Protein AF-0000000080772005 (afdb_homodimer)

Organism: Chromobacterium violaceum (strain ATCC 12472 / DSM 30191 / JCM 1249 / CCUG 213 / NBRC 12614 / NCIMB 9131 / NCTC 9757 / MK) (NCBI:txid243365)

Nearest PDB structures (foldseek):
  3tcv-assembly1_A  TM=9.757E-01  e=9.411E-30  Brucella abortus 2308
  3pzj-assembly1_A  TM=9.065E-01  e=3.074E-22  Chromobacterium violaceum
  2fck-assembly1_A-2  TM=8.615E-01  e=3.476E-12  Vibrio cholerae O1 biovar El Tor str. N16961
  6vfn-assembly1_A  TM=7.779E-01  e=1.405E-10  Bacillus thuringiensis
  1nsl-assembly1_E  TM=7.582E-01  e=4.917E-10  Bacillus subtilis

Radius of gyration: 24.9 Å; Cα contacts (8 Å, |Δi|>4): 946; chains: 2; bounding box: 48×80×58 Å

Secondary structure (DSSP, 8-state):
-PPPEEE-TTS-EEEPB-------PPPS--EE-SS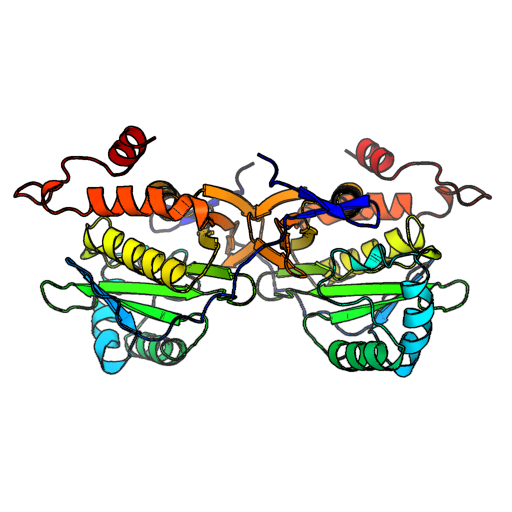EEEEE--HHHHHHHHHHHHT-SGGGGGGTTSSS---SSHHHHHHHHHHHHT-SSSEEEEEEETTT--EEEEEEEEEEETTTTEEEEEEEEE-TTTTTSHHHHHHHHHHHHHHHHTT-SEEEEEEETT-HHHHHHHHHHT-EEEEEEEEEEEETTEEEEEEEEEEETTTHHHHHHHHHHHHSGGGB-TTS-BSS-HHHHHHHH-/-PPPEEE-TTS-EEEPB-------PPPS--EE-SSEEEEE--HHHHHHHHHHHHT-SGGGGGGTTSSS---SSHHHHHHHHHHHHT-SSSEEEEEEETTT--EEEEEEEEEEETTTTEEEEEEEEE-TTTTTSHHHHHHHHHHHHHHHHTT-SEEEEEEETT-HHHHHHHHHHT-EEEEEEEEEEEETTEEEEEEEEEEETTTHHHHHHHHHHHHSGGGB-TTS-BSS-HHHHHHHH-

Foldseek 3Di:
DDADWDADPVRDTDHDDDPAPWFDQDDQDWQDDDFKIKHQQDLVLALPLQLVQLVPDPPNPLCVFPQDDDDPDSVRSSVVSVVQSPDSAFGKIFIAGPVPRHGFWIKTKHPDDRRQLEIEIDPTGGGPVLPPALSVLVHVLSVLVSSVVRRRFKYKYKGFPPPVVSVVVCVLLPWDWDDWAFQPDQGPNHGGIMTMTMDGSVRVVLSNVLSCVQSDPVQADPVRHGVDRSVRSSVVSD/DDADWDADPVRDTDHDDDPAPWFDQDDQDWQDDDFKIKHQQDLVLALPLQLVQLVPDPPNPLCVFPQDDDDPDSVRSSVVSVVQSPDSAFGKIFIAGPVPRHGFWIKTKHPDDRRQLEIEIDPTGGGPVLPPALSVLVHVLRVLVSSVVRRRFKYKYKGFPPPVVSVVVCVLLPWDWDDWAFQPDQGPNHGGIMTMTMDGSVRVVLSSVLSCVQSDPVQADPVRHGVDRSVRSSVVSD

Solvent-accessible surface area (backbone atoms only — not comparable to full-atom values): 25487 Å² total; per-residue (Å²): 127,84,74,72,62,42,65,48,98,78,65,45,52,35,41,42,74,52,97,66,97,54,25,53,77,81,71,88,54,70,44,83,57,90,56,25,32,38,30,55,32,41,49,89,82,33,35,67,49,32,51,59,36,57,66,64,43,74,94,45,58,74,25,67,88,48,88,53,65,76,59,95,44,69,66,60,42,45,52,51,40,55,69,39,37,76,35,82,70,47,29,35,25,28,32,24,36,57,87,80,64,47,34,38,30,37,34,26,43,25,77,72,33,33,80,33,12,27,34,25,50,40,77,66,38,60,9,73,83,32,52,98,32,71,44,45,55,48,51,54,48,51,52,51,51,50,45,49,72,38,41,28,43,21,41,33,40,66,44,54,59,53,39,55,70,60,55,51,49,42,48,67,71,58,34,42,83,36,33,52,41,69,51,52,31,51,50,92,57,14,39,27,36,34,31,37,28,35,39,39,52,90,51,39,64,62,45,50,52,35,52,51,54,48,68,34,70,85,28,34,49,98,86,67,48,67,73,55,54,56,70,56,48,45,58,68,72,102,128,83,76,71,61,43,64,48,98,80,66,45,51,37,41,42,76,53,96,66,95,53,26,52,78,81,72,89,54,68,44,83,57,90,56,26,32,38,30,56,32,39,51,90,83,33,35,68,50,34,52,58,37,58,64,62,44,74,94,43,58,73,26,68,88,47,88,53,65,76,61,95,44,68,68,60,42,44,51,51,39,56,68,38,37,74,36,81,70,48,29,36,26,29,33,25,37,56,87,80,65,47,34,37,29,38,33,26,43,25,75,74,34,33,80,34,12,27,34,26,49,38,77,66,38,60,9,73,84,32,52,98,32,73,43,44,56,48,52,55,47,50,54,52,51,50,46,47,74,37,41,27,43,22,42,34,40,66,43,52,59,52,39,55,71,58,56,52,48,43,48,68,70,57,35,42,81,34,34,54,40,70,51,52,30,50,49,92,55,14,39,27,38,34,33,35,29,36,40,38,50,90,51,39,64,62,44,49,52,36,51,53,54,47,66,34,69,85,29,32,50,96,86,66,47,67,73,57,54,55,70,55,48,44,59,68,73,102

Structure (mmCIF, N/CA/C/O backbone):
data_AF-0000000080772005-model_v1
#
loop_
_entity.id
_entity.type
_entity.pdbx_description
1 polymer 'Probable ribosomal-protein-serine acetyltransferase'
#
loop_
_atom_site.group_PDB
_atom_site.id
_atom_site.type_symbol
_atom_site.label_atom_id
_atom_site.label_alt_id
_atom_site.label_comp_id
_atom_site.label_asym_id
_atom_site.label_entity_id
_atom_site.label_seq_id
_atom_site.pdbx_PDB_ins_code
_atom_site.Cartn_x
_atom_site.Cartn_y
_atom_site.Cartn_z
_atom_site.occupancy
_atom_site.B_iso_or_equiv
_atom_site.auth_seq_id
_atom_site.auth_comp_id
_atom_site.auth_asym_id
_atom_site.auth_atom_id
_atom_site.pdbx_PDB_model_num
ATOM 1 N N . MET A 1 1 ? 7.781 8.57 -17.406 1 48.16 1 MET A N 1
ATOM 2 C CA . MET A 1 1 ? 8.812 7.836 -18.141 1 48.16 1 MET A CA 1
ATOM 3 C C . MET A 1 1 ? 9.188 6.551 -17.406 1 48.16 1 MET A C 1
ATOM 5 O O . MET A 1 1 ? 9.133 6.488 -16.188 1 48.16 1 MET A O 1
ATOM 9 N N . ALA A 1 2 ? 9.328 5.559 -18.203 1 61.72 2 ALA A N 1
ATOM 10 C CA . ALA A 1 2 ? 9.719 4.262 -17.656 1 61.72 2 ALA A CA 1
ATOM 11 C C . ALA A 1 2 ? 11.055 4.352 -16.922 1 61.72 2 ALA A C 1
ATOM 13 O O . ALA A 1 2 ? 11.969 5.051 -17.375 1 61.72 2 ALA A O 1
ATOM 14 N N . GLN A 1 3 ? 11.148 3.93 -15.617 1 77.06 3 GLN A N 1
ATOM 15 C CA . GLN A 1 3 ? 12.406 3.977 -14.875 1 77.06 3 GLN A CA 1
ATOM 16 C C . GLN A 1 3 ? 13.508 3.213 -15.609 1 77.06 3 GLN A C 1
ATOM 18 O O . GLN A 1 3 ? 13.234 2.209 -16.266 1 77.06 3 GLN A O 1
ATOM 23 N N . PRO A 1 4 ? 14.672 3.805 -15.57 1 91.56 4 PRO A N 1
ATOM 24 C CA . PRO A 1 4 ? 15.797 3.1 -16.188 1 91.56 4 PRO A CA 1
ATOM 25 C C . PRO A 1 4 ? 15.914 1.652 -15.727 1 91.56 4 PRO A C 1
ATOM 27 O O . PRO A 1 4 ? 15.656 1.354 -14.555 1 91.56 4 PRO A O 1
ATOM 30 N N . ALA A 1 5 ? 16.141 0.763 -16.594 1 96.81 5 ALA A N 1
ATOM 31 C CA . ALA A 1 5 ? 16.266 -0.667 -16.328 1 96.81 5 ALA A CA 1
ATOM 32 C C . ALA A 1 5 ? 17.375 -1.279 -17.188 1 96.81 5 ALA A C 1
ATOM 34 O O . ALA A 1 5 ? 17.922 -0.624 -18.078 1 96.81 5 ALA A O 1
ATOM 35 N N . GLU A 1 6 ? 17.828 -2.424 -16.781 1 97.69 6 GLU A N 1
ATOM 36 C CA . GLU A 1 6 ? 18.844 -3.172 -17.516 1 97.69 6 GLU A CA 1
ATOM 37 C C . GLU A 1 6 ? 18.531 -4.668 -17.516 1 97.69 6 GLU A C 1
ATOM 39 O O . GLU A 1 6 ? 17.703 -5.133 -16.719 1 97.69 6 GLU A O 1
ATOM 44 N N . ALA A 1 7 ? 19.156 -5.383 -18.406 1 97.81 7 ALA A N 1
ATOM 45 C CA . ALA A 1 7 ? 18.969 -6.832 -18.469 1 97.81 7 ALA A CA 1
ATOM 46 C C . ALA A 1 7 ? 19.922 -7.539 -17.5 1 97.81 7 ALA A C 1
ATOM 48 O O . ALA A 1 7 ? 21.094 -7.172 -17.391 1 97.81 7 ALA A O 1
ATOM 49 N N . ASN A 1 8 ? 19.406 -8.484 -16.781 1 96.94 8 ASN A N 1
ATOM 50 C CA . ASN A 1 8 ? 20.297 -9.312 -15.977 1 96.94 8 ASN A CA 1
ATOM 51 C C . ASN A 1 8 ? 20.891 -10.469 -16.781 1 96.94 8 ASN A C 1
ATOM 53 O O . ASN A 1 8 ? 20.75 -10.508 -18 1 96.94 8 ASN A O 1
ATOM 57 N N . ALA A 1 9 ? 21.562 -11.367 -16.141 1 96.06 9 ALA A N 1
ATOM 58 C CA . ALA A 1 9 ? 22.266 -12.477 -16.797 1 96.06 9 ALA A CA 1
ATOM 59 C C . ALA A 1 9 ? 21.281 -13.398 -17.5 1 96.06 9 ALA A C 1
ATOM 61 O O . ALA A 1 9 ? 21.641 -14.07 -18.469 1 96.06 9 ALA A O 1
ATOM 62 N N . ASN A 1 10 ? 19.969 -13.398 -17.062 1 96.44 10 ASN A N 1
ATOM 63 C CA . ASN A 1 10 ? 18.938 -14.242 -17.641 1 96.44 10 ASN A CA 1
ATOM 64 C C . ASN A 1 10 ? 18.203 -13.516 -18.766 1 96.44 10 ASN A C 1
ATOM 66 O O . ASN A 1 10 ? 17.234 -14.039 -19.328 1 96.44 10 ASN A O 1
ATOM 70 N N . GLY A 1 11 ? 18.625 -12.305 -19.031 1 96.88 11 GLY A N 1
ATOM 71 C CA . GLY A 1 11 ? 17.953 -11.508 -20.047 1 96.88 11 GLY A CA 1
ATOM 72 C C . GLY A 1 11 ? 16.688 -10.844 -19.547 1 96.88 11 GLY A C 1
ATOM 73 O O . GLY A 1 11 ? 15.922 -10.289 -20.344 1 96.88 11 GLY A O 1
ATOM 74 N N . GLN A 1 12 ? 16.422 -10.914 -18.297 1 97.44 12 GLN A N 1
ATOM 75 C CA . GLN A 1 12 ? 15.258 -10.289 -17.703 1 97.44 12 GLN A CA 1
ATOM 76 C C . GLN A 1 12 ? 15.539 -8.836 -17.328 1 97.44 12 GLN A C 1
ATOM 78 O O . GLN A 1 12 ? 16.625 -8.508 -16.844 1 97.44 12 GLN A O 1
ATOM 83 N N . MET A 1 13 ? 14.57 -7.969 -17.609 1 98.06 13 MET A N 1
ATOM 84 C CA . MET A 1 13 ? 14.727 -6.566 -17.25 1 98.06 13 MET A CA 1
ATOM 85 C C . MET A 1 13 ? 14.586 -6.379 -15.742 1 98.06 13 MET A C 1
ATOM 87 O O . MET A 1 13 ? 13.68 -6.93 -15.125 1 98.06 13 MET A O 1
ATOM 91 N N . VAL A 1 14 ? 15.547 -5.707 -15.102 1 97.75 14 VAL A N 1
ATOM 92 C CA . VAL A 1 14 ? 15.555 -5.398 -13.672 1 97.75 14 VAL A CA 1
ATOM 93 C C . VAL A 1 14 ? 15.883 -3.924 -13.461 1 97.75 14 VAL A C 1
ATOM 95 O O . VAL A 1 14 ? 16.5 -3.289 -14.328 1 97.75 14 VAL A O 1
ATOM 98 N N . GLY A 1 15 ? 15.391 -3.316 -12.375 1 97.44 15 GLY A N 1
ATOM 99 C CA . GLY A 1 15 ? 15.75 -1.942 -12.062 1 97.44 15 GLY A CA 1
ATOM 100 C C . GLY A 1 15 ? 17.25 -1.732 -11.938 1 97.44 15 GLY A C 1
ATOM 101 O O . GLY A 1 15 ? 18.016 -2.695 -11.82 1 97.44 15 GLY A O 1
ATOM 102 N N . MET A 1 16 ? 17.656 -0.488 -11.969 1 97.12 16 MET A N 1
ATOM 103 C CA . MET A 1 16 ? 19.078 -0.157 -11.836 1 97.12 16 MET A CA 1
ATOM 104 C C . MET A 1 16 ? 19.578 -0.449 -10.43 1 97.12 16 MET A C 1
ATOM 106 O O . MET A 1 16 ? 18.812 -0.391 -9.469 1 97.12 16 MET A O 1
ATOM 110 N N . ARG A 1 17 ? 20.797 -0.843 -10.281 1 96.62 17 ARG A N 1
ATOM 111 C CA . ARG A 1 17 ? 21.438 -1 -8.977 1 96.62 17 ARG A CA 1
ATOM 112 C C . ARG A 1 17 ? 21.375 0.301 -8.18 1 96.62 17 ARG A C 1
ATOM 114 O O . ARG A 1 17 ? 21.516 1.388 -8.75 1 96.62 17 ARG A O 1
ATOM 121 N N . VAL A 1 18 ? 21.125 0.161 -6.977 1 95.44 18 VAL A N 1
ATOM 122 C CA . VAL A 1 18 ? 21.016 1.319 -6.094 1 95.44 18 VAL A CA 1
ATOM 123 C C . VAL A 1 18 ? 22.188 1.329 -5.117 1 95.44 18 VAL A C 1
ATOM 125 O O . VAL A 1 18 ? 22.422 0.35 -4.402 1 95.44 18 VAL A O 1
ATOM 128 N N . ALA A 1 19 ? 23.062 2.336 -5.117 1 92.62 19 ALA A N 1
ATOM 129 C CA . ALA A 1 19 ? 24.062 2.568 -4.074 1 92.62 19 ALA A CA 1
ATOM 130 C C . ALA A 1 19 ? 23.469 3.355 -2.91 1 92.62 19 ALA A C 1
ATOM 132 O O . ALA A 1 19 ? 23.484 4.59 -2.906 1 92.62 19 ALA A O 1
ATOM 133 N N . TRP A 1 20 ? 22.844 2.789 -2.111 1 91.88 20 TRP A N 1
ATOM 134 C CA . TRP A 1 20 ? 22.016 3.35 -1.043 1 91.88 20 TRP A CA 1
ATOM 135 C C . TRP A 1 20 ? 22.25 2.604 0.267 1 91.88 20 TRP A C 1
ATOM 137 O O . TRP A 1 20 ? 22.078 1.384 0.332 1 91.88 20 TRP A O 1
ATOM 147 N N . PRO A 1 21 ? 22.781 3.199 1.239 1 90.94 21 PRO A N 1
ATOM 148 C CA . PRO A 1 21 ? 23.156 2.527 2.486 1 90.94 21 PRO A CA 1
ATOM 149 C C . PRO A 1 21 ? 21.953 2.172 3.352 1 90.94 21 PRO A C 1
ATOM 151 O O . PRO A 1 21 ? 22.109 1.553 4.406 1 90.94 21 PRO A O 1
ATOM 154 N N . GLY A 1 22 ? 20.734 2.486 2.969 1 95.38 22 GLY A N 1
ATOM 155 C CA . GLY A 1 22 ? 19.562 2.287 3.805 1 95.38 22 GLY A CA 1
ATOM 156 C C . GLY A 1 22 ? 19.094 3.557 4.492 1 95.38 22 GLY A C 1
ATOM 157 O O . GLY A 1 22 ? 19.812 4.562 4.5 1 95.38 22 GLY A O 1
ATOM 158 N N . ALA A 1 23 ? 17.875 3.621 4.93 1 98.38 23 ALA A N 1
ATOM 159 C CA . ALA A 1 23 ? 17.344 4.719 5.723 1 98.38 23 ALA A CA 1
ATOM 160 C C . ALA A 1 23 ? 17.281 4.355 7.203 1 98.38 23 ALA A C 1
ATOM 162 O O . ALA A 1 23 ? 17.531 3.203 7.574 1 98.38 23 ALA A O 1
ATOM 163 N N . ARG A 1 24 ? 17.125 5.297 8.016 1 98.31 24 ARG A N 1
ATOM 164 C CA . ARG A 1 24 ? 17.031 5.09 9.453 1 98.31 24 ARG A CA 1
ATOM 165 C C . ARG A 1 24 ? 15.617 5.383 9.961 1 98.31 24 ARG A C 1
ATOM 167 O O . ARG A 1 24 ? 14.961 6.305 9.469 1 98.31 24 ARG A O 1
ATOM 174 N N . HIS A 1 25 ? 15.148 4.504 10.883 1 98.69 25 HIS A N 1
ATOM 175 C CA . HIS A 1 25 ? 13.883 4.82 11.531 1 98.69 25 HIS A CA 1
ATOM 176 C C . HIS A 1 25 ? 13.93 6.211 12.164 1 98.69 25 HIS A C 1
ATOM 178 O O . HIS A 1 25 ? 14.922 6.582 12.789 1 98.69 25 HIS A O 1
ATOM 184 N N . PRO A 1 26 ? 12.891 6.992 12.023 1 98.62 26 PRO A N 1
ATOM 185 C CA . PRO A 1 26 ? 12.93 8.344 12.594 1 98.62 26 PRO A CA 1
ATOM 186 C C . PRO A 1 26 ? 13.055 8.336 14.117 1 98.62 26 PRO A C 1
ATOM 188 O O . PRO A 1 26 ? 12.227 7.734 14.805 1 98.62 26 PRO A O 1
ATOM 191 N N . PRO A 1 27 ? 14.055 8.977 14.625 1 98.06 27 PRO A N 1
ATOM 192 C CA . PRO A 1 27 ? 14.094 9.117 16.078 1 98.06 27 PRO A CA 1
ATOM 193 C C . PRO A 1 27 ? 12.984 10.023 16.625 1 98.06 27 PRO A C 1
ATOM 195 O O . PRO A 1 27 ? 12.516 10.914 15.914 1 98.06 27 PRO A O 1
ATOM 198 N N . ARG A 1 28 ? 12.578 9.734 17.844 1 97.25 28 ARG A N 1
ATOM 199 C CA . ARG A 1 28 ? 11.594 10.594 18.484 1 97.25 28 ARG A CA 1
ATOM 200 C C . ARG A 1 28 ? 12.227 11.898 18.953 1 97.25 28 ARG A C 1
ATOM 202 O O . ARG A 1 28 ? 12.547 12.047 20.141 1 97.25 28 ARG A O 1
ATOM 209 N N . GLN A 1 29 ? 12.344 12.773 18.078 1 97.75 29 GLN A N 1
ATOM 210 C CA . GLN A 1 29 ? 12.977 14.062 18.359 1 97.75 29 GLN A CA 1
ATOM 211 C C . GLN A 1 29 ? 12.141 15.219 17.812 1 97.75 29 GLN A C 1
ATOM 213 O O . GLN A 1 29 ? 11.383 15.047 16.844 1 97.75 29 GLN A O 1
ATOM 218 N N . THR A 1 30 ? 12.281 16.281 18.484 1 98.75 30 THR A N 1
ATOM 219 C CA . THR A 1 30 ? 11.594 17.5 18.047 1 98.75 30 THR A CA 1
ATOM 220 C C . THR A 1 30 ? 12.219 18.031 16.75 1 98.75 30 THR A C 1
ATOM 222 O O . THR A 1 30 ? 13.445 18.062 16.625 1 98.75 30 THR A O 1
ATOM 225 N N . LEU A 1 31 ? 11.414 18.391 15.805 1 98.81 31 LEU A N 1
ATOM 226 C CA . LEU A 1 31 ? 11.82 19.109 14.609 1 98.81 31 LEU A CA 1
ATOM 227 C C . LEU A 1 31 ? 11.531 20.609 14.758 1 98.81 31 LEU A C 1
ATOM 229 O O . LEU A 1 31 ? 10.375 21.016 14.789 1 98.81 31 LEU A O 1
ATOM 233 N N . GLU A 1 32 ? 12.547 21.375 14.781 1 98.56 32 GLU A N 1
ATOM 234 C CA . GLU A 1 32 ? 12.43 22.812 15.062 1 98.56 32 GLU A CA 1
ATOM 235 C C . GLU A 1 32 ? 12.258 23.609 13.773 1 98.56 32 GLU A C 1
ATOM 237 O O . GLU A 1 32 ? 13.023 23.438 12.82 1 98.56 32 GLU A O 1
ATOM 242 N N . GLY A 1 33 ? 11.234 24.406 13.742 1 98.44 33 GLY A N 1
ATOM 243 C CA . GLY A 1 33 ? 11.062 25.375 12.672 1 98.44 33 GLY A CA 1
ATOM 244 C C . GLY A 1 33 ? 11.039 26.812 13.156 1 98.44 33 GLY A C 1
ATOM 245 O O . GLY A 1 33 ? 11.406 27.094 14.297 1 98.44 33 GLY A O 1
ATOM 246 N N . ARG A 1 34 ? 10.773 27.766 12.266 1 97.75 34 ARG A N 1
ATOM 247 C CA . ARG A 1 34 ? 10.695 29.188 12.594 1 97.75 34 ARG A CA 1
ATOM 248 C C . ARG A 1 34 ? 9.328 29.547 13.164 1 97.75 34 ARG A C 1
ATOM 250 O O . ARG A 1 34 ? 9.234 30.312 14.117 1 97.75 34 ARG A O 1
ATOM 257 N N . TYR A 1 35 ? 8.305 28.953 12.625 1 98.19 35 TYR A N 1
ATOM 258 C CA . TYR A 1 35 ? 6.938 29.344 12.953 1 98.19 35 TYR A CA 1
ATOM 259 C C . TYR A 1 35 ? 6.266 28.297 13.828 1 98.19 35 TYR A C 1
ATOM 261 O O . TYR A 1 35 ? 5.348 28.609 14.586 1 98.19 35 TYR A O 1
ATOM 269 N N . CYS A 1 36 ? 6.711 27.047 13.68 1 98.75 36 CYS A N 1
ATOM 270 C CA . CYS A 1 36 ? 6.223 25.969 14.531 1 98.75 36 CYS A CA 1
ATOM 271 C C . CYS A 1 36 ? 7.324 24.953 14.805 1 98.75 36 CYS A C 1
ATOM 273 O O . CYS A 1 36 ? 8.43 25.062 14.281 1 98.75 36 CYS A O 1
ATOM 275 N N . ARG A 1 37 ? 7.07 24.047 15.672 1 98.75 37 ARG A N 1
ATOM 276 C CA . ARG A 1 37 ? 7.875 22.844 15.859 1 98.75 37 ARG A CA 1
ATOM 277 C C . ARG A 1 37 ? 6.996 21.594 15.898 1 98.75 37 ARG A C 1
ATOM 279 O O . ARG A 1 37 ? 5.805 21.672 16.203 1 98.75 37 ARG A O 1
ATOM 286 N N . VAL A 1 38 ? 7.543 20.516 15.492 1 98.94 38 VAL A N 1
ATOM 287 C CA . VAL A 1 38 ? 6.895 19.219 15.492 1 98.94 38 VAL A CA 1
ATOM 288 C C . VAL A 1 38 ? 7.516 18.328 16.562 1 98.94 38 VAL A C 1
ATOM 290 O O . VAL A 1 38 ? 8.688 17.938 16.469 1 98.94 38 VAL A O 1
ATOM 293 N N . GLU A 1 39 ? 6.664 17.984 17.578 1 98.75 39 GLU A N 1
ATOM 294 C CA . GLU A 1 39 ? 7.156 17.266 18.75 1 98.75 39 GLU A CA 1
ATOM 295 C C . GLU A 1 39 ? 6.559 15.859 18.828 1 98.75 39 GLU A C 1
ATOM 297 O O . GLU A 1 39 ? 5.379 15.672 18.531 1 98.75 39 GLU A O 1
ATOM 302 N N . PRO A 1 40 ? 7.469 14.93 19.312 1 98.69 40 PRO A N 1
ATOM 303 C CA . PRO A 1 40 ? 6.82 13.648 19.594 1 98.69 40 PRO A CA 1
ATOM 304 C C . PRO A 1 40 ? 5.594 13.789 20.484 1 98.69 40 PRO A C 1
ATOM 306 O O . PRO A 1 40 ? 5.629 14.523 21.484 1 98.69 40 PRO A O 1
ATOM 309 N N . LEU A 1 41 ? 4.555 13.164 20.125 1 98.81 41 LEU A N 1
ATOM 310 C CA . LEU A 1 41 ? 3.301 13.281 20.859 1 98.81 41 LEU A CA 1
ATOM 311 C C . LEU A 1 41 ? 3.471 12.82 22.312 1 98.81 41 LEU A C 1
ATOM 313 O O . LEU A 1 41 ? 4.078 11.781 22.562 1 98.81 41 LEU A O 1
ATOM 317 N N . ASP A 1 42 ? 3.033 13.578 23.188 1 98.25 42 ASP A N 1
ATOM 318 C CA . ASP A 1 42 ? 3.094 13.289 24.609 1 98.25 42 ASP A CA 1
ATOM 319 C C . ASP A 1 42 ? 1.768 13.617 25.297 1 98.25 42 ASP A C 1
ATOM 321 O O . ASP A 1 42 ? 1.265 14.734 25.188 1 98.25 42 ASP A O 1
ATOM 325 N N . ARG A 1 43 ? 1.244 12.688 26.016 1 98 43 ARG A N 1
ATOM 326 C CA . ARG A 1 43 ? -0.063 12.836 26.641 1 98 43 ARG A CA 1
ATOM 327 C C . ARG A 1 43 ? -0.07 14.016 27.609 1 98 43 ARG A C 1
ATOM 329 O O . ARG A 1 43 ? -0.969 14.859 27.562 1 98 43 ARG A O 1
ATOM 336 N N . ALA A 1 44 ? 0.884 14.109 28.5 1 97.81 44 ALA A N 1
ATOM 337 C CA . ALA A 1 44 ? 0.928 15.125 29.531 1 97.81 44 ALA A CA 1
ATOM 338 C C . ALA A 1 44 ? 1.146 16.516 28.938 1 97.81 44 ALA A C 1
ATOM 340 O O . ALA A 1 44 ? 0.541 17.484 29.391 1 97.81 44 ALA A O 1
ATOM 341 N N . ARG A 1 45 ? 1.942 16.609 27.906 1 97.81 45 ARG A N 1
ATOM 342 C CA . ARG A 1 45 ? 2.332 17.906 27.359 1 97.81 45 ARG A CA 1
ATOM 343 C C . ARG A 1 45 ? 1.295 18.406 26.359 1 97.81 45 ARG A C 1
ATOM 345 O O . ARG A 1 45 ? 1.045 19.609 26.266 1 97.81 45 ARG A O 1
ATOM 352 N N . HIS A 1 46 ? 0.711 17.453 25.609 1 98.62 46 HIS A N 1
ATOM 353 C CA . HIS A 1 46 ? -0.051 17.891 24.453 1 98.62 46 HIS A CA 1
ATOM 354 C C . HIS A 1 46 ? -1.525 17.531 24.594 1 98.62 46 HIS A C 1
ATOM 356 O O . HIS A 1 46 ? -2.381 18.109 23.922 1 98.62 46 HIS A O 1
ATOM 362 N N . GLY A 1 47 ? -1.851 16.531 25.422 1 98.38 47 GLY A N 1
ATOM 363 C CA . GLY A 1 47 ? -3.139 15.859 25.406 1 98.38 47 GLY A CA 1
ATOM 364 C C . GLY A 1 47 ? -4.312 16.812 25.516 1 98.38 47 GLY A C 1
ATOM 365 O O . GLY A 1 47 ? -5.145 16.891 24.594 1 98.38 47 GLY A O 1
ATOM 366 N N . GLU A 1 48 ? -4.395 17.562 26.562 1 98.31 48 GLU A N 1
ATOM 367 C CA . GLU A 1 48 ? -5.535 18.438 26.828 1 98.31 48 GLU A CA 1
ATOM 368 C C . GLU A 1 48 ? -5.621 19.562 25.812 1 98.31 48 GLU A C 1
ATOM 370 O O . GLU A 1 48 ? -6.707 19.891 25.328 1 98.31 48 GLU A O 1
ATOM 375 N N . GLN A 1 49 ? -4.535 20.188 25.453 1 98.25 49 GLN A N 1
ATOM 376 C CA . GLN A 1 49 ? -4.516 21.297 24.5 1 98.25 49 GLN A CA 1
ATOM 377 C C . GLN A 1 49 ? -4.996 20.828 23.125 1 98.25 49 GLN A C 1
ATOM 379 O O . GLN A 1 49 ? -5.789 21.516 22.484 1 98.25 49 GLN A O 1
ATOM 384 N N . LEU A 1 50 ? -4.527 19.703 22.734 1 98.69 50 LEU A N 1
ATOM 385 C CA . LEU A 1 50 ? -4.938 19.172 21.438 1 98.69 50 LEU A CA 1
ATOM 386 C C . LEU A 1 50 ? -6.426 18.859 21.438 1 98.69 50 LEU A C 1
ATOM 388 O O . LEU A 1 50 ? -7.109 19.062 20.422 1 98.69 50 LEU A O 1
ATOM 392 N N . PHE A 1 51 ? -6.875 18.281 22.562 1 98.62 51 PHE A N 1
ATOM 393 C CA . PHE A 1 51 ? -8.305 18.031 22.641 1 98.62 51 PHE A CA 1
ATOM 394 C C . PHE A 1 51 ? -9.102 19.297 22.391 1 98.62 51 PHE A C 1
ATOM 396 O O . PHE A 1 51 ? -10 19.328 21.547 1 98.62 51 PHE A O 1
ATOM 403 N N . ASP A 1 52 ? -8.781 20.359 23.094 1 98.12 52 ASP A N 1
ATOM 404 C CA . ASP A 1 52 ? -9.477 21.641 23 1 98.12 52 ASP A CA 1
ATOM 405 C C . ASP A 1 52 ? -9.391 22.203 21.594 1 98.12 52 ASP A C 1
ATOM 407 O O . ASP A 1 52 ? -10.406 22.609 21.016 1 98.12 52 ASP A O 1
ATOM 411 N N . GLU A 1 53 ? -8.227 22.188 21 1 98.44 53 GLU A N 1
ATOM 412 C CA . GLU A 1 53 ? -7.984 22.828 19.719 1 98.44 53 GLU A CA 1
ATOM 413 C C . GLU A 1 53 ? -8.656 22.047 18.578 1 98.44 53 GLU A C 1
ATOM 415 O O . GLU A 1 53 ? -9.258 22.641 17.688 1 98.44 53 GLU A O 1
ATOM 420 N N . LEU A 1 54 ? -8.578 20.703 18.578 1 98.38 54 LEU A N 1
ATOM 421 C CA . LEU A 1 54 ? -9.039 19.875 17.469 1 98.38 54 LEU A CA 1
ATOM 422 C C . LEU A 1 54 ? -10.555 19.703 17.516 1 98.38 54 LEU A C 1
ATOM 424 O O . LEU A 1 54 ? -11.172 19.312 16.531 1 98.38 54 LEU A O 1
ATOM 428 N N . HIS A 1 55 ? -11.164 19.938 18.641 1 97.94 55 HIS A N 1
ATOM 429 C CA . HIS A 1 55 ? -12.609 19.766 18.75 1 97.94 55 HIS A CA 1
ATOM 430 C C . HIS A 1 55 ? -13.336 21.094 18.625 1 97.94 55 HIS A C 1
ATOM 432 O O . HIS A 1 55 ? -14.539 21.188 18.891 1 97.94 55 HIS A O 1
ATOM 438 N N . LYS A 1 56 ? -12.617 22.156 18.141 1 96.44 56 LYS A N 1
ATOM 439 C CA . LYS A 1 56 ? -13.211 23.469 17.938 1 96.44 56 LYS A CA 1
ATOM 440 C C . LYS A 1 56 ? -13.969 23.547 16.625 1 96.44 56 LYS A C 1
ATOM 442 O O . LYS A 1 56 ? -14.766 24.453 16.406 1 96.44 56 LYS A O 1
ATOM 447 N N . ILE A 1 57 ? -13.68 22.688 15.742 1 93.62 57 ILE A N 1
ATOM 448 C CA . ILE A 1 57 ? -14.289 22.75 14.422 1 93.62 57 ILE A CA 1
ATOM 449 C C . ILE A 1 57 ? -15.727 22.234 14.492 1 93.62 57 ILE A C 1
ATOM 451 O O . ILE A 1 57 ? -15.961 21.094 14.906 1 93.62 57 ILE A O 1
ATOM 455 N N . PRO A 1 58 ? -16.625 23.016 14.125 1 90.31 58 PRO A N 1
ATOM 456 C CA . PRO A 1 58 ? -18.031 22.625 14.195 1 90.31 58 PRO A CA 1
ATOM 457 C C . PRO A 1 58 ? -18.328 21.328 13.43 1 90.31 58 PRO A C 1
ATOM 459 O O . PRO A 1 58 ? -17.766 21.125 12.352 1 90.31 58 PRO A O 1
ATOM 462 N N . GLY A 1 59 ? -19.141 20.453 14.078 1 93.56 59 GLY A N 1
ATOM 463 C CA . GLY A 1 59 ? -19.594 19.234 13.414 1 93.56 59 GLY A CA 1
ATOM 464 C C . GLY A 1 59 ? -18.5 18.203 13.297 1 93.56 59 GLY A C 1
ATOM 465 O O . GLY A 1 59 ? -18.719 17.109 12.766 1 93.56 59 GLY A O 1
ATOM 466 N N . GLY A 1 60 ? -17.312 18.578 13.727 1 96.38 60 GLY A N 1
ATOM 467 C CA . GLY A 1 60 ? -16.219 17.625 13.664 1 96.38 60 GLY A CA 1
ATOM 468 C C . GLY A 1 60 ? -15.734 17.344 12.25 1 96.38 60 GLY A C 1
ATOM 469 O O . GLY A 1 60 ? -15.414 16.203 11.906 1 96.38 60 GLY A O 1
ATOM 470 N N . ALA A 1 61 ? -15.719 18.344 11.398 1 97.06 61 ALA A N 1
ATOM 471 C CA . ALA A 1 61 ? -15.383 18.188 9.984 1 97.06 61 ALA A CA 1
ATOM 472 C C . ALA A 1 61 ? -13.953 17.688 9.812 1 97.06 61 ALA A C 1
ATOM 474 O O . ALA A 1 61 ? -13.641 16.969 8.859 1 97.06 61 ALA A O 1
ATOM 475 N N . ASN A 1 62 ? -13.086 18.062 10.75 1 97.75 62 ASN A N 1
ATOM 476 C CA . ASN A 1 62 ? -11.688 17.656 10.68 1 97.75 62 ASN A CA 1
ATOM 477 C C . ASN A 1 62 ? -11.508 16.172 10.977 1 97.75 62 ASN A C 1
ATOM 479 O O . ASN A 1 62 ? -10.43 15.617 10.758 1 97.75 62 ASN A O 1
ATOM 483 N N . TRP A 1 63 ? -12.539 15.5 11.391 1 98.12 63 TRP A N 1
ATOM 484 C CA . TRP A 1 63 ? -12.453 14.094 11.758 1 98.12 63 TRP A CA 1
ATOM 485 C C . TRP A 1 63 ? -13.047 13.211 10.672 1 98.12 63 TRP A C 1
ATOM 487 O O . TRP A 1 63 ? -12.922 11.984 10.719 1 98.12 63 TRP A O 1
ATOM 497 N N . THR A 1 64 ? -13.633 13.781 9.641 1 97.94 64 THR A N 1
ATOM 498 C CA . THR A 1 64 ? -14.445 13.078 8.656 1 97.94 64 THR A CA 1
ATOM 499 C C . THR A 1 64 ? -13.656 11.938 8.023 1 97.94 64 THR A C 1
ATOM 501 O O . THR A 1 64 ? -14.156 10.812 7.938 1 97.94 64 THR A O 1
ATOM 504 N N . TYR A 1 65 ? -12.461 12.148 7.66 1 98.12 65 TYR A N 1
ATOM 505 C CA . TYR A 1 65 ? -11.727 11.188 6.84 1 98.12 65 TYR A CA 1
ATOM 506 C C . TYR A 1 65 ? -10.742 10.391 7.684 1 98.12 65 TYR A C 1
ATOM 508 O O . TYR A 1 65 ? -9.977 9.578 7.16 1 98.12 65 TYR A O 1
ATOM 516 N N . LEU A 1 66 ? -10.703 10.688 8.961 1 98.06 66 LEU A N 1
ATOM 517 C CA . LEU A 1 66 ? -9.852 9.93 9.875 1 98.06 66 LEU A CA 1
ATOM 518 C C . LEU A 1 66 ? -10.555 8.672 10.359 1 98.06 66 LEU A C 1
ATOM 520 O O . LEU A 1 66 ? -11.789 8.625 10.406 1 98.06 66 LEU A O 1
ATOM 524 N N . SER A 1 67 ? -9.805 7.641 10.758 1 96.44 67 SER A N 1
ATOM 525 C CA . SER A 1 67 ? -10.367 6.367 11.195 1 96.44 67 SER A CA 1
ATOM 526 C C . SER A 1 67 ? -10.766 6.422 12.672 1 96.44 67 SER A C 1
ATOM 528 O O . SER A 1 67 ? -11.352 5.469 13.195 1 96.44 67 SER A O 1
ATOM 530 N N . HIS A 1 68 ? -10.383 7.48 13.352 1 96.75 68 HIS A N 1
ATOM 531 C CA . HIS A 1 68 ? -10.703 7.691 14.758 1 96.75 68 HIS A CA 1
ATOM 532 C C . HIS A 1 68 ? -11.375 9.047 14.969 1 96.75 68 HIS A C 1
ATOM 534 O O . HIS A 1 68 ? -11.398 9.883 14.062 1 96.75 68 HIS A O 1
ATOM 540 N N . GLY A 1 69 ? -11.883 9.141 16.078 1 95.56 69 GLY A N 1
ATOM 541 C CA . GLY A 1 69 ? -12.5 10.414 16.438 1 95.56 69 GLY A CA 1
ATOM 542 C C . GLY A 1 69 ? -13.797 10.68 15.688 1 95.56 69 GLY A C 1
ATOM 543 O O . GLY A 1 69 ? -14.211 9.883 14.852 1 95.56 69 GLY A O 1
ATOM 544 N N . PRO A 1 70 ? -14.406 11.828 15.93 1 97.31 70 PRO A N 1
ATOM 545 C CA . PRO A 1 70 ? -14.148 12.688 17.078 1 97.31 70 PRO A CA 1
ATOM 546 C C . PRO A 1 70 ? -14.367 11.977 18.406 1 97.31 70 PRO A C 1
ATOM 548 O O . PRO A 1 70 ? -14.945 10.883 18.438 1 97.31 70 PRO A O 1
ATOM 551 N N . PHE A 1 71 ? -13.781 12.469 19.406 1 98.06 71 PHE A N 1
ATOM 552 C CA . PHE A 1 71 ? -13.883 11.875 20.734 1 98.06 71 PHE A CA 1
ATOM 553 C C . PHE A 1 71 ? -14.938 12.594 21.562 1 98.06 71 PHE A C 1
ATOM 555 O O . PHE A 1 71 ? -14.945 13.828 21.641 1 98.06 71 PHE A O 1
ATOM 562 N N . PRO A 1 72 ? -15.828 11.867 22.203 1 95.62 72 PRO A N 1
ATOM 563 C CA . PRO A 1 72 ? -16.938 12.484 22.922 1 95.62 72 PRO A CA 1
ATOM 564 C C . PRO A 1 72 ? -16.5 13.227 24.188 1 95.62 72 PRO A C 1
ATOM 566 O O . PRO A 1 72 ? -17.188 14.133 24.656 1 95.62 72 PRO A O 1
ATOM 569 N N . CYS A 1 73 ? -15.391 12.797 24.781 1 97.5 73 CYS A N 1
ATOM 570 C CA . CYS A 1 73 ? -14.898 13.461 25.984 1 97.5 73 CYS A CA 1
ATOM 571 C C . CYS A 1 73 ? -13.383 13.398 26.062 1 97.5 73 CYS A C 1
ATOM 573 O O . CYS A 1 73 ? -12.75 12.641 25.328 1 97.5 73 CYS A O 1
ATOM 575 N N . LEU A 1 74 ? -12.867 14.188 26.938 1 98.19 74 LEU A N 1
ATOM 576 C CA . LEU A 1 74 ? -11.43 14.312 27.125 1 98.19 74 LEU A CA 1
ATOM 577 C C . LEU A 1 74 ? -10.812 12.969 27.516 1 98.19 74 LEU A C 1
ATOM 579 O O . LEU A 1 74 ? -9.727 12.617 27.047 1 98.19 74 LEU A O 1
ATOM 583 N N . GLU A 1 75 ? -11.438 12.203 28.312 1 98.31 75 GLU A N 1
ATOM 584 C CA . GLU A 1 75 ? -10.906 10.93 28.797 1 98.31 75 GLU A CA 1
ATOM 585 C C . GLU A 1 75 ? -10.688 9.953 27.641 1 98.31 75 GLU A C 1
ATOM 587 O O . GLU A 1 75 ? -9.656 9.281 27.578 1 98.31 75 GLU A O 1
ATOM 592 N N . ASP A 1 76 ? -11.664 9.875 26.734 1 98.31 76 ASP A N 1
ATOM 593 C CA . ASP A 1 76 ? -11.539 9.016 25.562 1 98.31 76 ASP A CA 1
ATOM 594 C C . ASP A 1 76 ? -10.367 9.453 24.688 1 98.31 76 ASP A C 1
ATOM 596 O O . ASP A 1 76 ? -9.609 8.617 24.188 1 98.31 76 ASP A O 1
ATOM 600 N N . TRP A 1 77 ? -10.281 10.75 24.547 1 98.44 77 TRP A N 1
ATOM 601 C CA . TRP A 1 77 ? -9.172 11.32 23.781 1 98.44 77 TRP A CA 1
ATOM 602 C C . TRP A 1 77 ? -7.836 10.992 24.438 1 98.44 77 TRP A C 1
ATOM 604 O O . TRP A 1 77 ? -6.914 10.516 23.766 1 98.44 77 TRP A O 1
ATOM 614 N N . LEU A 1 78 ? -7.73 11.188 25.656 1 98.62 78 LEU A N 1
ATOM 615 C CA . LEU A 1 78 ? -6.473 10.961 26.359 1 98.62 78 LEU A CA 1
ATOM 616 C C . LEU A 1 78 ? -6.094 9.484 26.328 1 98.62 78 LEU A C 1
ATOM 618 O O . LEU A 1 78 ? -4.91 9.141 26.281 1 98.62 78 LEU A O 1
ATOM 622 N N . GLN A 1 79 ? -7.031 8.586 26.375 1 98.12 79 GLN A N 1
ATOM 623 C CA . GLN A 1 79 ? -6.766 7.16 26.203 1 98.12 79 GLN A CA 1
ATOM 624 C C . GLN A 1 79 ? -6.176 6.871 24.828 1 98.12 79 GLN A C 1
ATOM 626 O O . GLN A 1 79 ? -5.223 6.094 24.719 1 98.12 79 GLN A O 1
ATOM 631 N N . TRP A 1 80 ? -6.812 7.496 23.859 1 98.38 80 TRP A N 1
ATOM 632 C CA . TRP A 1 80 ? -6.293 7.332 22.5 1 98.38 80 TRP A CA 1
ATOM 633 C C . TRP A 1 80 ? -4.863 7.855 22.406 1 98.38 80 TRP A C 1
ATOM 635 O O . TRP A 1 80 ? -3.992 7.199 21.828 1 98.38 80 TRP A O 1
ATOM 645 N N . VAL A 1 81 ? -4.621 9.062 22.969 1 98.62 81 VAL A N 1
ATOM 646 C CA . VAL A 1 81 ? -3.291 9.664 22.938 1 98.62 81 VAL A CA 1
ATOM 647 C C . VAL A 1 81 ? -2.293 8.727 23.625 1 98.62 81 VAL A C 1
ATOM 649 O O . VAL A 1 81 ? -1.202 8.484 23.094 1 98.62 81 VAL A O 1
ATOM 652 N N . SER A 1 82 ? -2.652 8.219 24.719 1 97.81 82 SER A N 1
ATOM 653 C CA . SER A 1 82 ? -1.782 7.312 25.453 1 97.81 82 SER A CA 1
ATOM 654 C C . SER A 1 82 ? -1.449 6.07 24.641 1 97.81 82 SER A C 1
ATOM 656 O O . SER A 1 82 ? -0.301 5.621 24.625 1 97.81 82 SER A O 1
ATOM 658 N N . ALA A 1 83 ? -2.438 5.543 24 1 96.94 83 ALA A N 1
ATOM 659 C CA . ALA A 1 83 ? -2.277 4.316 23.219 1 96.94 83 ALA A CA 1
ATOM 660 C C . ALA A 1 83 ? -1.401 4.551 22 1 96.94 83 ALA A C 1
ATOM 662 O O . ALA A 1 83 ? -0.732 3.633 21.516 1 96.94 83 ALA A O 1
ATOM 663 N N . ASN A 1 84 ? -1.377 5.812 21.516 1 97.75 84 ASN A N 1
ATOM 664 C CA . ASN A 1 84 ? -0.75 6.055 20.219 1 97.75 84 ASN A CA 1
ATOM 665 C C . ASN A 1 84 ? 0.562 6.82 20.359 1 97.75 84 ASN A C 1
ATOM 667 O O . ASN A 1 84 ? 1.4 6.801 19.453 1 97.75 84 ASN A O 1
ATOM 671 N N . SER A 1 85 ? 0.813 7.477 21.5 1 97.12 85 SER A N 1
ATOM 672 C CA . SER A 1 85 ? 1.987 8.328 21.688 1 97.12 85 SER A CA 1
ATOM 673 C C . SER A 1 85 ? 3.268 7.496 21.719 1 97.12 85 SER A C 1
ATOM 675 O O . SER A 1 85 ? 4.348 8 21.406 1 97.12 85 SER A O 1
ATOM 677 N N . LEU A 1 86 ? 3.184 6.223 21.984 1 94.31 86 LEU A N 1
ATOM 678 C CA . LEU A 1 86 ? 4.387 5.418 22.141 1 94.31 86 LEU A CA 1
ATOM 679 C C . LEU A 1 86 ? 4.57 4.469 20.969 1 94.31 86 LEU A C 1
ATOM 681 O O . LEU A 1 86 ? 5.547 3.717 20.906 1 94.31 86 LEU A O 1
ATOM 685 N N . ARG A 1 87 ? 3.676 4.543 20.031 1 96.62 87 ARG A N 1
ATOM 686 C CA . ARG A 1 87 ? 3.795 3.678 18.859 1 96.62 87 ARG A CA 1
ATOM 687 C C . ARG A 1 87 ? 4.961 4.105 17.969 1 96.62 87 ARG A C 1
ATOM 689 O O . ARG A 1 87 ? 5.211 5.301 17.797 1 96.62 87 ARG A O 1
ATOM 696 N N . ASP A 1 88 ? 5.641 3.096 17.438 1 97.56 88 ASP A N 1
ATOM 697 C CA . ASP A 1 88 ? 6.738 3.365 16.516 1 97.56 88 ASP A CA 1
ATOM 698 C C . ASP A 1 88 ? 6.23 3.527 15.086 1 97.56 88 ASP A C 1
ATOM 700 O O . ASP A 1 88 ? 6.895 4.137 14.25 1 97.56 88 ASP A O 1
ATOM 704 N N . ASP A 1 89 ? 5.105 2.932 14.867 1 98.31 89 ASP A N 1
ATOM 705 C CA . ASP A 1 89 ? 4.461 2.984 13.562 1 98.31 89 ASP A CA 1
ATOM 706 C C . ASP A 1 89 ? 2.963 2.715 13.672 1 98.31 89 ASP A C 1
ATOM 708 O O . ASP A 1 89 ? 2.543 1.569 13.852 1 98.31 89 ASP A O 1
ATOM 712 N N . PRO A 1 90 ? 2.24 3.719 13.531 1 98.38 90 PRO A N 1
ATOM 713 C CA . PRO A 1 90 ? 2.596 5.105 13.234 1 98.38 90 PRO A CA 1
ATOM 714 C C . PRO A 1 90 ? 3.309 5.797 14.398 1 98.38 90 PRO A C 1
ATOM 716 O O . PRO A 1 90 ? 3.074 5.457 15.555 1 98.38 90 PRO A O 1
ATOM 719 N N . GLN A 1 91 ? 4.148 6.691 14.07 1 98.81 91 GLN A N 1
ATOM 720 C CA . GLN A 1 91 ? 4.82 7.562 15.031 1 98.81 91 GLN A CA 1
ATOM 721 C C . GLN A 1 91 ? 4.219 8.961 15.023 1 98.81 91 GLN A C 1
ATOM 723 O O . GLN A 1 91 ? 4.461 9.742 14.094 1 98.81 91 GLN A O 1
ATOM 728 N N . PHE A 1 92 ? 3.539 9.336 16.109 1 98.88 92 PHE A N 1
ATOM 729 C CA . PHE A 1 92 ? 2.713 10.539 16.141 1 98.88 92 PHE A CA 1
ATOM 730 C C . PHE A 1 92 ? 3.498 11.727 16.688 1 98.88 92 PHE A C 1
ATOM 732 O O . PHE A 1 92 ? 4.355 11.555 17.562 1 98.88 92 PHE A O 1
ATOM 739 N N . TYR A 1 93 ? 3.115 12.898 16.203 1 98.88 93 TYR A N 1
ATOM 740 C CA . TYR A 1 93 ? 3.697 14.172 16.609 1 98.88 93 TYR A CA 1
ATOM 741 C C . TYR A 1 93 ? 2.613 15.219 16.844 1 98.88 93 TYR A C 1
ATOM 743 O O . TYR A 1 93 ? 1.538 15.148 16.25 1 98.88 93 TYR A O 1
ATOM 751 N N . ALA A 1 94 ? 2.926 16.109 17.719 1 98.94 94 ALA A N 1
ATOM 752 C CA . ALA A 1 94 ? 2.135 17.328 17.875 1 98.94 94 ALA A CA 1
ATOM 753 C C . ALA A 1 94 ? 2.781 18.5 17.125 1 98.94 94 ALA A C 1
ATOM 755 O O . ALA A 1 94 ? 4.004 18.656 17.156 1 98.94 94 ALA A O 1
ATOM 756 N N . ILE A 1 95 ? 2.006 19.234 16.453 1 98.94 95 ILE A N 1
ATOM 757 C CA . ILE A 1 95 ? 2.451 20.484 15.867 1 98.94 95 ILE A CA 1
ATOM 758 C C . ILE A 1 95 ? 2.225 21.625 16.859 1 98.94 95 ILE A C 1
ATOM 760 O O . ILE A 1 95 ? 1.092 21.875 17.281 1 98.94 95 ILE A O 1
ATOM 764 N N . VAL A 1 96 ? 3.24 22.297 17.219 1 98.94 96 VAL A N 1
ATOM 765 C CA . VAL A 1 96 ? 3.193 23.297 18.281 1 98.94 96 VAL A CA 1
ATOM 766 C C . VAL A 1 96 ? 3.482 24.672 17.719 1 98.94 96 VAL A C 1
ATOM 768 O O . VAL A 1 96 ? 4.469 24.875 17.016 1 98.94 96 VAL A O 1
ATOM 771 N N . ASP A 1 97 ? 2.619 25.609 18.047 1 98.62 97 ASP A N 1
ATOM 772 C CA . ASP A 1 97 ? 2.791 27.016 17.656 1 98.62 97 ASP A CA 1
ATOM 773 C C . ASP A 1 97 ? 3.955 27.656 18.406 1 98.62 97 ASP A C 1
ATOM 775 O O . ASP A 1 97 ? 3.953 27.719 19.641 1 98.62 97 ASP A O 1
ATOM 779 N N . GLN A 1 98 ? 4.891 28.156 17.672 1 97.25 98 GLN A N 1
ATOM 780 C CA . GLN A 1 98 ? 6.059 28.766 18.312 1 97.25 98 GLN A CA 1
ATOM 781 C C . GLN A 1 98 ? 5.691 30.031 19.047 1 97.25 98 GLN A C 1
ATOM 783 O O . GLN A 1 98 ? 6.344 30.406 20.031 1 97.25 98 GLN A O 1
ATOM 788 N N . ALA A 1 99 ? 4.707 30.703 18.625 1 96.19 99 ALA A N 1
ATOM 789 C CA . ALA A 1 99 ? 4.332 32 19.172 1 96.19 99 ALA A CA 1
ATOM 790 C C . ALA A 1 99 ? 3.842 31.859 20.609 1 96.19 99 ALA A C 1
ATOM 792 O O . ALA A 1 99 ? 4.164 32.688 21.469 1 96.19 99 ALA A O 1
ATOM 793 N N . ASP A 1 100 ? 3.082 30.812 20.969 1 97.44 100 ASP A N 1
ATOM 794 C CA . ASP A 1 100 ? 2.51 30.734 22.312 1 97.44 100 ASP A CA 1
ATOM 795 C C . ASP A 1 100 ? 2.744 29.359 22.922 1 97.44 100 ASP A C 1
ATOM 797 O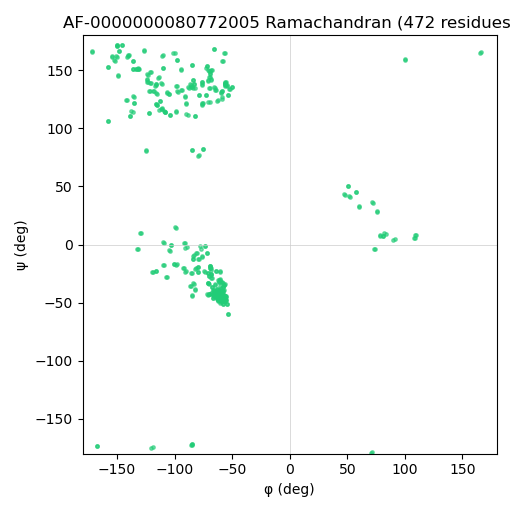 O . ASP A 1 100 ? 2.355 29.109 24.062 1 97.44 100 ASP A O 1
ATOM 801 N N . GLY A 1 101 ? 3.34 28.422 22.156 1 98 101 GLY A N 1
ATOM 802 C CA . GLY A 1 101 ? 3.705 27.109 22.688 1 98 101 GLY A CA 1
ATOM 803 C C . GLY A 1 101 ? 2.545 26.141 22.719 1 98 101 GLY A C 1
ATOM 804 O O . GLY A 1 101 ? 2.682 25.016 23.219 1 98 101 GLY A O 1
ATOM 805 N N . ALA A 1 102 ? 1.453 26.469 22.125 1 98.12 102 ALA A N 1
ATOM 806 C CA . ALA A 1 102 ? 0.273 25.609 22.156 1 98.12 102 ALA A CA 1
ATOM 807 C C . ALA A 1 102 ? 0.362 24.516 21.094 1 98.12 102 ALA A C 1
ATOM 809 O O . ALA A 1 102 ? 0.799 24.766 19.969 1 98.12 102 ALA A O 1
ATOM 810 N N . ALA A 1 103 ? -0.041 23.297 21.484 1 98.88 103 ALA A N 1
ATOM 811 C CA . ALA A 1 103 ? -0.219 22.219 20.516 1 98.88 103 ALA A CA 1
ATOM 812 C C . ALA A 1 103 ? -1.506 22.406 19.719 1 98.88 103 ALA A C 1
ATOM 814 O O . ALA A 1 103 ? -2.602 22.422 20.281 1 98.88 103 ALA A O 1
ATOM 815 N N . ILE A 1 104 ? -1.386 22.531 18.391 1 98.75 104 ILE A N 1
ATOM 816 C CA . ILE A 1 104 ? -2.541 22.984 17.609 1 98.75 104 ILE A CA 1
ATOM 817 C C . ILE A 1 104 ? -2.787 22.031 16.438 1 98.75 104 ILE A C 1
ATOM 819 O O . ILE A 1 104 ? -3.594 22.328 15.562 1 98.75 104 ILE A O 1
ATOM 823 N N . GLY A 1 105 ? -2.131 20.891 16.375 1 98.81 105 GLY A N 1
ATOM 824 C CA . GLY A 1 105 ? -2.355 19.891 15.336 1 98.81 105 GLY A CA 1
ATOM 825 C C . GLY A 1 105 ? -1.623 18.594 15.586 1 98.81 105 GLY A C 1
ATOM 826 O O . GLY A 1 105 ? -0.782 18.5 16.484 1 98.81 105 GLY A O 1
ATOM 827 N N . LEU A 1 106 ? -2.008 17.625 14.859 1 98.75 106 LEU A N 1
ATOM 828 C CA . LEU A 1 106 ? -1.456 16.266 14.922 1 98.75 106 LEU A CA 1
ATOM 829 C C . LEU A 1 106 ? -0.945 15.836 13.547 1 98.75 106 LEU A C 1
ATOM 831 O O . LEU A 1 106 ? -1.54 16.172 12.523 1 98.75 106 LEU A O 1
ATOM 835 N N . CYS A 1 107 ? 0.132 15.133 13.492 1 98.75 107 CYS A N 1
ATOM 836 C CA . CYS A 1 107 ? 0.653 14.461 12.305 1 98.75 107 CYS A CA 1
ATOM 837 C C . CYS A 1 107 ? 1.439 13.211 12.688 1 98.75 107 CYS A C 1
ATOM 839 O O . CYS A 1 107 ? 1.649 12.945 13.875 1 98.75 107 CYS A O 1
ATOM 841 N N . SER A 1 108 ? 1.812 12.43 11.711 1 98.88 108 SER A N 1
ATOM 842 C CA . SER A 1 108 ? 2.58 11.227 12.016 1 98.88 108 SER A CA 1
ATOM 843 C C . SER A 1 108 ? 3.369 10.75 10.805 1 98.88 108 SER A C 1
ATOM 845 O O . SER A 1 108 ? 3.066 11.133 9.672 1 98.88 108 SER A O 1
ATOM 847 N N . TYR A 1 109 ? 4.449 10.086 11.062 1 98.88 109 TYR A N 1
ATOM 848 C CA . TYR A 1 109 ? 4.996 9.141 10.102 1 98.88 109 TYR A CA 1
ATOM 849 C C . TYR A 1 109 ? 4.316 7.781 10.227 1 98.88 109 TYR A C 1
ATOM 851 O O . TYR A 1 109 ? 4.004 7.336 11.328 1 98.88 109 TYR A O 1
ATOM 859 N N . LEU A 1 110 ? 4.082 7.137 9.18 1 98.69 110 LEU A N 1
ATOM 860 C CA . LEU A 1 110 ? 3.576 5.77 9.188 1 98.69 110 LEU A CA 1
ATOM 861 C C . LEU A 1 110 ? 4.059 5 7.961 1 98.69 110 LEU A C 1
ATOM 863 O O . LEU A 1 110 ? 4.699 5.57 7.078 1 98.69 110 LEU A O 1
ATOM 867 N N . ARG A 1 111 ? 3.799 3.662 7.996 1 98.19 111 ARG A N 1
ATOM 868 C CA . ARG A 1 111 ? 4.332 2.805 6.945 1 98.19 111 ARG A CA 1
ATOM 869 C C . ARG A 1 111 ? 5.828 3.039 6.754 1 98.19 111 ARG A C 1
ATOM 871 O O . ARG A 1 111 ? 6.281 3.307 5.637 1 98.19 111 ARG A O 1
ATOM 878 N N . ILE A 1 112 ? 6.539 3.004 7.844 1 98.75 112 ILE A N 1
ATOM 879 C CA . ILE A 1 112 ? 7.969 3.297 7.883 1 98.75 112 ILE A CA 1
ATOM 880 C C . ILE A 1 112 ? 8.758 2.061 7.465 1 98.75 112 ILE A C 1
ATOM 882 O O . ILE A 1 112 ? 8.781 1.059 8.18 1 98.75 112 ILE A O 1
ATOM 886 N N . ALA A 1 113 ? 9.383 2.07 6.328 1 98.12 113 ALA A N 1
ATOM 887 C CA . ALA A 1 113 ? 10.148 0.948 5.793 1 98.12 113 ALA A CA 1
ATOM 888 C C . ALA A 1 113 ? 11.578 1.368 5.457 1 98.12 113 ALA A C 1
ATOM 890 O O . ALA A 1 113 ? 11.906 1.597 4.293 1 98.12 113 ALA A O 1
ATOM 891 N N . PRO A 1 114 ? 12.414 1.418 6.48 1 98.12 114 PRO A N 1
ATOM 892 C CA . PRO A 1 114 ? 13.789 1.883 6.258 1 98.12 114 PRO A CA 1
ATOM 893 C C . PRO A 1 114 ? 14.539 1.031 5.238 1 98.12 114 PRO A C 1
ATOM 895 O O . PRO A 1 114 ? 15.375 1.55 4.492 1 98.12 114 PRO A O 1
ATOM 898 N N . GLU A 1 115 ? 14.25 -0.283 5.156 1 95.69 115 GLU A N 1
ATOM 899 C CA . GLU A 1 115 ? 14.953 -1.191 4.254 1 95.69 115 GLU A CA 1
ATOM 900 C C . GLU A 1 115 ? 14.578 -0.923 2.801 1 95.69 115 GLU A C 1
ATOM 902 O O . GLU A 1 115 ? 15.367 -1.186 1.891 1 95.69 115 GLU A O 1
ATOM 907 N N . ASP A 1 116 ? 13.438 -0.365 2.619 1 96.81 116 ASP A N 1
ATOM 908 C CA . ASP A 1 116 ? 12.945 -0.062 1.276 1 96.81 116 ASP A CA 1
ATOM 909 C C . ASP A 1 116 ? 13.148 1.413 0.938 1 96.81 116 ASP A C 1
ATOM 911 O O . ASP A 1 116 ? 13.055 1.809 -0.225 1 96.81 116 ASP A O 1
ATOM 915 N N . GLY A 1 117 ? 13.391 2.209 2.004 1 98.19 117 GLY A N 1
ATOM 916 C CA . GLY A 1 117 ? 13.547 3.643 1.812 1 98.19 117 GLY A CA 1
ATOM 917 C C . GLY A 1 117 ? 12.234 4.363 1.58 1 98.19 117 GLY A C 1
ATOM 918 O O . GLY A 1 117 ? 12.18 5.336 0.823 1 98.19 117 GLY A O 1
ATOM 919 N N . SER A 1 118 ? 11.172 3.863 2.086 1 98.75 118 SER A N 1
ATOM 920 C CA . SER A 1 118 ? 9.859 4.477 1.904 1 98.75 118 SER A CA 1
ATOM 921 C C . SER A 1 118 ? 9.234 4.84 3.244 1 98.75 118 SER A C 1
ATOM 923 O O . SER A 1 118 ? 9.344 4.09 4.215 1 98.75 118 SER A O 1
ATOM 925 N N . ILE A 1 119 ? 8.602 5.984 3.346 1 98.88 119 ILE A N 1
ATOM 926 C CA . ILE A 1 119 ? 7.938 6.473 4.551 1 98.88 119 ILE A CA 1
ATOM 927 C C . ILE A 1 119 ? 6.738 7.34 4.168 1 98.88 119 ILE A C 1
ATOM 929 O O . ILE A 1 119 ? 6.758 8.008 3.129 1 98.88 119 ILE A O 1
ATOM 933 N N . GLU A 1 120 ? 5.691 7.281 4.961 1 98.94 120 GLU A N 1
ATOM 934 C CA . GLU A 1 120 ? 4.461 8.023 4.691 1 98.94 120 GLU A CA 1
ATOM 935 C C . GLU A 1 120 ? 4.195 9.062 5.773 1 98.94 120 GLU A C 1
ATOM 937 O O . GLU A 1 120 ? 4.453 8.82 6.953 1 98.94 120 GLU A O 1
ATOM 942 N N . VAL A 1 121 ? 3.785 10.195 5.371 1 98.94 121 VAL A N 1
ATOM 943 C CA . VAL A 1 121 ? 3.189 11.148 6.301 1 98.94 121 VAL A CA 1
ATOM 944 C C . VAL A 1 121 ? 1.671 10.992 6.301 1 98.94 121 VAL A C 1
ATOM 946 O O . VAL A 1 121 ? 1.062 10.805 5.242 1 98.94 121 VAL A O 1
ATOM 949 N N . GLY A 1 122 ? 1.107 10.938 7.504 1 98.62 122 GLY A N 1
ATOM 950 C CA . GLY A 1 122 ? -0.337 10.781 7.562 1 98.62 122 GLY A CA 1
ATOM 951 C C . GLY A 1 122 ? -0.91 11.039 8.945 1 98.62 122 GLY A C 1
ATOM 952 O O . GLY A 1 122 ? -0.273 11.695 9.773 1 98.62 122 GLY A O 1
ATOM 953 N N . PHE A 1 123 ? -2.211 10.766 9.039 1 98.38 123 PHE A N 1
ATOM 954 C CA . PHE A 1 123 ? -2.986 11.023 10.25 1 98.38 123 PHE A CA 1
ATOM 955 C C . PHE A 1 123 ? -2.908 12.5 10.633 1 98.38 123 PHE A C 1
ATOM 957 O O . PHE A 1 123 ? -2.631 12.828 11.789 1 98.38 123 PHE A O 1
ATOM 964 N N . LEU A 1 124 ? -3.057 13.281 9.68 1 98.69 124 LEU A N 1
ATOM 965 C CA . LEU A 1 124 ? -3.023 14.727 9.875 1 98.69 124 LEU A CA 1
ATOM 966 C C . LEU A 1 124 ? -4.348 15.227 10.438 1 98.69 124 LEU A C 1
ATOM 968 O O . LEU A 1 124 ? -5.414 14.883 9.922 1 98.69 124 LEU A O 1
ATOM 972 N N . ASN A 1 125 ? -4.316 15.93 11.43 1 98.75 125 ASN A N 1
ATOM 973 C CA . ASN A 1 125 ? -5.465 16.641 11.984 1 98.75 125 ASN A CA 1
ATOM 974 C C . ASN A 1 125 ? -5.094 18.047 12.445 1 98.75 125 ASN A C 1
ATOM 976 O O . ASN A 1 125 ? -4.355 18.219 13.414 1 98.75 125 ASN A O 1
ATOM 980 N N . PHE A 1 126 ? -5.574 19 11.742 1 98.62 126 PHE A N 1
ATOM 981 C CA . PHE A 1 126 ? -5.211 20.406 11.969 1 98.62 126 PHE A CA 1
ATOM 982 C C . PHE A 1 126 ? -6.355 21.156 12.625 1 98.62 126 PHE A C 1
ATOM 984 O O . PHE A 1 126 ? -7.5 21.094 12.164 1 98.62 126 PHE A O 1
ATOM 991 N N . SER A 1 127 ? -6.078 21.875 13.672 1 98.31 127 SER A N 1
ATOM 992 C CA . SER A 1 127 ? -7.047 22.781 14.281 1 98.31 127 SER A CA 1
ATOM 993 C C . SER A 1 127 ? -7.395 23.938 13.344 1 98.31 127 SER A C 1
ATOM 995 O O . SER A 1 127 ? -6.723 24.141 12.328 1 98.31 127 SER A O 1
ATOM 997 N N . PRO A 1 128 ? -8.43 24.688 13.68 1 96.88 128 PRO A N 1
ATOM 998 C CA . PRO A 1 128 ? -8.789 25.844 12.844 1 96.88 128 PRO A CA 1
ATOM 999 C C . PRO A 1 128 ? -7.645 26.844 12.688 1 96.88 128 PRO A C 1
ATOM 1001 O O . PRO A 1 128 ? -7.453 27.391 11.609 1 96.88 128 PRO A O 1
ATOM 1004 N N . ARG A 1 129 ? -6.926 27.078 13.695 1 95.69 129 ARG A N 1
ATOM 1005 C CA . ARG A 1 129 ? -5.875 28.094 13.609 1 95.69 129 ARG A CA 1
ATOM 1006 C C . ARG A 1 129 ? -4.688 27.578 12.805 1 95.69 129 ARG A C 1
ATOM 1008 O O . ARG A 1 129 ? -3.877 28.375 12.312 1 95.69 129 ARG A O 1
ATOM 1015 N N . LEU A 1 130 ? -4.543 26.25 12.711 1 97.88 130 LEU A N 1
ATOM 1016 C CA . LEU A 1 130 ? -3.447 25.672 11.938 1 97.88 130 LEU A CA 1
ATOM 1017 C C . LEU A 1 130 ? -3.812 25.578 10.461 1 97.88 130 LEU A C 1
ATOM 1019 O O . LEU A 1 130 ? -2.941 25.688 9.594 1 97.88 130 LEU A O 1
ATOM 1023 N N . GLN A 1 131 ? -5.035 25.359 10.102 1 96.44 131 GLN A N 1
ATOM 1024 C CA . GLN A 1 131 ? -5.484 25.203 8.719 1 96.44 131 GLN A CA 1
ATOM 1025 C C . GLN A 1 131 ? -5.164 26.438 7.895 1 96.44 131 GLN A C 1
ATOM 1027 O O . GLN A 1 131 ? -5.375 27.562 8.344 1 96.44 131 GLN A O 1
ATOM 1032 N N . ARG A 1 132 ? -4.594 26.203 6.742 1 94.38 132 ARG A N 1
ATOM 1033 C CA . ARG A 1 132 ? -4.289 27.266 5.781 1 94.38 132 ARG A CA 1
ATOM 1034 C C . ARG A 1 132 ? -3.33 28.297 6.379 1 94.38 132 ARG A C 1
ATOM 1036 O O . ARG A 1 132 ? -3.479 29.5 6.152 1 94.38 132 ARG A O 1
ATOM 1043 N N . SER A 1 133 ? -2.461 27.828 7.223 1 96 133 SER A N 1
ATOM 1044 C CA . SER A 1 133 ? -1.492 28.703 7.867 1 96 133 SER A CA 1
ATOM 1045 C C . SER A 1 133 ? -0.078 28.422 7.371 1 96 133 SER A C 1
ATOM 1047 O O . SER A 1 133 ? 0.183 27.375 6.77 1 96 133 SER A O 1
ATOM 1049 N N . ARG A 1 134 ? 0.805 29.391 7.613 1 96.69 134 ARG A N 1
ATOM 1050 C CA . ARG A 1 134 ? 2.236 29.219 7.383 1 96.69 134 ARG A CA 1
ATOM 1051 C C . ARG A 1 134 ? 2.793 28.062 8.219 1 96.69 134 ARG A C 1
ATOM 1053 O O . ARG A 1 134 ? 3.648 27.312 7.75 1 96.69 134 ARG A O 1
ATOM 1060 N N . GLN A 1 135 ? 2.312 27.891 9.438 1 98.06 135 GLN A N 1
ATOM 1061 C CA . GLN A 1 135 ? 2.734 26.844 10.344 1 98.06 135 GLN A CA 1
ATOM 1062 C C . GLN A 1 135 ? 2.443 25.453 9.758 1 98.06 135 GLN A C 1
ATOM 1064 O O . GLN A 1 135 ? 3.256 24.547 9.891 1 98.06 135 GLN A O 1
ATOM 1069 N N . ALA A 1 136 ? 1.312 25.328 9.109 1 98.44 136 ALA A N 1
ATOM 1070 C CA . ALA A 1 136 ? 0.939 24.031 8.523 1 98.44 136 ALA A CA 1
ATOM 1071 C C . ALA A 1 136 ? 1.935 23.625 7.441 1 98.44 136 ALA A C 1
ATOM 1073 O O . ALA A 1 136 ? 2.393 22.469 7.426 1 98.44 136 ALA A O 1
ATOM 1074 N N . THR A 1 137 ? 2.248 24.547 6.562 1 98.56 137 THR A N 1
ATOM 1075 C CA . THR A 1 137 ? 3.207 24.25 5.504 1 98.56 137 THR A CA 1
ATOM 1076 C C . THR A 1 137 ? 4.582 23.953 6.09 1 98.56 137 THR A C 1
ATOM 1078 O O . THR A 1 137 ? 5.266 23.031 5.637 1 98.56 137 THR A O 1
ATOM 1081 N N . GLU A 1 138 ? 5 24.75 7.09 1 98.88 138 GLU A N 1
ATOM 1082 C CA . GLU A 1 138 ? 6.301 24.5 7.707 1 98.88 138 GLU A CA 1
ATOM 1083 C C . GLU A 1 138 ? 6.352 23.125 8.359 1 98.88 138 GLU A C 1
ATOM 1085 O O . GLU A 1 138 ? 7.363 22.438 8.273 1 98.88 138 GLU A O 1
ATOM 1090 N N . ALA A 1 139 ? 5.285 22.703 9.062 1 98.94 139 ALA A N 1
ATOM 1091 C CA . ALA A 1 139 ? 5.25 21.375 9.68 1 98.94 139 ALA A CA 1
ATOM 1092 C C . ALA A 1 139 ? 5.484 20.281 8.648 1 98.94 139 ALA A C 1
ATOM 1094 O O . ALA A 1 139 ? 6.277 19.359 8.875 1 98.94 139 ALA A O 1
ATOM 1095 N N . MET A 1 140 ? 4.781 20.359 7.492 1 98.88 140 MET A N 1
ATOM 1096 C CA . MET A 1 140 ? 4.949 19.375 6.426 1 98.88 140 MET A CA 1
ATOM 1097 C C . MET A 1 140 ? 6.367 19.406 5.871 1 98.88 140 MET A C 1
ATOM 1099 O O . MET A 1 140 ? 6.965 18.375 5.609 1 98.88 140 MET A O 1
ATOM 1103 N N . TYR A 1 141 ? 6.879 20.641 5.719 1 98.94 141 TYR A N 1
ATOM 1104 C CA . TYR A 1 141 ? 8.258 20.812 5.262 1 98.94 141 TYR A CA 1
ATOM 1105 C C . TYR A 1 141 ? 9.234 20.141 6.219 1 98.94 141 TYR A C 1
ATOM 1107 O O . TYR A 1 141 ? 10.133 19.406 5.789 1 98.94 141 TYR A O 1
ATOM 1115 N N . LEU A 1 142 ? 9.086 20.375 7.5 1 98.94 142 LEU A N 1
ATOM 1116 C CA . LEU A 1 142 ? 9.977 19.812 8.508 1 98.94 142 LEU A CA 1
ATOM 1117 C C . LEU A 1 142 ? 9.961 18.281 8.461 1 98.94 142 LEU A C 1
ATOM 1119 O O . LEU A 1 142 ? 11.016 17.641 8.547 1 98.94 142 LEU A O 1
ATOM 1123 N N . MET A 1 143 ? 8.812 17.75 8.328 1 98.94 143 MET A N 1
ATOM 1124 C CA . MET A 1 143 ? 8.68 16.297 8.281 1 98.94 143 MET A CA 1
ATOM 1125 C C . MET A 1 143 ? 9.328 15.727 7.023 1 98.94 143 MET A C 1
ATOM 1127 O O . MET A 1 143 ? 10.055 14.734 7.086 1 98.94 143 MET A O 1
ATOM 1131 N N . MET A 1 144 ? 9.047 16.344 5.918 1 98.81 144 MET A N 1
ATOM 1132 C CA . MET A 1 144 ? 9.664 15.93 4.66 1 98.81 144 MET A CA 1
ATOM 1133 C C . MET A 1 144 ? 11.18 15.992 4.75 1 98.81 144 MET A C 1
ATOM 1135 O O . MET A 1 144 ? 11.867 15.039 4.371 1 98.81 144 MET A O 1
ATOM 1139 N N . ARG A 1 145 ? 11.648 17.125 5.195 1 98.88 145 ARG A N 1
ATOM 1140 C CA . ARG A 1 145 ? 13.086 17.344 5.309 1 98.88 145 ARG A CA 1
ATOM 1141 C C . ARG A 1 145 ? 13.734 16.266 6.164 1 98.88 145 ARG A C 1
ATOM 1143 O O . ARG A 1 145 ? 14.75 15.688 5.773 1 98.88 145 ARG A O 1
ATOM 1150 N N . ARG A 1 146 ? 13.172 16 7.285 1 98.88 146 ARG A N 1
ATOM 1151 C CA . ARG A 1 146 ? 13.734 15.008 8.195 1 98.88 146 ARG A CA 1
ATOM 1152 C C . ARG A 1 146 ? 13.766 13.633 7.535 1 98.88 146 ARG A C 1
ATOM 1154 O O . ARG A 1 146 ? 14.766 12.914 7.633 1 98.88 146 ARG A O 1
ATOM 1161 N N . ALA A 1 147 ? 12.672 13.242 6.871 1 98.88 147 ALA A N 1
ATOM 1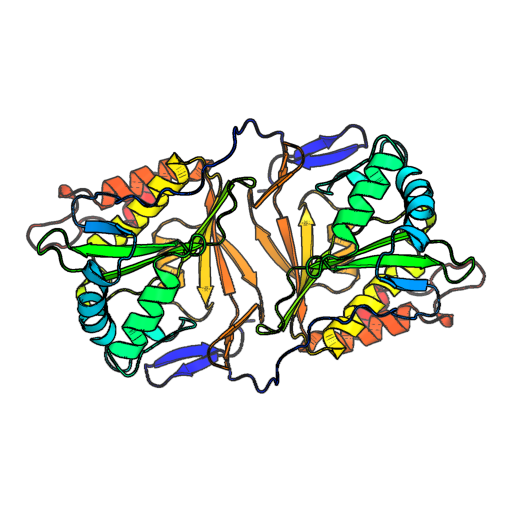162 C CA . ALA A 1 147 ? 12.602 11.938 6.215 1 98.88 147 ALA A CA 1
ATOM 1163 C C . ALA A 1 147 ? 13.734 11.773 5.199 1 98.88 147 ALA A C 1
ATOM 1165 O O . ALA A 1 147 ? 14.422 10.75 5.184 1 98.88 147 ALA A O 1
ATOM 1166 N N . PHE A 1 148 ? 13.914 12.766 4.355 1 98.81 148 PHE A N 1
ATOM 1167 C CA . PHE A 1 148 ? 14.938 12.672 3.324 1 98.81 148 PHE A CA 1
ATOM 1168 C C . PHE A 1 148 ? 16.328 12.742 3.938 1 98.81 148 PHE A C 1
ATOM 1170 O O . PHE A 1 148 ? 17.266 12.094 3.453 1 98.81 148 PHE A O 1
ATOM 1177 N N . GLU A 1 149 ? 16.516 13.508 5.027 1 98.62 149 GLU A N 1
ATOM 1178 C CA . GLU A 1 149 ? 17.781 13.539 5.754 1 98.62 149 GLU A CA 1
ATOM 1179 C C . GLU A 1 149 ? 18.125 12.164 6.312 1 98.62 149 GLU A C 1
ATOM 1181 O O . GLU A 1 149 ? 19.297 11.812 6.434 1 98.62 149 GLU A O 1
ATOM 1186 N N . LEU A 1 150 ? 17.141 11.414 6.656 1 98.81 150 LEU A N 1
ATOM 1187 C CA . LEU A 1 150 ? 17.328 10.102 7.262 1 98.81 150 LEU A CA 1
ATOM 1188 C C . LEU A 1 150 ? 17.609 9.047 6.199 1 98.81 150 LEU A C 1
ATOM 1190 O O . LEU A 1 150 ? 17.828 7.875 6.52 1 98.81 150 LEU A O 1
ATOM 1194 N N . GLY A 1 151 ? 17.5 9.406 4.961 1 98.56 151 GLY A N 1
ATOM 1195 C CA . GLY A 1 151 ? 17.938 8.523 3.895 1 98.56 151 GLY A CA 1
ATOM 1196 C C . GLY A 1 151 ? 16.781 7.926 3.111 1 98.56 151 GLY A C 1
ATOM 1197 O O . GLY A 1 151 ? 16.984 7.07 2.246 1 98.56 151 GLY A O 1
ATOM 1198 N N . TYR A 1 152 ? 15.625 8.312 3.371 1 98.81 152 TYR A N 1
ATOM 1199 C CA . TYR A 1 152 ? 14.492 7.758 2.633 1 98.81 152 TYR A CA 1
ATOM 1200 C C . TYR A 1 152 ? 14.516 8.211 1.179 1 98.81 152 TYR A C 1
ATOM 1202 O O . TYR A 1 152 ? 14.859 9.359 0.885 1 98.81 152 TYR A O 1
ATOM 1210 N N . ARG A 1 153 ? 14.141 7.324 0.28 1 98.56 153 ARG A N 1
ATOM 1211 C CA . ARG A 1 153 ? 14.156 7.574 -1.157 1 98.56 153 ARG A CA 1
ATOM 1212 C C . ARG A 1 153 ? 12.773 7.949 -1.669 1 98.56 153 ARG A C 1
ATOM 1214 O O . ARG A 1 153 ? 12.633 8.453 -2.787 1 98.56 153 ARG A O 1
ATOM 1221 N N . ARG A 1 154 ? 11.812 7.648 -0.884 1 98.81 154 ARG A N 1
ATOM 1222 C CA . ARG A 1 154 ? 10.406 7.82 -1.238 1 98.81 154 ARG A CA 1
ATOM 1223 C C . ARG A 1 154 ? 9.594 8.305 -0.042 1 98.81 154 ARG A C 1
ATOM 1225 O O . ARG A 1 154 ? 9.672 7.727 1.043 1 98.81 154 ARG A O 1
ATOM 1232 N N . TYR A 1 155 ? 8.891 9.422 -0.182 1 98.94 155 TYR A N 1
ATOM 12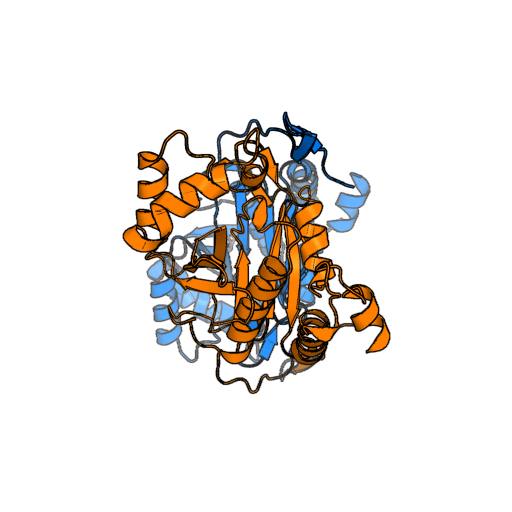33 C CA . TYR A 1 155 ? 8 10.023 0.803 1 98.94 155 TYR A CA 1
ATOM 1234 C C . TYR A 1 155 ? 6.562 10.039 0.303 1 98.94 155 TYR A C 1
ATOM 1236 O O . TYR A 1 155 ? 6.273 10.609 -0.75 1 98.94 155 TYR A O 1
ATOM 1244 N N . GLU A 1 156 ? 5.668 9.383 1.078 1 98.94 156 GLU A N 1
ATOM 1245 C CA . GLU A 1 156 ? 4.332 9.102 0.561 1 98.94 156 GLU A CA 1
ATOM 1246 C C . GLU A 1 156 ? 3.275 9.938 1.276 1 98.94 156 GLU A C 1
ATOM 1248 O O . GLU A 1 156 ? 3.486 10.375 2.408 1 98.94 156 GLU A O 1
ATOM 1253 N N . TRP A 1 157 ? 2.248 10.18 0.573 1 98.88 157 TRP A N 1
ATOM 1254 C CA . TRP A 1 157 ? 0.999 10.797 1.007 1 98.88 157 TRP A CA 1
ATOM 1255 C C . TRP A 1 157 ? -0.202 10.039 0.451 1 98.88 157 TRP A C 1
ATOM 1257 O O . TRP A 1 157 ? -0.277 9.773 -0.751 1 98.88 157 TRP A O 1
ATOM 1267 N N . LYS A 1 158 ? -1.053 9.555 1.37 1 98.62 158 LYS A N 1
ATOM 1268 C CA . LYS A 1 158 ? -2.303 8.914 0.969 1 98.62 158 LYS A CA 1
ATOM 1269 C C . LYS A 1 158 ? -3.504 9.602 1.607 1 98.62 158 LYS A C 1
ATOM 1271 O O . LYS A 1 158 ? -3.445 10.016 2.768 1 98.62 158 LYS A O 1
ATOM 1276 N N . CYS A 1 159 ? -4.598 9.625 0.849 1 98.5 159 CYS A N 1
ATOM 1277 C CA . CYS A 1 159 ? -5.812 10.188 1.427 1 98.5 159 CYS A CA 1
ATOM 1278 C C . CYS A 1 159 ? -7.055 9.602 0.767 1 98.5 159 CYS A C 1
ATOM 1280 O O . CYS A 1 159 ? -6.957 8.922 -0.258 1 98.5 159 CYS A O 1
ATOM 1282 N N . ASP A 1 160 ? -8.18 9.758 1.477 1 98.31 160 ASP A N 1
ATOM 1283 C CA . ASP A 1 160 ? -9.469 9.477 0.846 1 98.31 160 ASP A CA 1
ATOM 1284 C C . ASP A 1 160 ? -9.617 10.258 -0.458 1 98.31 160 ASP A C 1
ATOM 1286 O O . ASP A 1 160 ? -9.398 11.469 -0.491 1 98.31 160 ASP A O 1
ATOM 1290 N N . ALA A 1 161 ? -9.969 9.508 -1.472 1 98.06 161 ALA A N 1
ATOM 1291 C CA . ALA A 1 161 ? -10.078 10.148 -2.783 1 98.06 161 ALA A CA 1
ATOM 1292 C C . ALA A 1 161 ? -11.125 11.25 -2.773 1 98.06 161 ALA A C 1
ATOM 1294 O O . ALA A 1 161 ? -11.086 12.164 -3.6 1 98.06 161 ALA A O 1
ATOM 1295 N N . GLN A 1 162 ? -12.078 11.195 -1.847 1 97.81 162 GLN A N 1
ATOM 1296 C CA . GLN A 1 162 ? -13.133 12.195 -1.731 1 97.81 162 GLN A CA 1
ATOM 1297 C C . GLN A 1 162 ? -12.664 13.398 -0.918 1 97.81 162 GLN A C 1
ATOM 1299 O O . GLN A 1 162 ? -13.367 14.414 -0.835 1 97.81 162 GLN A O 1
ATOM 1304 N N . ASN A 1 163 ? -11.539 13.273 -0.241 1 98 163 ASN A N 1
ATOM 1305 C CA . ASN A 1 163 ? -10.992 14.359 0.561 1 98 163 ASN A CA 1
ATOM 1306 C C . ASN A 1 163 ? -10.266 15.391 -0.307 1 98 163 ASN A C 1
ATOM 1308 O O . ASN A 1 163 ? -9.039 15.469 -0.294 1 98 163 ASN A O 1
ATOM 1312 N N . ALA A 1 164 ? -10.992 16.219 -0.989 1 97.31 164 ALA A N 1
ATOM 1313 C CA . ALA A 1 164 ? -10.469 17.172 -1.968 1 97.31 164 ALA A CA 1
ATOM 1314 C C . ALA A 1 164 ? -9.414 18.078 -1.344 1 97.31 164 ALA A C 1
ATOM 1316 O O . ALA A 1 164 ? -8.359 18.312 -1.938 1 97.31 164 ALA A O 1
ATOM 1317 N N . PRO A 1 165 ? -9.664 18.609 -0.114 1 97.38 165 PRO A N 1
ATOM 1318 C CA . PRO A 1 165 ? -8.625 19.438 0.489 1 97.38 165 PRO A CA 1
ATOM 1319 C C . PRO A 1 165 ? -7.297 18.703 0.665 1 97.38 165 PRO A C 1
ATOM 1321 O O . PRO A 1 165 ? -6.23 19.281 0.45 1 97.38 165 PRO A O 1
ATOM 1324 N N . SER A 1 166 ? -7.355 17.469 1.05 1 98.31 166 SER A N 1
ATOM 1325 C CA . SER A 1 166 ? -6.137 16.688 1.228 1 98.31 166 SER A CA 1
ATOM 1326 C C . SER A 1 166 ? -5.43 16.453 -0.104 1 98.31 166 SER A C 1
ATOM 1328 O O . SER A 1 166 ? -4.203 16.562 -0.189 1 98.31 166 SER A O 1
ATOM 1330 N N . VAL A 1 167 ? -6.16 16.125 -1.136 1 98.44 167 VAL A N 1
ATOM 1331 C CA . VAL A 1 167 ? -5.605 15.961 -2.475 1 98.44 167 VAL A CA 1
ATOM 1332 C C . VAL A 1 167 ? -4.906 17.25 -2.91 1 98.44 167 VAL A C 1
ATOM 1334 O O . VAL A 1 167 ? -3.766 17.219 -3.373 1 98.44 167 VAL A O 1
ATOM 1337 N N . LYS A 1 168 ? -5.551 18.328 -2.727 1 98.12 168 LYS A N 1
ATOM 1338 C CA . LYS A 1 168 ? -5 19.625 -3.107 1 98.12 168 LYS A CA 1
ATOM 1339 C C . LYS A 1 168 ? -3.723 19.938 -2.328 1 98.12 168 LYS A C 1
ATOM 1341 O O . LYS A 1 168 ? -2.764 20.484 -2.883 1 98.12 168 LYS A O 1
ATOM 1346 N N . ALA A 1 169 ? -3.742 19.609 -1.044 1 98.31 169 ALA A N 1
ATOM 1347 C CA . ALA A 1 169 ? -2.566 19.844 -0.209 1 98.31 169 ALA A CA 1
ATOM 1348 C C . ALA A 1 169 ? -1.371 19.047 -0.715 1 98.31 169 ALA A C 1
ATOM 1350 O O . ALA A 1 169 ? -0.261 19.562 -0.819 1 98.31 169 ALA A O 1
ATOM 1351 N N . ALA A 1 170 ? -1.586 17.766 -1.019 1 98.62 170 ALA A N 1
ATOM 1352 C CA . ALA A 1 170 ? -0.514 16.922 -1.537 1 98.62 170 ALA A CA 1
ATOM 1353 C C . ALA A 1 170 ? 0.096 17.516 -2.801 1 98.62 170 ALA A C 1
ATOM 1355 O O . ALA A 1 170 ? 1.318 17.656 -2.902 1 98.62 170 ALA A O 1
ATOM 1356 N N . LEU A 1 171 ? -0.742 17.906 -3.68 1 98.38 171 LEU A N 1
ATOM 1357 C CA . LEU A 1 171 ? -0.281 18.469 -4.945 1 98.38 171 LEU A CA 1
ATOM 1358 C C . LEU A 1 171 ? 0.443 19.781 -4.723 1 98.38 171 LEU A C 1
ATOM 1360 O O . LEU A 1 171 ? 1.506 20.031 -5.305 1 98.38 171 LEU A O 1
ATOM 1364 N N . ARG A 1 172 ? -0.126 20.609 -3.898 1 98.12 172 ARG A N 1
ATOM 1365 C CA . ARG A 1 172 ? 0.489 21.906 -3.588 1 98.12 172 ARG A CA 1
ATOM 1366 C C . ARG A 1 172 ? 1.888 21.719 -3.01 1 98.12 172 ARG A C 1
ATOM 1368 O O . ARG A 1 172 ? 2.799 22.484 -3.314 1 98.12 172 ARG A O 1
ATOM 1375 N N . LEU A 1 173 ? 2.033 20.719 -2.164 1 98.44 173 LEU A N 1
ATOM 1376 C CA . LEU A 1 173 ? 3.287 20.469 -1.463 1 98.44 173 LEU A CA 1
ATOM 1377 C C . LEU A 1 173 ? 4.309 19.828 -2.389 1 98.44 173 LEU A C 1
ATOM 1379 O O . LEU A 1 173 ? 5.473 19.656 -2.014 1 98.44 173 LEU A O 1
ATOM 1383 N N . GLY A 1 174 ? 3.893 19.406 -3.58 1 98.06 174 GLY A N 1
ATOM 1384 C CA . GLY A 1 174 ? 4.844 18.938 -4.574 1 98.06 174 GLY A CA 1
ATOM 1385 C C . GLY A 1 174 ? 4.793 17.438 -4.797 1 98.06 174 GLY A C 1
ATOM 1386 O O . GLY A 1 174 ? 5.637 16.875 -5.496 1 98.06 174 GLY A O 1
ATOM 1387 N N . PHE A 1 175 ? 3.855 16.812 -4.23 1 98.75 175 PHE A N 1
ATOM 1388 C CA . PHE A 1 175 ? 3.717 15.367 -4.449 1 98.75 175 PHE A CA 1
ATOM 1389 C C . PHE A 1 175 ? 3.227 15.086 -5.863 1 98.75 175 PHE A C 1
ATOM 1391 O O . PHE A 1 175 ? 2.512 15.898 -6.457 1 98.75 175 PHE A O 1
ATOM 1398 N N . THR A 1 176 ? 3.572 13.914 -6.359 1 98.44 176 THR A N 1
ATOM 1399 C CA . THR A 1 176 ? 3.1 13.414 -7.645 1 98.44 176 THR A CA 1
ATOM 1400 C C . THR A 1 176 ? 2.041 12.336 -7.449 1 98.44 176 THR A C 1
ATOM 1402 O O . THR A 1 176 ? 2.229 11.414 -6.648 1 98.44 176 THR A O 1
ATOM 1405 N N . PHE A 1 177 ? 0.942 12.477 -8.117 1 98.69 177 PHE A N 1
ATOM 1406 C CA . PHE A 1 177 ? -0.092 11.445 -8.094 1 98.69 177 PHE A CA 1
ATOM 1407 C C . PHE A 1 177 ? 0.417 10.156 -8.727 1 98.69 177 PHE A C 1
ATOM 1409 O O . PHE A 1 177 ? 1.018 10.18 -9.797 1 98.69 177 PHE A O 1
ATOM 1416 N N . GLU A 1 178 ? 0.161 9.023 -8.023 1 98.5 178 GLU A N 1
ATOM 1417 C CA . GLU A 1 178 ? 0.711 7.773 -8.547 1 98.5 178 GLU A CA 1
ATOM 1418 C C . GLU A 1 178 ? -0.396 6.777 -8.883 1 98.5 178 GLU A C 1
ATOM 1420 O O . GLU A 1 178 ? -0.172 5.816 -9.617 1 98.5 178 GLU A O 1
ATOM 1425 N N . GLY A 1 179 ? -1.57 6.949 -8.219 1 98 179 GLY A N 1
ATOM 1426 C CA . GLY A 1 179 ? -2.65 6.035 -8.555 1 98 179 GLY A CA 1
ATOM 1427 C C . GLY A 1 179 ? -3.795 6.066 -7.562 1 98 179 GLY A C 1
ATOM 1428 O O . GLY A 1 179 ? -3.678 6.668 -6.492 1 98 179 GLY A O 1
ATOM 1429 N N . LEU A 1 180 ? -4.895 5.496 -7.965 1 98.25 180 LEU A N 1
ATOM 1430 C CA . LEU A 1 180 ? -6.117 5.367 -7.176 1 98.25 180 LEU A CA 1
ATOM 1431 C C . LEU A 1 180 ? -6.398 3.904 -6.844 1 98.25 180 LEU A C 1
ATOM 1433 O O . LEU A 1 180 ? -6.602 3.088 -7.746 1 98.25 180 LEU A O 1
ATOM 1437 N N . PHE A 1 181 ? -6.371 3.539 -5.57 1 98.19 181 PHE A N 1
ATOM 1438 C CA . PHE A 1 181 ? -6.762 2.209 -5.121 1 98.19 181 PHE A CA 1
ATOM 1439 C C . PHE A 1 181 ? -8.258 2.148 -4.84 1 98.19 181 PHE A C 1
ATOM 1441 O O . PHE A 1 181 ? -8.742 2.756 -3.883 1 98.19 181 PHE A O 1
ATOM 1448 N N . ARG A 1 182 ? -8.922 1.438 -5.629 1 98.06 182 ARG A N 1
ATOM 1449 C CA . ARG A 1 182 ? -10.375 1.318 -5.512 1 98.06 182 ARG A CA 1
ATOM 1450 C C . ARG A 1 182 ? -10.75 0.392 -4.359 1 98.06 182 ARG A C 1
ATOM 1452 O O . ARG A 1 182 ? -10.109 -0.638 -4.148 1 98.06 182 ARG A O 1
ATOM 1459 N N . GLN A 1 183 ? -11.852 0.834 -3.602 1 98.06 183 GLN A N 1
ATOM 1460 C CA . GLN A 1 183 ? -12.344 0.049 -2.475 1 98.06 183 GLN A CA 1
ATOM 1461 C C . GLN A 1 183 ? -11.195 -0.382 -1.563 1 98.06 183 GLN A C 1
ATOM 1463 O O . GLN A 1 183 ? -11.141 -1.535 -1.133 1 98.06 183 GLN A O 1
ATOM 1468 N N . ALA A 1 184 ? -10.273 0.542 -1.296 1 97.75 184 ALA A N 1
ATOM 1469 C CA . ALA A 1 184 ? -9.055 0.221 -0.562 1 97.75 184 ALA A CA 1
ATOM 1470 C C . ALA A 1 184 ? -9.352 -0.059 0.907 1 97.75 184 ALA A C 1
ATOM 1472 O O . ALA A 1 184 ? -8.695 -0.888 1.536 1 97.75 184 ALA A O 1
ATOM 1473 N N . ARG A 1 185 ? -10.336 0.617 1.427 1 96.5 185 ARG A N 1
ATOM 1474 C CA . ARG A 1 185 ? -10.664 0.511 2.844 1 96.5 185 ARG A CA 1
ATOM 1475 C C . ARG A 1 185 ? -12.148 0.745 3.078 1 96.5 185 ARG A C 1
ATOM 1477 O O . ARG A 1 185 ? -12.859 1.222 2.189 1 96.5 185 ARG A O 1
ATOM 1484 N N . VAL A 1 186 ? -12.578 0.304 4.234 1 96.81 186 VAL A N 1
ATOM 1485 C CA . VAL A 1 186 ? -13.836 0.761 4.82 1 96.81 186 VAL A CA 1
ATOM 1486 C C . VAL A 1 186 ? -13.547 1.656 6.023 1 96.81 186 VAL A C 1
ATOM 1488 O O . VAL A 1 186 ? -12.891 1.232 6.977 1 96.81 186 VAL A O 1
ATOM 1491 N N . ASN A 1 187 ? -13.891 2.889 5.879 1 96.19 187 ASN A N 1
ATOM 1492 C CA . ASN A 1 187 ? -13.68 3.859 6.949 1 96.19 187 ASN A CA 1
ATOM 1493 C C . ASN A 1 187 ? -15.008 4.395 7.488 1 96.19 187 ASN A C 1
ATOM 1495 O O . ASN A 1 187 ? -15.789 4.988 6.746 1 96.19 187 ASN A O 1
ATOM 1499 N N . LYS A 1 188 ? -15.258 4.188 8.82 1 95.56 188 LYS A N 1
ATOM 1500 C CA . LYS A 1 188 ? -16.5 4.625 9.461 1 95.56 188 LYS A CA 1
ATOM 1501 C C . LYS A 1 188 ? -17.719 4.141 8.688 1 95.56 188 LYS A C 1
ATOM 1503 O O . LYS A 1 188 ? -18.656 4.91 8.445 1 95.56 188 LYS A O 1
ATOM 1508 N N . GLY A 1 189 ? -17.625 2.875 8.242 1 95.88 189 GLY A N 1
ATOM 1509 C CA . GLY A 1 189 ? -18.734 2.189 7.59 1 95.88 189 GLY A CA 1
ATOM 1510 C C . GLY A 1 189 ? -18.922 2.594 6.141 1 95.88 189 GLY A C 1
ATOM 1511 O O . GLY A 1 189 ? -19.906 2.225 5.504 1 95.88 189 GLY A O 1
ATOM 1512 N N . ARG A 1 190 ? -17.953 3.398 5.613 1 97.25 190 ARG A N 1
ATOM 1513 C CA . ARG A 1 190 ? -18.094 3.906 4.25 1 97.25 190 ARG A CA 1
ATOM 1514 C C . ARG A 1 190 ? -16.922 3.455 3.379 1 97.25 190 ARG A C 1
ATOM 1516 O O . ARG A 1 190 ? -15.797 3.312 3.861 1 97.25 190 ARG A O 1
ATOM 1523 N N . ASN A 1 191 ? -17.234 3.27 2.074 1 97.44 191 ASN A N 1
ATOM 1524 C CA . ASN A 1 191 ? -16.188 2.895 1.124 1 97.44 191 ASN A CA 1
ATOM 1525 C C . ASN A 1 191 ? -15.156 4.004 0.961 1 97.44 191 ASN A C 1
ATOM 1527 O O . ASN A 1 191 ? -15.516 5.18 0.865 1 97.44 191 ASN A O 1
ATOM 1531 N N . ARG A 1 192 ? -13.969 3.643 0.969 1 97.56 192 ARG A N 1
ATOM 1532 C CA . ARG A 1 192 ? -12.898 4.602 0.698 1 97.56 192 ARG A CA 1
ATOM 1533 C C . ARG A 1 192 ? -12.047 4.148 -0.482 1 97.56 192 ARG A C 1
ATOM 1535 O O . ARG A 1 192 ? -11.383 3.111 -0.415 1 97.56 192 ARG A O 1
ATOM 1542 N N . ASP A 1 193 ? -12.086 4.852 -1.55 1 98.31 193 ASP A N 1
ATOM 1543 C CA . ASP A 1 193 ? -10.992 4.848 -2.514 1 98.31 193 ASP A CA 1
ATOM 1544 C C . ASP A 1 193 ? -9.82 5.684 -2.012 1 98.31 193 ASP A C 1
ATOM 1546 O O . ASP A 1 193 ? -10.016 6.754 -1.429 1 98.31 193 ASP A O 1
ATOM 1550 N N . THR A 1 194 ? -8.656 5.199 -2.18 1 98.38 194 THR A N 1
ATOM 1551 C CA . THR A 1 194 ? -7.484 5.891 -1.643 1 98.38 194 THR A CA 1
ATOM 1552 C C . THR A 1 194 ? -6.609 6.43 -2.77 1 98.38 194 THR A C 1
ATOM 1554 O O . THR A 1 194 ? -6.219 5.688 -3.672 1 98.38 194 THR A O 1
ATOM 1557 N N . ALA A 1 195 ? -6.336 7.68 -2.791 1 98.56 195 ALA A N 1
ATOM 1558 C CA . ALA A 1 195 ? -5.395 8.312 -3.705 1 98.56 195 ALA A CA 1
ATOM 1559 C C . ALA A 1 195 ? -3.979 8.297 -3.133 1 98.56 195 ALA A C 1
ATOM 1561 O O . ALA A 1 195 ? -3.779 8.578 -1.948 1 98.56 195 ALA A O 1
ATOM 1562 N N . TRP A 1 196 ? -3.035 7.953 -3.965 1 98.62 196 TRP A N 1
ATOM 1563 C CA . TRP A 1 196 ? -1.648 7.812 -3.537 1 98.62 196 TRP A CA 1
ATOM 1564 C C . TRP A 1 196 ? -0.752 8.82 -4.242 1 98.62 196 TRP A C 1
ATOM 1566 O O . TRP A 1 196 ? -0.88 9.039 -5.449 1 98.62 196 TRP A O 1
ATOM 1576 N N . PHE A 1 197 ? 0.149 9.445 -3.486 1 98.88 197 PHE A N 1
ATOM 1577 C CA . PHE A 1 197 ? 1.114 10.43 -3.965 1 98.88 197 PHE A CA 1
ATOM 1578 C C . PHE A 1 197 ? 2.492 10.172 -3.373 1 98.88 197 PHE A C 1
ATOM 1580 O O . PHE A 1 197 ? 2.611 9.547 -2.314 1 98.88 197 PHE A O 1
ATOM 1587 N N . SER A 1 198 ? 3.508 10.703 -4.09 1 98.88 198 SER A N 1
ATOM 1588 C CA . SER A 1 198 ? 4.84 10.555 -3.514 1 98.88 198 SER A CA 1
ATOM 1589 C C . SER A 1 198 ? 5.762 11.688 -3.953 1 98.88 198 SER A C 1
ATOM 1591 O O . SER A 1 198 ? 5.453 12.414 -4.902 1 98.88 198 SER A O 1
ATOM 1593 N N . ILE A 1 199 ? 6.77 11.93 -3.23 1 98.81 199 ILE A N 1
ATOM 1594 C CA . ILE A 1 199 ? 7.977 12.664 -3.588 1 98.81 199 ILE A CA 1
ATOM 1595 C C . ILE A 1 199 ? 9.188 11.742 -3.494 1 98.81 199 ILE A C 1
ATOM 1597 O O . ILE A 1 199 ? 9.352 11.023 -2.51 1 98.81 199 ILE A O 1
ATOM 1601 N N . LEU A 1 200 ? 10.016 11.742 -4.504 1 98.5 200 LEU A N 1
ATOM 1602 C CA . LEU A 1 200 ? 11.227 10.93 -4.508 1 98.5 200 LEU A CA 1
ATOM 1603 C C . LEU A 1 200 ? 12.438 11.75 -4.094 1 98.5 200 LEU A C 1
ATOM 1605 O O . LEU A 1 200 ? 12.43 12.977 -4.195 1 98.5 200 LEU A O 1
ATOM 1609 N N . ASP A 1 201 ? 13.445 11.023 -3.662 1 98 201 ASP A N 1
ATOM 1610 C CA . ASP A 1 201 ? 14.664 11.68 -3.203 1 98 201 ASP A CA 1
ATOM 1611 C C . ASP A 1 201 ? 15.266 12.555 -4.305 1 98 201 ASP A C 1
ATOM 1613 O O . ASP A 1 201 ? 15.773 13.641 -4.035 1 98 201 ASP A O 1
ATOM 1617 N N . GLY A 1 202 ? 15.188 12.125 -5.562 1 97.06 202 GLY A N 1
ATOM 1618 C CA . GLY A 1 202 ? 15.703 12.914 -6.672 1 97.06 202 GLY A CA 1
ATOM 1619 C C . GLY A 1 202 ? 14.891 14.164 -6.945 1 97.06 202 GLY A C 1
ATOM 1620 O O . GLY A 1 202 ? 15.375 15.102 -7.574 1 97.06 202 GLY A O 1
ATOM 1621 N N . GLU A 1 203 ? 13.695 14.195 -6.488 1 98 203 GLU A N 1
ATOM 1622 C CA . GLU A 1 203 ? 12.789 15.32 -6.684 1 98 203 GLU A CA 1
ATOM 1623 C C . GLU A 1 203 ? 12.867 16.297 -5.523 1 98 203 GLU A C 1
ATOM 1625 O O . GLU A 1 203 ? 12.492 17.469 -5.664 1 98 203 GLU A O 1
ATOM 1630 N N . TRP A 1 204 ? 13.359 15.883 -4.383 1 98.31 204 TRP A N 1
ATOM 1631 C CA . TRP A 1 204 ? 13.281 16.594 -3.109 1 98.31 204 TRP A CA 1
ATOM 1632 C C . TRP A 1 204 ? 14.07 17.891 -3.164 1 98.31 204 TRP A C 1
ATOM 1634 O O . TRP A 1 204 ? 13.594 18.938 -2.697 1 98.31 204 TRP A O 1
ATOM 1644 N N . PRO A 1 205 ? 15.234 17.953 -3.797 1 98.25 205 PRO A N 1
ATOM 1645 C CA . PRO A 1 205 ? 15.984 19.203 -3.768 1 98.25 205 PRO A CA 1
ATOM 1646 C C . PRO A 1 205 ? 15.195 20.375 -4.355 1 98.25 205 PRO A C 1
ATOM 1648 O O . PRO A 1 205 ? 15.164 21.453 -3.77 1 98.25 205 PRO A O 1
ATOM 1651 N N . ALA A 1 206 ? 14.516 20.172 -5.426 1 98.06 206 ALA A N 1
ATOM 1652 C CA . ALA A 1 206 ? 13.719 21.234 -6.027 1 98.06 206 ALA A CA 1
ATOM 1653 C C . ALA A 1 206 ? 12.516 21.578 -5.148 1 98.06 206 ALA A C 1
ATOM 1655 O O . ALA A 1 206 ? 12.164 22.75 -5.004 1 98.06 206 ALA A O 1
ATOM 1656 N N . ARG A 1 207 ? 11.859 20.578 -4.621 1 98.38 207 ARG A N 1
ATOM 1657 C CA . ARG A 1 207 ? 10.734 20.812 -3.719 1 98.38 207 ARG A CA 1
ATOM 1658 C C . ARG A 1 207 ? 11.188 21.562 -2.475 1 98.38 207 ARG A C 1
ATOM 1660 O O . ARG A 1 207 ? 10.508 22.5 -2.031 1 98.38 207 ARG A O 1
ATOM 1667 N N . ARG A 1 208 ? 12.305 21.109 -1.938 1 98.5 208 ARG A N 1
ATOM 1668 C CA . ARG A 1 208 ? 12.859 21.766 -0.76 1 98.5 208 ARG A CA 1
ATOM 1669 C C . ARG A 1 208 ? 13.109 23.25 -1.024 1 98.5 208 ARG A C 1
ATOM 1671 O O . ARG A 1 208 ? 12.711 24.094 -0.228 1 98.5 208 ARG A O 1
ATOM 1678 N N . ALA A 1 209 ? 13.734 23.531 -2.105 1 98.38 209 ALA A N 1
ATOM 1679 C CA . ALA A 1 209 ? 14.047 24.906 -2.453 1 98.38 209 ALA A CA 1
ATOM 1680 C C . ALA A 1 209 ? 12.781 25.75 -2.561 1 98.38 209 ALA A C 1
ATOM 1682 O O . ALA A 1 209 ? 12.734 26.891 -2.068 1 98.38 209 ALA A O 1
ATOM 1683 N N . ALA A 1 210 ? 11.789 25.219 -3.205 1 98.38 210 ALA A N 1
ATOM 1684 C CA . ALA A 1 210 ? 10.531 25.922 -3.383 1 98.38 210 ALA A CA 1
ATOM 1685 C C . ALA A 1 210 ? 9.852 26.188 -2.041 1 98.38 210 ALA A C 1
ATOM 1687 O O . ALA A 1 210 ? 9.359 27.281 -1.789 1 98.38 210 ALA A O 1
ATOM 1688 N N . LEU A 1 211 ? 9.812 25.188 -1.221 1 98.56 211 LEU A N 1
ATOM 1689 C CA . LEU A 1 211 ? 9.172 25.328 0.084 1 98.56 211 LEU A CA 1
ATOM 1690 C C . LEU A 1 211 ? 9.922 26.328 0.96 1 98.56 211 LEU A C 1
ATOM 1692 O O . LEU A 1 211 ? 9.297 27.125 1.653 1 98.56 211 LEU A O 1
ATOM 1696 N N . GLU A 1 212 ? 11.234 26.25 0.938 1 98.44 212 GLU A N 1
ATOM 1697 C CA . GLU A 1 212 ? 12.039 27.203 1.706 1 98.44 212 GLU A CA 1
ATOM 1698 C C . GLU A 1 212 ? 11.82 28.625 1.218 1 98.44 212 GLU A C 1
ATOM 1700 O O . GLU A 1 212 ? 11.703 29.562 2.023 1 98.44 212 GLU A O 1
ATOM 1705 N N . ALA A 1 213 ? 11.758 28.781 -0.088 1 98 213 ALA A N 1
ATOM 1706 C CA . ALA A 1 213 ? 11.484 30.109 -0.643 1 98 213 ALA A CA 1
ATOM 1707 C C . ALA A 1 213 ? 10.109 30.609 -0.212 1 98 213 ALA A C 1
ATOM 1709 O O . ALA A 1 213 ? 9.945 31.781 0.141 1 98 213 ALA A O 1
ATOM 1710 N N . TRP A 1 214 ? 9.164 29.75 -0.291 1 98.19 214 TRP A N 1
ATOM 1711 C CA . TRP A 1 214 ? 7.812 30.125 0.099 1 98.19 214 TRP A CA 1
ATOM 1712 C C . TRP A 1 214 ? 7.75 30.484 1.581 1 98.19 214 TRP A C 1
ATOM 1714 O O . TRP A 1 214 ? 7.055 31.422 1.973 1 98.19 214 TRP A O 1
ATOM 1724 N N . LEU A 1 215 ? 8.469 29.781 2.416 1 98.12 215 LEU A N 1
ATOM 1725 C CA . LEU A 1 215 ? 8.414 29.938 3.867 1 98.12 215 LEU A CA 1
ATOM 1726 C C . LEU A 1 215 ? 9.242 31.141 4.32 1 98.12 215 LEU A C 1
ATOM 1728 O O . LEU A 1 215 ? 9.164 31.547 5.48 1 98.12 215 LEU A O 1
ATOM 1732 N N . ASP A 1 216 ? 10.008 31.641 3.441 1 97.5 216 ASP A N 1
ATOM 1733 C CA . ASP A 1 216 ? 10.836 32.812 3.771 1 97.5 216 ASP A CA 1
ATOM 1734 C C . ASP A 1 216 ? 9.984 33.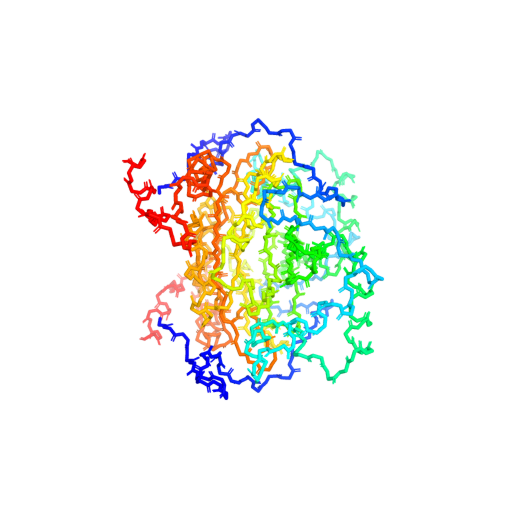969 4.273 1 97.5 216 ASP A C 1
ATOM 1736 O O . ASP A 1 216 ? 8.906 34.219 3.729 1 97.5 216 ASP A O 1
ATOM 1740 N N . GLU A 1 217 ? 10.414 34.656 5.285 1 95.38 217 GLU A N 1
ATOM 1741 C CA . GLU A 1 217 ? 9.672 35.781 5.879 1 95.38 217 GLU A CA 1
ATOM 1742 C C . GLU A 1 217 ? 9.367 36.844 4.844 1 95.38 217 GLU A C 1
ATOM 1744 O O . GLU A 1 217 ? 8.328 37.531 4.91 1 95.38 217 GLU A O 1
ATOM 1749 N N . ASP A 1 218 ? 10.25 37.031 3.912 1 95.62 218 ASP A N 1
ATOM 1750 C CA . ASP A 1 218 ? 10.109 38.094 2.9 1 95.62 218 ASP A CA 1
ATOM 1751 C C . ASP A 1 218 ? 8.961 37.781 1.944 1 95.62 218 ASP A C 1
ATOM 1753 O O . ASP A 1 218 ? 8.523 38.656 1.187 1 95.62 218 ASP A O 1
ATOM 1757 N N . ASN A 1 219 ? 8.57 36.562 1.923 1 97.12 219 ASN A N 1
ATOM 1758 C CA . ASN A 1 219 ? 7.453 36.188 1.06 1 97.12 219 ASN A CA 1
ATOM 1759 C C . ASN A 1 219 ? 6.117 36.625 1.673 1 97.12 219 ASN A C 1
ATOM 1761 O O . ASN A 1 219 ? 5.059 36.344 1.111 1 97.12 219 ASN A O 1
ATOM 1765 N N . PHE A 1 220 ? 6.148 37.156 2.83 1 95.69 220 PHE A N 1
ATOM 1766 C CA . PHE A 1 220 ? 4.918 37.562 3.504 1 95.69 220 PHE A CA 1
ATOM 1767 C C . PHE A 1 220 ? 4.965 39.031 3.854 1 95.69 220 PHE A C 1
ATOM 1769 O O . PHE A 1 220 ? 6.004 39.562 4.266 1 95.69 220 PHE A O 1
ATOM 1776 N N . ASP A 1 221 ? 3.906 39.719 3.705 1 94.75 221 ASP A N 1
ATOM 1777 C CA . ASP A 1 221 ? 3.846 41.125 4.039 1 94.75 221 ASP A CA 1
ATOM 1778 C C . ASP A 1 221 ? 3.537 41.344 5.523 1 94.75 221 ASP A C 1
ATOM 1780 O O . ASP A 1 221 ? 3.498 40.375 6.289 1 94.75 221 ASP A O 1
ATOM 1784 N N . ALA A 1 222 ? 3.316 42.531 5.863 1 91.62 222 ALA A N 1
ATOM 1785 C CA . ALA A 1 222 ? 3.141 42.906 7.27 1 91.62 222 ALA A CA 1
ATOM 1786 C C . ALA A 1 222 ? 1.835 42.312 7.816 1 91.62 222 ALA A C 1
ATOM 1788 O O . ALA A 1 222 ? 1.718 42.062 9.016 1 91.62 222 ALA A O 1
ATOM 1789 N N . GLY A 1 223 ? 0.899 42.062 6.922 1 90 223 GLY A N 1
ATOM 1790 C CA . GLY A 1 223 ? -0.383 41.5 7.316 1 90 223 GLY A CA 1
ATOM 1791 C C . GLY A 1 223 ? -0.394 39.969 7.32 1 90 223 GLY A C 1
ATOM 1792 O O . GLY A 1 223 ? -1.412 39.375 7.641 1 90 223 GLY A O 1
ATOM 1793 N N . GLY A 1 224 ? 0.728 39.344 6.938 1 89.25 224 GLY A N 1
ATOM 1794 C CA . GLY A 1 224 ? 0.83 37.906 6.953 1 89.25 224 GLY A CA 1
ATOM 1795 C C . GLY A 1 224 ? 0.399 37.25 5.648 1 89.25 224 GLY A C 1
ATOM 1796 O O . GLY A 1 224 ? 0.343 36.031 5.547 1 89.25 224 GLY A O 1
ATOM 1797 N N . ARG A 1 225 ? 0.09 38.125 4.723 1 92.5 225 ARG A N 1
ATOM 1798 C CA . ARG A 1 225 ? -0.312 37.625 3.418 1 92.5 225 ARG A CA 1
ATOM 1799 C C . ARG A 1 225 ? 0.905 37.281 2.559 1 92.5 225 ARG A C 1
ATOM 1801 O O . ARG A 1 225 ? 1.854 38.094 2.496 1 92.5 225 ARG A O 1
ATOM 1808 N N . GLN A 1 226 ? 0.826 36.156 1.944 1 94.06 226 GLN A N 1
ATOM 1809 C CA . GLN A 1 226 ? 1.933 35.719 1.091 1 94.06 226 GLN A CA 1
ATOM 1810 C C . GLN A 1 226 ? 2.021 36.594 -0.161 1 94.06 226 GLN A C 1
ATOM 1812 O O . GLN A 1 226 ? 0.997 37 -0.73 1 94.06 226 GLN A O 1
ATOM 1817 N N . ARG A 1 227 ? 3.227 36.844 -0.592 1 95 227 ARG A N 1
ATOM 1818 C CA . ARG A 1 227 ? 3.473 37.594 -1.816 1 95 227 ARG A CA 1
ATOM 1819 C C . ARG A 1 227 ? 3.43 36.688 -3.039 1 95 227 ARG A C 1
ATOM 1821 O O . ARG A 1 227 ? 2.863 37.062 -4.07 1 95 227 ARG A O 1
ATOM 1828 N N . SER A 1 228 ? 4.051 35.531 -2.926 1 94.81 228 SER A N 1
ATOM 1829 C CA . SER A 1 228 ? 4.047 34.531 -3.982 1 94.81 228 SER A CA 1
ATOM 1830 C C . SER A 1 228 ? 3.473 33.188 -3.484 1 94.81 228 SER A C 1
ATOM 1832 O O . SER A 1 228 ? 3.832 32.719 -2.402 1 94.81 228 SER A O 1
ATOM 1834 N N . ARG A 1 229 ? 2.619 32.812 -4.348 1 94.69 229 ARG A N 1
ATOM 1835 C CA . ARG A 1 229 ? 2.104 31.469 -4.074 1 94.69 229 ARG A CA 1
ATOM 1836 C C . ARG A 1 229 ? 3.164 30.406 -4.348 1 94.69 229 ARG A C 1
ATOM 1838 O O . ARG A 1 229 ? 4.039 30.609 -5.195 1 94.69 229 ARG A O 1
ATOM 1845 N N . LEU A 1 230 ? 3.066 29.266 -3.57 1 95.44 230 LEU A N 1
ATOM 1846 C CA . LEU A 1 230 ? 4.023 28.172 -3.756 1 95.44 230 LEU A CA 1
ATOM 1847 C C . LEU A 1 230 ? 4.035 27.703 -5.207 1 95.44 230 LEU A C 1
ATOM 1849 O O . LEU A 1 230 ? 5.105 27.469 -5.777 1 95.44 230 LEU A O 1
ATOM 1853 N N . SER A 1 231 ? 2.824 27.531 -5.82 1 93.19 231 SER A N 1
ATOM 1854 C CA . SER A 1 231 ? 2.725 27.094 -7.211 1 93.19 231 SER A CA 1
ATOM 1855 C C . SER A 1 231 ? 3.473 28.047 -8.141 1 93.19 231 SER A C 1
ATOM 1857 O O . SER A 1 231 ? 4.059 27.609 -9.141 1 93.19 231 SER A O 1
ATOM 1859 N N . GLN A 1 232 ? 3.449 29.266 -7.824 1 93.38 232 GLN A N 1
ATOM 1860 C CA . GLN A 1 232 ? 4.148 30.266 -8.625 1 93.38 232 GLN A CA 1
ATOM 1861 C C . GLN A 1 232 ? 5.664 30.125 -8.477 1 93.38 232 GLN A C 1
ATOM 1863 O O . GLN A 1 232 ? 6.402 30.266 -9.453 1 93.38 232 GLN A O 1
ATOM 1868 N N . ILE A 1 233 ? 6.035 29.922 -7.293 1 95.12 233 ILE A N 1
ATOM 1869 C CA . ILE A 1 233 ? 7.461 29.766 -7.031 1 95.12 233 ILE A CA 1
ATOM 1870 C C . ILE A 1 233 ? 7.984 28.531 -7.77 1 95.12 233 ILE A C 1
ATOM 1872 O O . ILE A 1 233 ? 9.047 28.578 -8.391 1 95.12 233 ILE A O 1
ATOM 1876 N N . VAL A 1 234 ? 7.258 27.469 -7.715 1 90.25 234 VAL A N 1
ATOM 1877 C CA . VAL A 1 234 ? 7.629 26.219 -8.383 1 90.25 234 VAL A CA 1
ATOM 1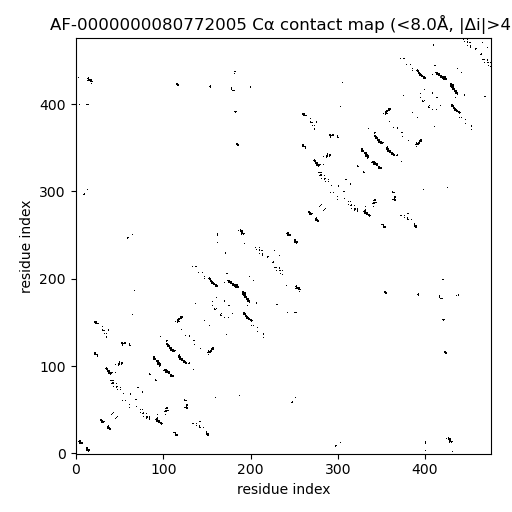878 C C . VAL A 1 234 ? 7.723 26.453 -9.891 1 90.25 234 VAL A C 1
ATOM 1880 O O . VAL A 1 234 ? 8.664 25.984 -10.539 1 90.25 234 VAL A O 1
ATOM 1883 N N . ALA A 1 235 ? 6.762 27.125 -10.461 1 87.44 235 ALA A N 1
ATOM 1884 C CA . ALA A 1 235 ? 6.734 27.422 -11.891 1 87.44 235 ALA A CA 1
ATOM 1885 C C . ALA A 1 235 ? 7.949 28.25 -12.297 1 87.44 235 ALA A C 1
ATOM 1887 O O . ALA A 1 235 ? 8.477 28.094 -13.398 1 87.44 235 ALA A O 1
ATOM 1888 N N . ALA A 1 236 ? 8.414 29.031 -11.414 1 88.94 236 ALA A N 1
ATOM 1889 C CA . ALA A 1 236 ? 9.531 29.922 -11.703 1 88.94 236 ALA A CA 1
ATOM 1890 C C . ALA A 1 236 ? 10.859 29.188 -11.641 1 88.94 236 ALA A C 1
ATOM 1892 O O . ALA A 1 236 ? 11.852 29.641 -12.227 1 88.94 236 ALA A O 1
ATOM 1893 N N . GLN A 1 237 ? 10.852 28.156 -10.938 1 86.06 237 GLN A N 1
ATOM 1894 C CA . GLN A 1 237 ? 12.078 27.375 -10.773 1 86.06 237 GLN A CA 1
ATOM 1895 C C . GLN A 1 237 ? 12.203 26.297 -11.844 1 86.06 237 GLN A C 1
ATOM 1897 O O . GLN A 1 237 ? 13.25 25.672 -11.992 1 86.06 237 GLN A O 1
ATOM 1902 N N . SER A 1 238 ? 11.109 25.859 -12.477 1 72.12 238 SER A N 1
ATOM 1903 C CA . SER A 1 238 ? 11.117 24.844 -13.523 1 72.12 238 SER A CA 1
ATOM 1904 C C . SER A 1 238 ? 11.602 25.422 -14.852 1 72.12 238 SER A C 1
ATOM 1906 O O . SER A 1 238 ? 11.352 26.594 -15.156 1 72.12 238 SER A O 1
ATOM 1908 N N . MET B 1 1 ? -14.164 5.738 -13.703 1 48.88 1 MET B N 1
ATOM 1909 C CA . MET B 1 1 ? -15.242 6.586 -13.203 1 48.88 1 MET B CA 1
ATOM 1910 C C . MET B 1 1 ? -15.102 6.812 -11.703 1 48.88 1 MET B C 1
ATOM 1912 O O . MET B 1 1 ? -14.617 5.941 -10.984 1 48.88 1 MET B O 1
ATOM 1916 N N . ALA B 1 2 ? -15.328 8.016 -11.359 1 61.88 2 ALA B N 1
ATOM 1917 C CA . ALA B 1 2 ? -15.258 8.383 -9.945 1 61.88 2 ALA B CA 1
ATOM 1918 C C . ALA B 1 2 ? -16.25 7.562 -9.117 1 61.88 2 ALA B C 1
ATOM 1920 O O . ALA B 1 2 ? -17.359 7.289 -9.57 1 61.88 2 ALA B O 1
ATOM 1921 N N . GLN B 1 3 ? -15.805 6.863 -8.008 1 77 3 GLN B N 1
ATOM 1922 C CA . GLN B 1 3 ? -16.703 6.086 -7.172 1 77 3 GLN B CA 1
ATOM 1923 C C . GLN B 1 3 ? -17.844 6.949 -6.645 1 77 3 GLN B C 1
ATOM 1925 O O . GLN B 1 3 ? -17.656 8.133 -6.371 1 77 3 GLN B O 1
ATOM 1930 N N . PRO B 1 4 ? -19.016 6.363 -6.652 1 91.5 4 PRO B N 1
ATOM 1931 C CA . PRO B 1 4 ? -20.156 7.098 -6.094 1 91.5 4 PRO B CA 1
ATOM 1932 C C . PRO B 1 4 ? -19.859 7.672 -4.707 1 91.5 4 PRO B C 1
ATOM 1934 O O . PRO B 1 4 ? -19.156 7.039 -3.91 1 91.5 4 PRO B O 1
ATOM 1937 N N . ALA B 1 5 ? -20.219 8.852 -4.469 1 96.81 5 ALA B N 1
ATOM 1938 C CA . ALA B 1 5 ? -20.016 9.562 -3.213 1 96.81 5 ALA B CA 1
ATOM 1939 C C . ALA B 1 5 ? -21.234 10.406 -2.852 1 96.81 5 ALA B C 1
ATOM 1941 O O . ALA B 1 5 ? -22.156 10.539 -3.656 1 96.81 5 ALA B O 1
ATOM 1942 N N . GLU B 1 6 ? -21.312 10.781 -1.618 1 97.69 6 GLU B N 1
ATOM 1943 C CA . GLU B 1 6 ? -22.391 11.648 -1.128 1 97.69 6 GLU B CA 1
ATOM 1944 C C . GLU B 1 6 ? -21.859 12.664 -0.12 1 97.69 6 GLU B C 1
ATOM 1946 O O . GLU B 1 6 ? -20.734 12.516 0.385 1 97.69 6 GLU B O 1
ATOM 1951 N N . ALA B 1 7 ? -22.625 13.688 0.12 1 97.81 7 ALA B N 1
ATOM 1952 C CA . ALA B 1 7 ? -22.234 14.695 1.1 1 97.81 7 ALA B CA 1
ATOM 1953 C C . ALA B 1 7 ? -22.641 14.281 2.51 1 97.81 7 ALA B C 1
ATOM 1955 O O . ALA B 1 7 ? -23.75 13.766 2.715 1 97.81 7 ALA B O 1
ATOM 1956 N N . ASN B 1 8 ? -21.766 14.453 3.441 1 97 8 ASN B N 1
ATOM 1957 C CA . ASN B 1 8 ? -22.156 14.242 4.832 1 97 8 ASN B CA 1
ATOM 1958 C C . ASN B 1 8 ? -22.797 15.492 5.434 1 97 8 ASN B C 1
ATOM 1960 O O . ASN B 1 8 ? -23.094 16.453 4.719 1 97 8 ASN B O 1
ATOM 1964 N N . ALA B 1 9 ? -23.031 15.492 6.715 1 96.12 9 ALA B N 1
ATOM 1965 C CA . ALA B 1 9 ? -23.719 16.578 7.406 1 96.12 9 ALA B CA 1
ATOM 1966 C C . ALA B 1 9 ? -22.906 17.875 7.34 1 96.12 9 ALA B C 1
ATOM 1968 O O . ALA B 1 9 ? -23.453 18.969 7.41 1 96.12 9 ALA B O 1
ATOM 1969 N N . ASN B 1 10 ? -21.547 17.75 7.129 1 96.5 10 ASN B N 1
ATOM 1970 C CA . ASN B 1 10 ? -20.656 18.906 7.043 1 96.5 10 ASN B CA 1
ATOM 1971 C C . ASN B 1 10 ? -20.5 19.391 5.605 1 96.5 10 ASN B C 1
ATOM 1973 O O . ASN B 1 10 ? -19.719 20.312 5.332 1 96.5 10 ASN B O 1
ATOM 1977 N N . GLY B 1 11 ? -21.188 18.734 4.707 1 96.88 11 GLY B N 1
ATOM 1978 C CA . GLY B 1 11 ? -21.078 19.078 3.301 1 96.88 11 GLY B CA 1
ATOM 1979 C C . GLY B 1 11 ? -19.844 18.484 2.641 1 96.88 11 GLY B C 1
ATOM 1980 O O . GLY B 1 11 ? -19.5 18.844 1.511 1 96.88 11 GLY B O 1
ATOM 1981 N N . GLN B 1 12 ? -19.141 17.656 3.314 1 97.44 12 GLN B N 1
ATOM 1982 C CA . GLN B 1 12 ? -17.953 17 2.777 1 97.44 12 GLN B CA 1
ATOM 1983 C C . GLN B 1 12 ? -18.328 15.734 2.006 1 97.44 12 GLN B C 1
ATOM 1985 O O . GLN B 1 12 ? -19.219 14.984 2.43 1 97.44 12 GLN B O 1
ATOM 1990 N N . MET B 1 13 ? -17.688 15.547 0.86 1 98.06 13 MET B N 1
ATOM 1991 C CA . MET B 1 13 ? -17.938 14.336 0.083 1 98.06 13 MET B CA 1
ATOM 1992 C C . MET B 1 13 ? -17.312 13.117 0.749 1 98.06 13 MET B C 1
ATOM 1994 O O . MET B 1 13 ? -16.156 13.172 1.175 1 98.06 13 MET B O 1
ATOM 1998 N N . VAL B 1 14 ? -18.078 12.047 0.961 1 97.75 14 VAL B N 1
ATOM 1999 C CA . VAL B 1 14 ? -17.625 10.789 1.546 1 97.75 14 VAL B CA 1
ATOM 2000 C C . VAL B 1 14 ? -18.109 9.625 0.689 1 97.75 14 VAL B C 1
ATOM 2002 O O . VAL B 1 14 ? -19.094 9.75 -0.048 1 97.75 14 VAL B O 1
ATOM 2005 N N . GLY B 1 15 ? -17.375 8.5 0.686 1 97.44 15 GLY B N 1
ATOM 2006 C CA . GLY B 1 15 ? -17.828 7.316 -0.028 1 97.44 15 GLY B CA 1
ATOM 2007 C C . GLY B 1 15 ? -19.188 6.836 0.42 1 97.44 15 GLY B C 1
ATOM 2008 O O . GLY B 1 15 ? -19.688 7.242 1.473 1 97.44 15 GLY B O 1
ATOM 2009 N N . MET B 1 16 ? -19.797 5.98 -0.379 1 97.19 16 MET B N 1
ATOM 2010 C CA . MET B 1 16 ? -21.094 5.43 -0.046 1 97.19 16 MET B CA 1
ATOM 2011 C C . MET B 1 16 ? -21 4.484 1.146 1 97.19 16 MET B C 1
ATOM 2013 O O . MET B 1 16 ? -19.969 3.865 1.373 1 97.19 16 MET B O 1
ATOM 2017 N N . ARG B 1 17 ? -22.016 4.418 1.955 1 96.62 17 ARG B N 1
ATOM 2018 C CA . ARG B 1 17 ? -22.109 3.445 3.039 1 96.62 17 ARG B CA 1
ATOM 2019 C C . ARG B 1 17 ? -21.969 2.021 2.508 1 96.62 17 ARG B C 1
ATOM 2021 O O . ARG B 1 17 ? -22.484 1.708 1.432 1 96.62 17 ARG B O 1
ATOM 2028 N N . VAL B 1 18 ? -21.297 1.265 3.203 1 95.5 18 VAL B N 1
ATOM 2029 C CA . VAL B 1 18 ? -21.062 -0.125 2.816 1 95.5 18 VAL B CA 1
ATOM 2030 C C . VAL B 1 18 ? -21.812 -1.054 3.777 1 95.5 18 VAL B C 1
ATOM 2032 O O . VAL B 1 18 ? -21.609 -0.994 4.992 1 95.5 18 VAL B O 1
ATOM 2035 N N . ALA B 1 19 ? -22.781 -1.843 3.344 1 92.75 19 ALA B N 1
ATOM 2036 C CA . ALA B 1 19 ? -23.375 -2.934 4.113 1 92.75 19 ALA B CA 1
ATOM 2037 C C . ALA B 1 19 ? -22.562 -4.215 3.971 1 92.75 19 ALA B C 1
ATOM 2039 O O . ALA B 1 19 ? -22.812 -5.023 3.074 1 92.75 19 ALA B O 1
ATOM 2040 N N . TRP B 1 20 ? -21.609 -4.359 4.629 1 92 20 TRP B N 1
ATOM 2041 C CA . TRP B 1 20 ? -20.578 -5.387 4.523 1 92 20 TRP B CA 1
ATOM 2042 C C . TRP B 1 20 ? -20.188 -5.91 5.898 1 92 20 TRP B C 1
ATOM 2044 O O . TRP B 1 20 ? -19.797 -5.137 6.777 1 92 20 TRP B O 1
ATOM 2054 N N . PRO B 1 21 ? -20.422 -7.102 6.211 1 90.94 21 PRO B N 1
ATOM 2055 C CA . PRO B 1 21 ? -20.203 -7.652 7.551 1 90.94 21 PRO B CA 1
ATOM 2056 C C . PRO B 1 21 ? -18.734 -7.852 7.871 1 90.94 21 PRO B C 1
ATOM 2058 O O . PRO B 1 21 ? -18.375 -8.25 8.984 1 90.94 21 PRO B O 1
ATOM 2061 N N . GLY B 1 22 ? -17.812 -7.566 6.992 1 95.44 22 GLY B N 1
ATOM 2062 C CA . GLY B 1 22 ? -16.406 -7.852 7.188 1 95.44 22 GLY B CA 1
ATOM 2063 C C . GLY B 1 22 ? -15.938 -9.109 6.473 1 95.44 22 GLY B C 1
ATOM 2064 O O . GLY B 1 22 ? -16.766 -9.898 5.996 1 95.44 22 GLY B O 1
ATOM 2065 N N . ALA B 1 23 ? -14.68 -9.258 6.223 1 98.38 23 ALA B N 1
ATOM 2066 C CA . ALA B 1 23 ? -14.078 -10.461 5.66 1 98.38 23 ALA B CA 1
ATOM 2067 C C . ALA B 1 23 ? -13.445 -11.32 6.75 1 98.38 23 ALA B C 1
ATOM 2069 O O . ALA B 1 23 ? -13.344 -10.891 7.902 1 98.38 23 ALA B O 1
ATOM 2070 N N . ARG B 1 24 ? -13.164 -12.492 6.449 1 98.38 24 ARG B N 1
ATOM 2071 C CA . ARG B 1 24 ? -12.531 -13.414 7.383 1 98.38 24 ARG B CA 1
ATOM 2072 C C . ARG B 1 24 ? -11.102 -13.742 6.953 1 98.38 24 ARG B C 1
ATOM 2074 O O . ARG B 1 24 ? -10.82 -13.859 5.758 1 98.38 24 ARG B O 1
ATOM 2081 N N . HIS B 1 25 ? -10.195 -13.789 7.965 1 98.69 25 HIS B N 1
ATOM 2082 C CA . HIS B 1 25 ? -8.852 -14.266 7.648 1 98.69 25 HIS B CA 1
ATOM 2083 C C . HIS B 1 25 ? -8.898 -15.641 6.988 1 98.69 25 HIS B C 1
ATOM 2085 O O . HIS B 1 25 ? -9.656 -16.516 7.422 1 98.69 25 HIS B O 1
ATOM 2091 N N . PRO B 1 26 ? -8.133 -15.867 5.957 1 98.62 26 PRO B N 1
ATOM 2092 C CA . PRO B 1 26 ? -8.188 -17.172 5.289 1 98.62 26 PRO B CA 1
ATOM 2093 C C . PRO B 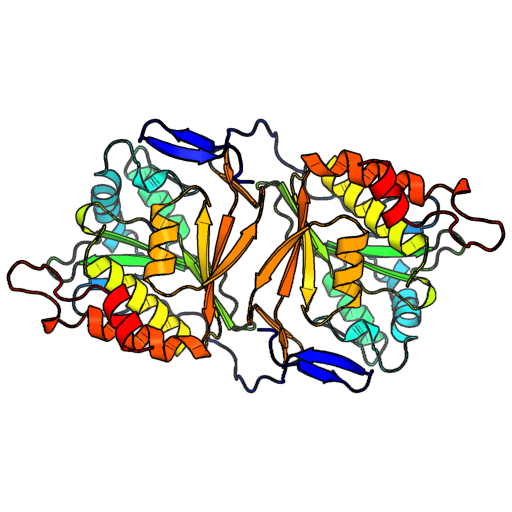1 26 ? -7.766 -18.312 6.203 1 98.62 26 PRO B C 1
ATOM 2095 O O . PRO B 1 26 ? -6.66 -18.297 6.754 1 98.62 26 PRO B O 1
ATOM 2098 N N . PRO B 1 27 ? -8.594 -19.281 6.371 1 98.06 27 PRO B N 1
ATOM 2099 C CA . PRO B 1 27 ? -8.141 -20.469 7.109 1 98.06 27 PRO B CA 1
ATOM 2100 C C . PRO B 1 27 ? -7.082 -21.266 6.352 1 98.06 27 PRO B C 1
ATOM 2102 O O . PRO B 1 27 ? -7.051 -21.234 5.117 1 98.06 27 PRO B O 1
ATOM 2105 N N . ARG B 1 28 ? -6.23 -21.906 7.102 1 97.12 28 ARG B N 1
ATOM 2106 C CA . ARG B 1 28 ? -5.238 -22.781 6.48 1 97.12 28 ARG B CA 1
ATOM 2107 C C . ARG B 1 28 ? -5.871 -24.094 6.008 1 97.12 28 ARG B C 1
ATOM 2109 O O . ARG B 1 28 ? -5.766 -25.109 6.68 1 97.12 28 ARG B O 1
ATOM 2116 N N . GLN B 1 29 ? -6.441 -24.016 4.891 1 97.75 29 GLN B N 1
ATOM 2117 C CA . GLN B 1 29 ? -7.141 -25.172 4.324 1 97.75 29 GLN B CA 1
ATOM 2118 C C . GLN B 1 29 ? -6.766 -25.375 2.857 1 97.75 29 GLN B C 1
ATOM 2120 O O . GLN B 1 29 ? -6.395 -24.422 2.17 1 97.75 29 GLN B O 1
ATOM 2125 N N . THR B 1 30 ? -6.836 -26.594 2.498 1 98.75 30 THR B N 1
ATOM 2126 C CA . THR B 1 30 ? -6.566 -26.922 1.104 1 98.75 30 THR B CA 1
ATOM 2127 C C . THR B 1 30 ? -7.691 -26.422 0.201 1 98.75 30 THR B C 1
ATOM 2129 O O . THR B 1 30 ? -8.867 -26.547 0.54 1 98.75 30 THR B O 1
ATOM 2132 N N . LEU B 1 31 ? -7.348 -25.812 -0.895 1 98.81 31 LEU B N 1
ATOM 2133 C CA . LEU B 1 31 ? -8.273 -25.453 -1.968 1 98.81 31 LEU B CA 1
ATOM 2134 C C . LEU B 1 31 ? -8.211 -26.484 -3.094 1 98.81 31 LEU B C 1
ATOM 2136 O O . LEU B 1 31 ? -7.207 -26.578 -3.801 1 98.81 31 LEU B O 1
ATOM 2140 N N . GLU B 1 32 ? -9.258 -27.172 -3.291 1 98.56 32 GLU B N 1
ATOM 2141 C CA . GLU B 1 32 ? -9.289 -28.281 -4.238 1 98.56 32 GLU B CA 1
ATOM 2142 C C . GLU B 1 32 ? -9.727 -27.812 -5.625 1 98.56 32 GLU B C 1
ATOM 2144 O O . GLU B 1 32 ? -10.742 -27.125 -5.766 1 98.56 32 GLU B O 1
ATOM 2149 N N . GLY B 1 33 ? -8.93 -28.156 -6.598 1 98.44 33 GLY B N 1
ATOM 2150 C CA . GLY B 1 33 ? -9.312 -27.953 -7.984 1 98.44 33 GLY B CA 1
ATOM 2151 C C . GLY B 1 33 ? -9.352 -29.234 -8.789 1 98.44 33 GLY B C 1
ATOM 2152 O O . GLY B 1 33 ? -9.32 -30.328 -8.219 1 98.44 33 GLY B O 1
ATOM 2153 N N . ARG B 1 34 ? -9.586 -29.141 -10.094 1 97.75 34 ARG B N 1
ATOM 2154 C CA . ARG B 1 34 ? -9.641 -30.281 -10.992 1 97.75 34 ARG B CA 1
ATOM 2155 C C . ARG B 1 34 ? -8.242 -30.719 -11.422 1 97.75 34 ARG B C 1
ATOM 2157 O O . ARG B 1 34 ? -7.941 -31.906 -11.484 1 97.75 34 ARG B O 1
ATOM 2164 N N . TYR B 1 35 ? -7.395 -29.766 -11.656 1 98.12 35 TYR B N 1
ATOM 2165 C CA . TYR B 1 35 ? -6.086 -30.031 -12.242 1 98.12 35 TYR B CA 1
ATOM 2166 C C . TYR B 1 35 ? -4.98 -29.891 -11.203 1 98.12 35 TYR B C 1
ATOM 2168 O O . TYR B 1 35 ? -3.916 -30.5 -11.336 1 98.12 35 TYR B O 1
ATOM 2176 N N . CYS B 1 36 ? -5.23 -29.047 -10.211 1 98.75 36 CYS B N 1
ATOM 2177 C CA . CYS B 1 36 ? -4.301 -28.891 -9.094 1 98.75 36 CYS B CA 1
ATOM 2178 C C . CYS B 1 36 ? -5.047 -28.625 -7.797 1 98.75 36 CYS B C 1
ATOM 2180 O O . CYS B 1 36 ? -6.273 -28.5 -7.797 1 98.75 36 CYS B O 1
ATOM 2182 N N . ARG B 1 37 ? -4.359 -28.625 -6.715 1 98.75 37 ARG B N 1
ATOM 2183 C CA . ARG B 1 37 ? -4.828 -28.125 -5.43 1 98.75 37 ARG B CA 1
ATOM 2184 C C . ARG B 1 37 ? -3.797 -27.203 -4.793 1 98.75 37 ARG B C 1
ATOM 2186 O O . ARG B 1 37 ? -2.607 -27.281 -5.102 1 98.75 37 ARG B O 1
ATOM 2193 N N . VAL B 1 38 ? -4.258 -26.297 -4.035 1 98.94 38 VAL B N 1
ATOM 2194 C CA . VAL B 1 38 ? -3.438 -25.344 -3.297 1 98.94 38 VAL B CA 1
ATOM 2195 C C . VAL B 1 38 ? -3.477 -25.672 -1.806 1 98.94 38 VAL B C 1
ATOM 2197 O O . VAL B 1 38 ? -4.52 -25.547 -1.163 1 98.94 38 VAL B O 1
ATOM 2200 N N . GLU B 1 39 ? -2.277 -26.078 -1.279 1 98.75 39 GLU B N 1
ATOM 2201 C CA . GLU B 1 39 ? -2.191 -26.562 0.094 1 98.75 39 GLU B CA 1
ATOM 2202 C C . GLU B 1 39 ? -1.378 -25.609 0.967 1 98.75 39 GLU B C 1
ATOM 2204 O O . GLU B 1 39 ? -0.367 -25.062 0.522 1 98.75 39 GLU B O 1
ATOM 2209 N N . PRO B 1 40 ? -1.886 -25.531 2.258 1 98.69 40 PRO B N 1
ATOM 2210 C CA . PRO B 1 40 ? -0.979 -24.781 3.141 1 98.69 40 PRO B CA 1
ATOM 2211 C C . PRO B 1 40 ? 0.447 -25.328 3.111 1 98.69 40 PRO B C 1
ATOM 2213 O O . PRO B 1 40 ? 0.645 -26.547 3.137 1 98.69 40 PRO B O 1
ATOM 2216 N N . LEU B 1 41 ? 1.379 -24.484 3.002 1 98.81 41 LEU B N 1
ATOM 2217 C CA . LEU B 1 41 ? 2.773 -24.891 2.885 1 98.81 41 LEU B CA 1
ATOM 2218 C C . LEU B 1 41 ? 3.209 -25.688 4.105 1 98.81 41 LEU B C 1
ATOM 2220 O O . LEU B 1 41 ? 2.924 -25.312 5.242 1 98.81 41 LEU B O 1
ATOM 2224 N N . ASP B 1 42 ? 3.791 -26.766 3.891 1 98.25 42 ASP B N 1
ATOM 2225 C CA . ASP B 1 42 ? 4.289 -27.656 4.938 1 98.25 42 ASP B CA 1
ATOM 2226 C C . ASP B 1 42 ? 5.699 -28.141 4.609 1 98.25 42 ASP B C 1
ATOM 2228 O O . ASP B 1 42 ? 5.934 -28.703 3.535 1 98.25 42 ASP B O 1
ATOM 2232 N N . ARG B 1 43 ? 6.586 -27.969 5.52 1 98 43 ARG B N 1
ATOM 2233 C CA . ARG B 1 43 ? 7.988 -28.312 5.301 1 98 43 ARG B CA 1
ATOM 2234 C C . ARG B 1 43 ? 8.148 -29.797 4.973 1 98 43 ARG B C 1
ATOM 2236 O O . ARG B 1 43 ? 8.812 -30.156 4.004 1 98 43 ARG B O 1
ATOM 2243 N N . ALA B 1 44 ? 7.574 -30.672 5.746 1 97.81 44 ALA B N 1
ATOM 2244 C CA . ALA B 1 44 ? 7.734 -32.125 5.598 1 97.81 44 ALA B CA 1
ATOM 2245 C C . ALA B 1 44 ? 7.09 -32.625 4.309 1 97.81 44 ALA B C 1
ATOM 2247 O O . ALA B 1 44 ? 7.645 -33.469 3.623 1 97.81 44 ALA B O 1
ATOM 2248 N N . ARG B 1 45 ? 5.98 -32.062 3.93 1 97.81 45 ARG B N 1
ATOM 2249 C CA . ARG B 1 45 ? 5.207 -32.562 2.793 1 97.81 45 ARG B CA 1
ATOM 2250 C C . ARG B 1 45 ? 5.723 -31.953 1.485 1 97.81 45 ARG B C 1
ATOM 2252 O O . ARG B 1 45 ? 5.723 -32.625 0.452 1 97.81 45 ARG B O 1
ATOM 2259 N N . HIS B 1 46 ? 6.141 -30.688 1.564 1 98.62 46 HIS B N 1
ATOM 2260 C CA . HIS B 1 46 ? 6.355 -29.984 0.31 1 98.62 46 HIS B CA 1
ATOM 2261 C C . HIS B 1 46 ? 7.82 -29.594 0.137 1 98.62 46 HIS B C 1
ATOM 2263 O O . HIS B 1 46 ? 8.266 -29.328 -0.981 1 98.62 46 HIS B O 1
ATOM 2269 N N . GLY B 1 47 ? 8.578 -29.5 1.219 1 98.38 47 GLY B N 1
ATOM 2270 C CA . GLY B 1 47 ? 9.875 -28.828 1.252 1 98.38 47 GLY B CA 1
ATOM 2271 C C . GLY B 1 47 ? 10.828 -29.328 0.186 1 98.38 47 GLY B C 1
ATOM 2272 O O . GLY B 1 47 ? 11.258 -28.562 -0.678 1 98.38 47 GLY B O 1
ATOM 2273 N N . GLU B 1 48 ? 11.156 -30.594 0.199 1 98.31 48 GLU B N 1
ATOM 2274 C CA . GLU B 1 48 ? 12.148 -31.172 -0.699 1 98.31 48 GLU B CA 1
ATOM 2275 C C . GLU B 1 48 ? 11.68 -31.125 -2.148 1 98.31 48 GLU B C 1
ATOM 2277 O O . GLU B 1 48 ? 12.445 -30.781 -3.051 1 98.31 48 GLU B O 1
ATOM 2282 N N . GLN B 1 49 ? 10.461 -31.453 -2.424 1 98.25 49 GLN B N 1
ATOM 2283 C CA . GLN B 1 49 ? 9.914 -31.453 -3.777 1 98.25 49 GLN B CA 1
ATOM 2284 C C . GLN B 1 49 ? 9.938 -30.062 -4.387 1 98.25 49 GLN B C 1
ATOM 2286 O O . GLN B 1 49 ? 10.32 -29.891 -5.547 1 98.25 49 GLN B O 1
ATOM 2291 N N . LEU B 1 50 ? 9.547 -29.125 -3.619 1 98.69 50 LEU B N 1
ATOM 2292 C CA . LEU B 1 50 ? 9.547 -27.75 -4.102 1 98.69 50 LEU B CA 1
ATOM 2293 C C . LEU B 1 50 ? 10.969 -27.281 -4.398 1 98.69 50 LEU B C 1
ATOM 2295 O O . LEU B 1 50 ? 11.203 -26.562 -5.371 1 98.69 50 LEU B O 1
ATOM 2299 N N . PHE B 1 51 ? 11.883 -27.672 -3.486 1 98.62 51 PHE B N 1
ATOM 2300 C CA . PHE B 1 51 ? 13.273 -27.312 -3.76 1 98.62 51 PHE B CA 1
ATOM 2301 C C . PHE B 1 51 ? 13.703 -27.812 -5.129 1 98.62 51 PHE B C 1
ATOM 2303 O O . PHE B 1 51 ? 14.227 -27.062 -5.945 1 98.62 51 PHE B O 1
ATOM 2310 N N . ASP B 1 52 ? 13.469 -29.078 -5.391 1 98.06 52 ASP B N 1
ATOM 2311 C CA . ASP B 1 52 ? 13.867 -29.719 -6.645 1 98.06 52 ASP B CA 1
ATOM 2312 C C . ASP B 1 52 ? 13.188 -29.047 -7.84 1 98.06 52 ASP B C 1
ATOM 2314 O O . ASP B 1 52 ? 13.852 -28.719 -8.828 1 98.06 52 ASP B O 1
ATOM 2318 N N . GLU B 1 53 ? 11.914 -28.812 -7.75 1 98.38 53 GLU B N 1
ATOM 2319 C CA . GLU B 1 53 ? 11.125 -28.312 -8.867 1 98.38 53 GLU B CA 1
ATOM 2320 C C . GLU B 1 53 ? 11.477 -26.859 -9.172 1 98.38 53 GLU B C 1
ATOM 2322 O O . GLU B 1 53 ? 11.602 -26.469 -10.336 1 98.38 53 GLU B O 1
ATOM 2327 N N . LEU B 1 54 ? 11.633 -26 -8.156 1 98.31 54 LEU B N 1
ATOM 2328 C CA . LEU B 1 54 ? 11.805 -24.562 -8.328 1 98.31 54 LEU B CA 1
ATOM 2329 C C . LEU B 1 54 ? 13.242 -24.219 -8.719 1 98.31 54 LEU B C 1
ATOM 2331 O O . LEU B 1 54 ? 13.516 -23.125 -9.211 1 98.31 54 LEU B O 1
ATOM 2335 N N . HIS B 1 55 ? 14.156 -25.109 -8.477 1 97.94 55 HIS B N 1
ATOM 2336 C CA . HIS B 1 55 ? 15.547 -24.828 -8.797 1 97.94 55 HIS B CA 1
ATOM 2337 C C . HIS B 1 55 ? 15.945 -25.484 -10.117 1 97.94 55 HIS B C 1
ATOM 2339 O O . HIS B 1 55 ? 17.125 -25.531 -10.453 1 97.94 55 HIS B O 1
ATOM 2345 N N . LYS B 1 56 ? 14.938 -25.922 -10.914 1 96.38 56 LYS B N 1
ATOM 2346 C CA . LYS B 1 56 ? 15.188 -26.531 -12.219 1 96.38 56 LYS B CA 1
ATOM 2347 C C . LYS B 1 56 ? 15.406 -25.469 -13.289 1 96.38 56 LYS B C 1
ATOM 2349 O O . LYS B 1 56 ? 15.922 -25.766 -14.375 1 96.38 56 LYS B O 1
ATOM 2354 N N . ILE B 1 57 ? 14.961 -24.328 -13.055 1 93.38 57 ILE B N 1
ATOM 2355 C CA . ILE B 1 57 ? 15.055 -23.281 -14.07 1 93.38 57 ILE B CA 1
ATOM 2356 C C . ILE B 1 57 ? 16.484 -22.766 -14.148 1 93.38 57 ILE B C 1
ATOM 2358 O O . ILE B 1 57 ? 17.047 -22.297 -13.156 1 93.38 57 ILE B O 1
ATOM 2362 N N . PRO B 1 58 ? 17.062 -22.844 -15.25 1 89.88 58 PRO B N 1
ATOM 2363 C CA . PRO B 1 58 ? 18.453 -22.406 -15.406 1 89.88 58 PRO B CA 1
ATOM 2364 C C . PRO B 1 58 ? 18.672 -20.953 -14.984 1 89.88 58 PRO B C 1
ATOM 2366 O O . PRO B 1 58 ? 17.812 -20.094 -15.258 1 89.88 58 PRO B O 1
ATOM 2369 N N . GLY B 1 59 ? 19.797 -20.719 -14.25 1 93.38 59 GLY B N 1
ATOM 2370 C CA . GLY B 1 59 ? 20.172 -19.375 -13.883 1 93.38 59 GLY B CA 1
ATOM 2371 C C . GLY B 1 59 ? 19.281 -18.781 -12.789 1 93.38 59 GLY B C 1
ATOM 2372 O O . GLY B 1 59 ? 19.5 -17.641 -12.367 1 93.38 59 GLY B O 1
ATOM 2373 N N . GLY B 1 60 ? 18.281 -19.547 -12.422 1 96.31 60 GLY B N 1
ATOM 2374 C CA . GLY B 1 60 ? 17.422 -19.062 -11.359 1 96.31 60 GLY B CA 1
ATOM 2375 C C . GLY B 1 60 ? 16.516 -17.922 -11.789 1 96.31 60 GLY B C 1
ATOM 2376 O O . GLY B 1 60 ? 16.297 -16.969 -11.023 1 96.31 60 GLY B O 1
ATOM 2377 N N . ALA B 1 61 ? 16.031 -17.922 -13 1 97 61 ALA B N 1
ATOM 2378 C CA . ALA B 1 61 ? 15.25 -16.844 -13.57 1 97 61 ALA B CA 1
ATOM 2379 C C . ALA B 1 61 ? 13.953 -16.625 -12.789 1 97 61 ALA B C 1
ATOM 2381 O O . ALA B 1 61 ? 13.453 -15.508 -12.688 1 97 61 ALA B O 1
ATOM 2382 N N . ASN B 1 62 ? 13.43 -17.719 -12.219 1 97.69 62 ASN B N 1
ATOM 2383 C CA . ASN B 1 62 ? 12.188 -17.641 -11.461 1 97.69 62 ASN B CA 1
ATOM 2384 C C . ASN B 1 62 ? 12.383 -16.922 -10.125 1 97.69 62 ASN B C 1
ATOM 2386 O O . ASN B 1 62 ? 11.406 -16.578 -9.453 1 97.69 62 ASN B O 1
ATOM 2390 N N . TRP B 1 63 ? 13.586 -16.609 -9.766 1 98.12 63 TRP B N 1
ATOM 2391 C CA . TRP B 1 63 ? 13.875 -15.984 -8.477 1 98.12 63 TRP B CA 1
ATOM 2392 C C . TRP B 1 63 ? 14.188 -14.5 -8.656 1 98.12 63 TRP B C 1
ATOM 2394 O O . TRP B 1 63 ? 14.305 -13.766 -7.68 1 98.12 63 TRP B O 1
ATOM 2404 N N . THR B 1 64 ? 14.258 -14.016 -9.883 1 97.94 64 THR B N 1
ATOM 2405 C CA . THR B 1 64 ? 14.773 -12.695 -10.219 1 97.94 64 THR B CA 1
ATOM 2406 C C . THR B 1 64 ? 14.023 -11.609 -9.445 1 97.94 64 THR B C 1
ATOM 2408 O O . THR B 1 64 ? 14.641 -10.727 -8.844 1 97.94 64 THR B O 1
ATOM 2411 N N . TYR B 1 65 ? 12.758 -11.68 -9.375 1 98.12 65 TYR B N 1
ATOM 2412 C CA . TYR B 1 65 ? 11.953 -10.57 -8.867 1 98.12 65 TYR B CA 1
ATOM 2413 C C . TYR B 1 65 ? 11.484 -10.844 -7.441 1 98.12 65 TYR B C 1
ATOM 2415 O O . TYR B 1 65 ? 10.742 -10.055 -6.863 1 98.12 65 TYR B O 1
ATOM 2423 N N . LEU B 1 66 ? 11.844 -11.992 -6.914 1 98.06 66 LEU B N 1
ATOM 2424 C CA . LEU B 1 66 ? 11.516 -12.32 -5.535 1 98.06 66 LEU B CA 1
ATOM 2425 C C . LEU B 1 66 ? 12.555 -11.75 -4.574 1 98.06 66 LEU B C 1
ATOM 2427 O O . LEU B 1 66 ? 13.711 -11.555 -4.953 1 98.06 66 LEU B O 1
ATOM 2431 N N . SER B 1 67 ? 12.172 -11.5 -3.322 1 96.56 67 SER B N 1
ATOM 2432 C CA . SER B 1 67 ? 13.062 -10.906 -2.33 1 96.56 67 SER B CA 1
ATOM 2433 C C . SER B 1 67 ? 13.945 -11.961 -1.676 1 96.56 67 SER B C 1
ATOM 2435 O O . SER B 1 67 ? 14.828 -11.641 -0.877 1 96.56 67 SER B O 1
ATOM 2437 N N . HIS B 1 68 ? 13.656 -13.219 -1.94 1 96.81 68 HIS B N 1
ATOM 2438 C CA . HIS B 1 68 ? 14.422 -14.344 -1.414 1 96.81 68 HIS B CA 1
ATOM 2439 C C . HIS B 1 68 ? 14.883 -15.273 -2.535 1 96.81 68 HIS B C 1
ATOM 2441 O O . HIS B 1 68 ? 14.453 -15.125 -3.682 1 96.81 68 HIS B O 1
ATOM 2447 N N . GLY B 1 69 ? 15.727 -16.094 -2.158 1 95.56 69 GLY B N 1
ATOM 2448 C CA . GLY B 1 69 ? 16.203 -17.062 -3.121 1 95.56 69 GLY B CA 1
ATOM 2449 C C . GLY B 1 69 ? 17.078 -16.469 -4.199 1 95.56 69 GLY B C 1
ATOM 2450 O O . GLY B 1 69 ? 17.297 -15.258 -4.234 1 95.56 69 GLY B O 1
ATOM 2451 N N . PRO B 1 70 ? 17.547 -17.266 -5.129 1 97.31 70 PRO B N 1
ATOM 2452 C CA . PRO B 1 70 ? 17.578 -18.734 -5.027 1 97.31 70 PRO B CA 1
ATOM 2453 C C . PRO B 1 70 ? 18.375 -19.219 -3.822 1 97.31 70 PRO B C 1
ATOM 2455 O O . PRO B 1 70 ? 19.109 -18.453 -3.203 1 97.31 70 PRO B O 1
ATOM 2458 N N . PHE B 1 71 ? 18.094 -20.391 -3.41 1 98.06 71 PHE B N 1
ATOM 2459 C CA . PHE B 1 71 ? 18.766 -20.984 -2.256 1 98.06 71 PHE B CA 1
ATOM 2460 C C . PHE B 1 71 ? 19.906 -21.891 -2.695 1 98.06 71 PHE B C 1
ATOM 2462 O O . PHE B 1 71 ? 19.719 -22.75 -3.566 1 98.06 71 PHE B O 1
ATOM 2469 N N . PRO B 1 72 ? 21.078 -21.734 -2.111 1 95.56 72 PRO B N 1
ATOM 2470 C CA . PRO B 1 72 ? 22.25 -22.484 -2.561 1 95.56 72 PRO B CA 1
ATOM 2471 C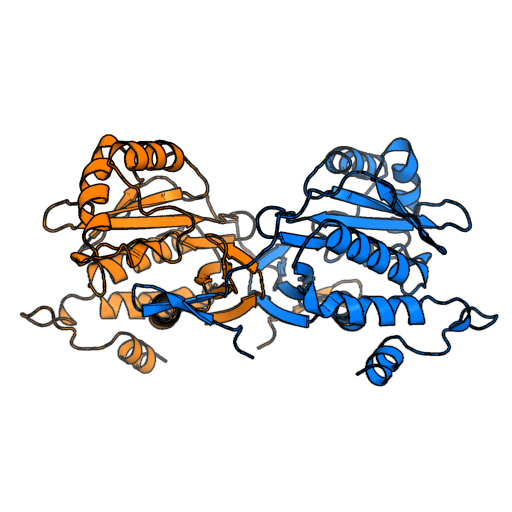 C . PRO B 1 72 ? 22.172 -23.984 -2.236 1 95.56 72 PRO B C 1
ATOM 2473 O O . PRO B 1 72 ? 22.812 -24.797 -2.895 1 95.56 72 PRO B O 1
ATOM 2476 N N . CYS B 1 73 ? 21.438 -24.328 -1.186 1 97.44 73 CYS B N 1
ATOM 2477 C CA . CYS B 1 73 ? 21.297 -25.734 -0.82 1 97.44 73 CYS B CA 1
ATOM 2478 C C . CYS B 1 73 ? 19.938 -26 -0.184 1 97.44 73 CYS B C 1
ATOM 2480 O O . CYS B 1 73 ? 19.219 -25.062 0.186 1 97.44 73 CYS B O 1
ATOM 2482 N N . LEU B 1 74 ? 19.641 -27.25 -0.084 1 98.19 74 LEU B N 1
ATOM 2483 C CA . LEU B 1 74 ? 18.359 -27.719 0.445 1 98.19 74 LEU B CA 1
ATOM 2484 C C . LEU B 1 74 ? 18.172 -27.234 1.88 1 98.19 74 LEU B C 1
ATOM 2486 O O . LEU B 1 74 ? 17.062 -26.844 2.26 1 98.19 74 LEU B O 1
ATOM 2490 N N . GLU B 1 75 ? 19.156 -27.234 2.676 1 98.31 75 GLU B N 1
ATOM 2491 C CA . GLU B 1 75 ? 19.047 -26.844 4.082 1 98.31 75 GLU B CA 1
ATOM 2492 C C . GLU B 1 75 ? 18.609 -25.391 4.234 1 98.31 75 GLU B C 1
ATOM 2494 O O . GLU B 1 75 ? 17.75 -25.094 5.059 1 98.31 75 GLU B O 1
ATOM 2499 N N . ASP B 1 76 ? 19.188 -24.5 3.422 1 98.25 76 ASP B N 1
ATOM 2500 C CA . ASP B 1 76 ? 18.812 -23.094 3.438 1 98.25 76 ASP B CA 1
ATOM 2501 C C . ASP B 1 76 ? 17.344 -22.922 3.037 1 98.25 76 ASP B C 1
ATOM 2503 O O . ASP B 1 76 ? 16.609 -22.141 3.645 1 98.25 76 ASP B O 1
ATOM 2507 N N . TRP B 1 77 ? 17 -23.688 2.031 1 98.38 77 TRP B N 1
ATOM 2508 C CA . TRP B 1 77 ? 15.609 -23.672 1.568 1 98.38 77 TRP B CA 1
ATOM 2509 C C . TRP B 1 77 ? 14.664 -24.156 2.658 1 98.38 77 TRP B C 1
ATOM 2511 O O . TRP B 1 77 ? 13.664 -23.516 2.957 1 98.38 77 TRP B O 1
ATOM 2521 N N . LEU B 1 78 ? 14.977 -25.219 3.238 1 98.62 78 LEU B N 1
ATOM 2522 C CA . LEU B 1 78 ? 14.109 -25.797 4.258 1 98.62 78 LEU B CA 1
ATOM 2523 C C . LEU B 1 78 ? 14 -24.891 5.469 1 98.62 78 LEU B C 1
ATOM 2525 O O . LEU B 1 78 ? 12.945 -24.828 6.113 1 98.62 78 LEU B O 1
ATOM 2529 N N . GLN B 1 79 ? 15.031 -24.188 5.828 1 98.12 79 GLN B N 1
ATOM 2530 C CA . GLN B 1 79 ? 14.969 -23.172 6.887 1 98.12 79 GLN B CA 1
ATOM 2531 C C . GLN B 1 79 ? 13.984 -22.062 6.531 1 98.12 79 GLN B C 1
ATOM 2533 O O . GLN B 1 79 ? 13.195 -21.641 7.379 1 98.12 79 GLN B O 1
ATOM 2538 N N . TRP B 1 80 ? 14.117 -21.641 5.277 1 98.38 80 TRP B N 1
ATOM 2539 C CA . TRP B 1 80 ? 13.188 -20.625 4.82 1 98.38 80 TRP B CA 1
ATOM 2540 C C . TRP B 1 80 ? 11.75 -21.125 4.887 1 98.38 80 TRP B C 1
ATOM 2542 O O . TRP B 1 80 ? 10.852 -20.422 5.355 1 98.38 80 TRP B O 1
ATOM 2552 N N . VAL B 1 81 ? 11.516 -22.359 4.398 1 98.62 81 VAL B N 1
ATOM 2553 C CA . VAL B 1 81 ? 10.188 -22.953 4.418 1 98.62 81 VAL B CA 1
ATOM 2554 C C . VAL B 1 81 ? 9.672 -23.016 5.852 1 98.62 81 VAL B C 1
ATOM 2556 O O . VAL B 1 81 ? 8.523 -22.656 6.121 1 98.62 81 VAL B O 1
ATOM 2559 N N . SER B 1 82 ? 10.469 -23.438 6.723 1 97.81 82 SER B N 1
ATOM 2560 C CA . SER B 1 82 ? 10.086 -23.547 8.125 1 97.81 82 SER B CA 1
ATOM 2561 C C . SER B 1 82 ? 9.703 -22.188 8.703 1 97.81 82 SER B C 1
ATOM 2563 O O . SER B 1 82 ? 8.719 -22.078 9.43 1 97.81 82 SER B O 1
ATOM 2565 N N . ALA B 1 83 ? 10.477 -21.219 8.367 1 97 83 ALA B N 1
ATOM 2566 C CA . ALA B 1 83 ? 10.266 -19.859 8.898 1 97 83 ALA B CA 1
ATOM 2567 C C . ALA B 1 83 ? 8.977 -19.25 8.344 1 97 83 ALA B C 1
ATOM 2569 O O . ALA B 1 83 ? 8.359 -18.406 8.984 1 97 83 ALA B O 1
ATOM 2570 N N . ASN B 1 84 ? 8.562 -19.734 7.145 1 97.75 84 ASN B N 1
ATOM 2571 C CA . ASN B 1 84 ? 7.48 -19.031 6.453 1 97.75 84 ASN B CA 1
ATOM 2572 C C . ASN B 1 84 ? 6.195 -19.859 6.438 1 97.75 84 ASN B C 1
ATOM 2574 O O . ASN B 1 84 ? 5.105 -19.312 6.246 1 97.75 84 ASN B O 1
ATOM 2578 N N . SER B 1 85 ? 6.262 -21.172 6.691 1 97.19 85 SER B N 1
ATOM 2579 C CA . SER B 1 85 ? 5.105 -22.047 6.57 1 97.19 85 SER B CA 1
ATOM 2580 C C . SER B 1 85 ? 4.074 -21.766 7.656 1 97.19 85 SER B C 1
ATOM 2582 O O . SER B 1 85 ? 2.885 -22.031 7.477 1 97.19 85 SER B O 1
ATOM 2584 N N . LEU B 1 86 ? 4.461 -21.109 8.734 1 94.44 86 LEU B N 1
ATOM 2585 C CA . LEU B 1 86 ? 3.535 -20.922 9.852 1 94.44 86 LEU B CA 1
ATOM 2586 C C . LEU B 1 86 ? 3.109 -19.453 9.953 1 94.44 86 LEU B C 1
ATOM 2588 O O . LEU B 1 86 ? 2.328 -19.094 10.828 1 94.44 86 LEU B O 1
ATOM 2592 N N . ARG B 1 87 ? 3.59 -18.656 9.039 1 96.69 87 ARG B N 1
ATOM 2593 C CA . ARG B 1 87 ? 3.213 -17.25 9.062 1 96.69 87 ARG B CA 1
ATOM 2594 C C . ARG B 1 87 ? 1.753 -17.062 8.664 1 96.69 87 ARG B C 1
ATOM 2596 O O . ARG B 1 87 ? 1.262 -17.75 7.762 1 96.69 87 ARG B O 1
ATOM 2603 N N . ASP B 1 88 ? 1.1 -16.141 9.352 1 97.62 88 ASP B N 1
ATOM 2604 C CA . ASP B 1 88 ? -0.283 -15.805 9.016 1 97.62 88 ASP B CA 1
ATOM 2605 C C . ASP B 1 88 ? -0.348 -14.766 7.906 1 97.62 88 ASP B C 1
ATOM 2607 O O . ASP B 1 88 ? -1.36 -14.656 7.211 1 97.62 88 ASP B O 1
ATOM 2611 N N . ASP B 1 89 ? 0.715 -14.031 7.816 1 98.31 89 ASP B N 1
ATOM 2612 C CA . ASP B 1 89 ? 0.834 -12.984 6.809 1 98.31 89 ASP B CA 1
ATOM 2613 C C . ASP B 1 89 ? 2.299 -12.641 6.539 1 98.31 89 ASP B C 1
ATOM 2615 O O . ASP B 1 89 ? 2.941 -11.961 7.348 1 98.31 89 ASP B O 1
ATOM 2619 N N . PRO B 1 90 ? 2.74 -13.055 5.457 1 98.38 90 PRO B N 1
ATOM 2620 C CA . PRO B 1 90 ? 2.072 -13.797 4.383 1 98.38 90 PRO B CA 1
ATOM 2621 C C . PRO B 1 90 ? 1.714 -15.227 4.785 1 98.38 90 PRO B C 1
ATOM 2623 O O . PRO B 1 90 ? 2.396 -15.828 5.621 1 98.38 90 PRO B O 1
ATOM 2626 N N . GLN B 1 91 ? 0.676 -15.711 4.234 1 98.81 91 GLN B N 1
ATOM 2627 C CA . GLN B 1 91 ? 0.253 -17.094 4.375 1 98.81 91 GLN B CA 1
ATOM 2628 C C . GLN B 1 91 ? 0.563 -17.906 3.115 1 98.81 91 GLN B C 1
ATOM 2630 O O . GLN B 1 91 ? -0.117 -17.75 2.098 1 98.81 91 GLN B O 1
ATOM 2635 N N . PHE B 1 92 ? 1.514 -18.844 3.209 1 98.88 92 PHE B N 1
ATOM 2636 C CA . PHE B 1 92 ? 2.08 -19.5 2.037 1 98.88 92 PHE B CA 1
ATOM 2637 C C . PHE B 1 92 ? 1.359 -20.812 1.749 1 98.88 92 PHE B C 1
ATOM 2639 O O . PHE B 1 92 ? 0.91 -21.5 2.672 1 98.88 92 PHE B O 1
ATOM 2646 N N . TYR B 1 93 ? 1.351 -21.156 0.465 1 98.88 93 TYR B N 1
ATOM 2647 C CA . TYR B 1 93 ? 0.747 -22.375 -0.044 1 98.88 93 TYR B CA 1
ATOM 2648 C C . TYR B 1 93 ? 1.65 -23.047 -1.075 1 98.88 93 TYR B C 1
ATOM 2650 O O . TYR B 1 93 ? 2.434 -22.375 -1.749 1 98.88 93 TYR B O 1
ATOM 2658 N N . ALA B 1 94 ? 1.521 -24.328 -1.142 1 98.94 94 ALA B N 1
ATOM 2659 C CA . ALA B 1 94 ? 2.098 -25.094 -2.24 1 98.94 94 ALA B CA 1
ATOM 2660 C C . ALA B 1 94 ? 1.045 -25.406 -3.299 1 98.94 94 ALA B C 1
ATOM 2662 O O . ALA B 1 94 ? -0.099 -25.734 -2.969 1 98.94 94 ALA B O 1
ATOM 2663 N N . ILE B 1 95 ? 1.392 -25.25 -4.5 1 98.94 95 ILE B N 1
ATOM 2664 C CA . ILE B 1 95 ? 0.559 -25.703 -5.609 1 98.94 95 ILE B CA 1
ATOM 2665 C C . ILE B 1 95 ? 0.924 -27.141 -5.98 1 98.94 95 ILE B C 1
ATOM 2667 O O . ILE B 1 95 ? 2.072 -27.422 -6.328 1 98.94 95 ILE B O 1
ATOM 2671 N N . VAL B 1 96 ? 0.001 -28 -5.918 1 98.94 96 VAL B N 1
ATOM 2672 C CA . VAL B 1 96 ? 0.256 -29.438 -6.059 1 98.94 96 VAL B CA 1
ATOM 2673 C C . VAL B 1 96 ? -0.443 -29.953 -7.309 1 98.94 96 VAL B C 1
ATOM 2675 O O . VAL B 1 96 ? -1.637 -29.719 -7.512 1 98.94 96 VAL B O 1
ATOM 2678 N N . ASP B 1 97 ? 0.316 -30.672 -8.125 1 98.62 97 ASP B N 1
ATOM 2679 C CA . ASP B 1 97 ? -0.217 -31.312 -9.32 1 98.62 97 ASP B CA 1
ATOM 2680 C C . ASP B 1 97 ? -1.131 -32.5 -8.961 1 98.62 97 ASP B C 1
ATOM 2682 O O . ASP B 1 97 ? -0.7 -33.438 -8.305 1 98.62 97 ASP B O 1
ATOM 2686 N N . GLN B 1 98 ? -2.338 -32.438 -9.422 1 97.25 98 GLN B N 1
ATOM 2687 C CA . GLN B 1 98 ? -3.289 -33.5 -9.086 1 97.25 98 GLN B CA 1
ATOM 2688 C C . GLN B 1 98 ? -2.896 -34.812 -9.742 1 97.25 98 GLN B C 1
ATOM 2690 O O . GLN B 1 98 ? -3.211 -35.875 -9.219 1 97.25 98 GLN B O 1
ATOM 2695 N N . ALA B 1 99 ? -2.258 -34.75 -10.828 1 96.19 99 ALA B N 1
ATOM 2696 C CA . ALA B 1 99 ? -1.935 -35.938 -11.609 1 96.19 99 ALA B CA 1
ATOM 2697 C C . ALA B 1 99 ? -0.946 -36.844 -10.859 1 96.19 99 ALA B C 1
ATOM 2699 O O . ALA B 1 99 ? -1.078 -38.062 -10.867 1 96.19 99 ALA B O 1
ATOM 2700 N N . ASP B 1 100 ? 0.059 -36.312 -10.164 1 97.44 100 ASP B N 1
ATOM 2701 C CA . ASP B 1 100 ? 1.076 -37.156 -9.539 1 97.44 100 ASP B CA 1
ATOM 2702 C C . ASP B 1 100 ? 1.309 -36.75 -8.086 1 97.44 100 ASP B C 1
ATOM 2704 O O . ASP B 1 100 ? 2.115 -37.375 -7.387 1 97.44 100 ASP B O 1
ATOM 2708 N N . GLY B 1 101 ? 0.646 -35.656 -7.609 1 97.94 101 GLY B N 1
ATOM 2709 C CA . GLY B 1 101 ? 0.713 -35.281 -6.211 1 97.94 101 GLY B CA 1
ATOM 2710 C C . GLY B 1 101 ? 1.952 -34.469 -5.883 1 97.94 101 GLY B C 1
ATOM 2711 O O . GLY B 1 101 ? 2.191 -34.125 -4.723 1 97.94 101 GLY B O 1
ATOM 2712 N N . ALA B 1 102 ? 2.688 -34.062 -6.855 1 98.12 102 ALA B N 1
ATOM 2713 C CA . ALA B 1 102 ? 3.932 -33.344 -6.617 1 98.12 102 ALA B CA 1
ATOM 2714 C C . ALA B 1 102 ? 3.658 -31.844 -6.371 1 98.12 102 ALA B C 1
ATOM 2716 O O . ALA B 1 102 ? 2.816 -31.25 -7.039 1 98.12 102 ALA B O 1
ATOM 2717 N N . ALA B 1 103 ? 4.375 -31.281 -5.391 1 98.81 103 ALA B N 1
ATOM 2718 C CA . ALA B 1 103 ? 4.371 -29.828 -5.211 1 98.81 103 ALA B CA 1
ATOM 2719 C C . ALA B 1 103 ? 5.238 -29.141 -6.262 1 98.81 103 ALA B C 1
ATOM 2721 O O . ALA B 1 103 ? 6.445 -29.375 -6.332 1 98.81 103 ALA B O 1
ATOM 2722 N N . ILE B 1 104 ? 4.637 -28.25 -7.062 1 98.75 104 ILE B N 1
ATOM 2723 C CA . ILE B 1 104 ? 5.348 -27.781 -8.242 1 98.75 104 ILE B CA 1
ATOM 2724 C C . ILE B 1 104 ? 5.316 -26.25 -8.289 1 98.75 104 ILE B C 1
ATOM 2726 O O . ILE B 1 104 ? 5.699 -25.641 -9.289 1 98.75 104 ILE B O 1
ATOM 2730 N N . GLY B 1 105 ? 4.879 -25.562 -7.242 1 98.81 105 GLY B N 1
ATOM 2731 C CA . GLY B 1 105 ? 4.879 -24.109 -7.176 1 98.81 105 GLY B CA 1
ATOM 2732 C C . GLY B 1 105 ? 4.52 -23.578 -5.805 1 98.81 105 GLY B C 1
ATOM 2733 O O . GLY B 1 105 ? 4.086 -24.328 -4.934 1 98.81 105 GLY B O 1
ATOM 2734 N N . LEU B 1 106 ? 4.777 -22.359 -5.633 1 98.75 106 LEU B N 1
ATOM 2735 C CA . LEU B 1 106 ? 4.523 -21.609 -4.398 1 98.75 106 LEU B CA 1
ATOM 2736 C C . LEU B 1 106 ? 3.645 -20.391 -4.664 1 98.75 106 LEU B C 1
ATOM 2738 O O . LEU B 1 106 ? 3.771 -19.75 -5.707 1 98.75 106 LEU B O 1
ATOM 2742 N N . CYS B 1 107 ? 2.744 -20.078 -3.797 1 98.75 107 CYS B N 1
ATOM 2743 C CA . CYS B 1 107 ? 1.958 -18.859 -3.783 1 98.75 107 CYS B CA 1
ATOM 2744 C C . CYS B 1 107 ? 1.579 -18.469 -2.359 1 98.75 107 CYS B C 1
ATOM 2746 O O . CYS B 1 107 ? 1.854 -19.203 -1.414 1 98.75 107 CYS B O 1
ATOM 2748 N N . SER B 1 108 ? 1.021 -17.297 -2.197 1 98.88 108 SER B N 1
ATOM 2749 C CA . SER B 1 108 ? 0.628 -16.875 -0.856 1 98.88 108 SER B CA 1
ATOM 2750 C C . SER B 1 108 ? -0.452 -15.797 -0.91 1 98.88 108 SER B C 1
ATOM 2752 O O . SER B 1 108 ? -0.648 -15.156 -1.945 1 98.88 108 SER B O 1
ATOM 2754 N N . TYR B 1 109 ? -1.245 -15.734 0.107 1 98.88 109 TYR B N 1
ATOM 2755 C CA . TYR B 1 109 ? -1.934 -14.5 0.457 1 98.88 109 TYR B CA 1
ATOM 2756 C C . TYR B 1 109 ? -1.038 -13.594 1.295 1 98.88 109 TYR B C 1
ATOM 2758 O O . TYR B 1 109 ? -0.28 -14.07 2.143 1 98.88 109 TYR B O 1
ATOM 2766 N N . LEU B 1 110 ? -1.074 -12.352 1.104 1 98.69 110 LEU B N 1
ATOM 2767 C CA . LEU B 1 110 ? -0.374 -11.391 1.944 1 98.69 110 LEU B CA 1
ATOM 2768 C C . LEU B 1 110 ? -1.124 -10.062 1.99 1 98.69 110 LEU B C 1
ATOM 2770 O O . LEU B 1 110 ? -2.127 -9.891 1.296 1 98.69 110 LEU B O 1
ATOM 2774 N N . ARG B 1 111 ? -0.648 -9.18 2.91 1 98.19 111 ARG B N 1
ATOM 2775 C CA . ARG B 1 111 ? -1.372 -7.934 3.139 1 98.19 111 ARG B CA 1
ATOM 2776 C C . ARG B 1 111 ? -2.854 -8.195 3.389 1 98.19 111 ARG B C 1
ATOM 2778 O O . ARG B 1 111 ? -3.713 -7.621 2.721 1 98.19 111 ARG B O 1
ATOM 2785 N N . ILE B 1 112 ? -3.105 -9.102 4.293 1 98.75 112 ILE B N 1
ATOM 2786 C CA . ILE B 1 112 ? -4.453 -9.57 4.605 1 98.75 112 ILE B CA 1
ATOM 2787 C C . ILE B 1 112 ? -5.121 -8.594 5.57 1 98.75 112 ILE B C 1
ATOM 2789 O O . ILE B 1 112 ? -4.719 -8.484 6.73 1 98.75 112 ILE B O 1
ATOM 2793 N N . ALA B 1 113 ? -6.102 -7.859 5.145 1 98.19 113 ALA B N 1
ATOM 2794 C CA . ALA B 1 113 ? -6.809 -6.867 5.949 1 98.19 113 ALA B CA 1
ATOM 2795 C C . ALA B 1 113 ? -8.312 -7.133 5.953 1 98.19 113 ALA B C 1
ATOM 2797 O O . ALA B 1 113 ? -9.062 -6.469 5.238 1 98.19 113 ALA B O 1
ATOM 2798 N N . PRO B 1 114 ? -8.719 -8.062 6.797 1 98.19 114 PRO B N 1
ATOM 2799 C CA . PRO B 1 114 ? -10.141 -8.43 6.812 1 98.19 114 PRO B CA 1
ATOM 2800 C C . PRO B 1 114 ? -11.055 -7.246 7.137 1 98.19 114 PRO B C 1
ATOM 2802 O O . PRO B 1 114 ? -12.18 -7.172 6.637 1 98.19 114 PRO B O 1
ATOM 2805 N N . GLU B 1 115 ? -10.594 -6.285 7.961 1 95.75 115 GLU B N 1
ATOM 2806 C CA . GLU B 1 115 ? -11.406 -5.141 8.375 1 95.75 115 GLU B CA 1
ATOM 2807 C C . GLU B 1 115 ? -11.625 -4.176 7.215 1 95.75 115 GLU B C 1
ATOM 2809 O O . GLU B 1 115 ? -12.633 -3.463 7.176 1 95.75 115 GLU B O 1
ATOM 2814 N N . ASP B 1 116 ? -10.742 -4.211 6.289 1 96.88 116 ASP B N 1
ATOM 2815 C CA . ASP B 1 116 ? -10.828 -3.332 5.129 1 96.88 116 ASP B CA 1
ATOM 2816 C C . ASP B 1 116 ? -11.383 -4.074 3.916 1 96.88 116 ASP B C 1
ATOM 2818 O O . ASP B 1 116 ? -11.773 -3.455 2.926 1 96.88 116 ASP B O 1
ATOM 2822 N N . GLY B 1 117 ? -11.352 -5.426 4.02 1 98.19 117 GLY B N 1
ATOM 2823 C CA . GLY B 1 117 ? -11.805 -6.242 2.906 1 98.19 117 GLY B CA 1
ATOM 2824 C C . GLY B 1 117 ? -10.797 -6.305 1.77 1 98.19 117 GLY B C 1
ATOM 2825 O O . GLY B 1 117 ? -11.18 -6.355 0.598 1 98.19 117 GLY B O 1
ATOM 2826 N N . SER B 1 118 ? -9.562 -6.18 2.053 1 98.75 118 SER B N 1
ATOM 2827 C CA . SER B 1 118 ? -8.523 -6.211 1.028 1 98.75 118 SER B CA 1
ATOM 2828 C C . SER B 1 118 ? -7.527 -7.336 1.288 1 98.75 118 SER B C 1
ATOM 2830 O O . SER B 1 118 ? -7.156 -7.59 2.436 1 98.75 118 SER B O 1
ATOM 2832 N N . ILE B 1 119 ? -7.105 -8.039 0.269 1 98.94 119 ILE B N 1
ATOM 2833 C CA . ILE B 1 119 ? -6.152 -9.141 0.35 1 98.94 119 ILE B CA 1
ATOM 2834 C C . ILE B 1 119 ? -5.336 -9.211 -0.939 1 98.94 119 ILE B C 1
ATOM 2836 O O . ILE B 1 119 ? -5.832 -8.875 -2.016 1 98.94 119 ILE B O 1
ATOM 2840 N N . GLU B 1 120 ? -4.082 -9.586 -0.823 1 98.94 120 GLU B N 1
ATOM 2841 C CA . GLU B 1 120 ? -3.174 -9.656 -1.964 1 98.94 120 GLU B CA 1
ATOM 2842 C C . GLU B 1 120 ? -2.713 -11.086 -2.217 1 98.94 120 GLU B C 1
ATOM 2844 O O . GLU B 1 120 ? -2.492 -11.852 -1.274 1 98.94 120 GLU B O 1
ATOM 2849 N N . VAL B 1 121 ? -2.66 -11.461 -3.436 1 98.94 121 VAL B N 1
ATOM 2850 C CA . VAL B 1 121 ? -1.941 -12.672 -3.826 1 98.94 121 VAL B CA 1
ATOM 2851 C C . VAL B 1 121 ? -0.52 -12.312 -4.254 1 98.94 121 VAL B C 1
ATOM 2853 O O . VAL B 1 121 ? -0.303 -11.305 -4.93 1 98.94 121 VAL B O 1
ATOM 2856 N N . GLY B 1 122 ? 0.431 -13.078 -3.732 1 98.62 122 GLY B N 1
ATOM 2857 C CA . GLY B 1 122 ? 1.806 -12.773 -4.094 1 98.62 122 GLY B CA 1
ATOM 2858 C C . GLY B 1 122 ? 2.781 -13.867 -3.709 1 98.62 122 GLY B C 1
ATOM 2859 O O . GLY B 1 122 ? 2.383 -15.016 -3.494 1 98.62 122 GLY B O 1
ATOM 2860 N N . PHE B 1 123 ? 4.047 -13.547 -3.914 1 98.44 123 PHE B N 1
ATOM 2861 C CA . PHE B 1 123 ? 5.148 -14.477 -3.699 1 98.44 123 PHE B CA 1
ATOM 2862 C C . PHE B 1 123 ? 4.973 -15.734 -4.547 1 98.44 123 PHE B C 1
ATOM 2864 O O . PHE B 1 123 ? 5.086 -16.844 -4.039 1 98.44 123 PHE B O 1
ATOM 2871 N N . LEU B 1 124 ? 4.637 -15.508 -5.723 1 98.69 124 LEU B N 1
ATOM 2872 C CA . LEU B 1 124 ? 4.434 -16.594 -6.668 1 98.69 124 LEU B CA 1
ATOM 2873 C C . LEU B 1 124 ? 5.77 -17.109 -7.191 1 98.69 124 LEU B C 1
ATOM 2875 O O . LEU B 1 124 ? 6.629 -16.328 -7.605 1 98.69 124 LEU B O 1
ATOM 2879 N N . ASN B 1 125 ? 5.969 -18.312 -7.137 1 98.75 125 ASN B N 1
ATOM 2880 C CA . ASN B 1 125 ? 7.102 -19 -7.762 1 98.75 125 ASN B CA 1
ATOM 2881 C C . ASN B 1 125 ? 6.68 -20.312 -8.414 1 98.75 125 ASN B C 1
ATOM 2883 O O . ASN B 1 125 ? 6.324 -21.266 -7.727 1 98.75 125 ASN B O 1
ATOM 2887 N N . PHE B 1 126 ? 6.711 -20.328 -9.703 1 98.62 126 PHE B N 1
ATOM 2888 C CA . PHE B 1 126 ? 6.223 -21.453 -10.484 1 98.62 126 PHE B CA 1
ATOM 2889 C C . PHE B 1 126 ? 7.379 -22.234 -11.086 1 98.62 126 PHE B C 1
ATOM 2891 O O . PHE B 1 126 ? 8.273 -21.656 -11.703 1 98.62 126 PHE B O 1
ATOM 2898 N N . SER B 1 127 ? 7.383 -23.531 -10.93 1 98.31 127 SER B N 1
ATOM 2899 C CA . SER B 1 127 ? 8.336 -24.406 -11.602 1 98.31 127 SER B CA 1
ATOM 2900 C C . SER B 1 127 ? 8.133 -24.391 -13.109 1 98.31 127 SER B C 1
ATOM 2902 O O . SER B 1 127 ? 7.117 -23.891 -13.594 1 98.31 127 SER B O 1
ATOM 2904 N N . PRO B 1 128 ? 9.078 -24.953 -13.844 1 96.81 128 PRO B N 1
ATOM 2905 C CA . PRO B 1 128 ? 8.922 -25.016 -15.297 1 96.81 128 PRO B CA 1
ATOM 2906 C C . PRO B 1 128 ? 7.648 -25.75 -15.727 1 96.81 128 PRO B C 1
ATOM 2908 O O . PRO B 1 128 ? 6.988 -25.328 -16.688 1 96.81 128 PRO B O 1
ATOM 2911 N N . ARG B 1 129 ? 7.305 -26.781 -15.086 1 95.56 129 ARG B N 1
ATOM 2912 C CA . ARG B 1 129 ? 6.141 -27.547 -15.508 1 95.56 129 ARG B CA 1
ATOM 2913 C C . ARG B 1 129 ? 4.848 -26.812 -15.164 1 95.56 129 ARG B C 1
ATOM 2915 O O . ARG B 1 129 ? 3.797 -27.094 -15.742 1 95.56 129 ARG B O 1
ATOM 2922 N N . LEU B 1 130 ? 4.898 -25.922 -14.18 1 97.81 130 LEU B N 1
ATOM 2923 C CA . LEU B 1 130 ? 3.715 -25.156 -13.805 1 97.81 130 LEU B CA 1
ATOM 2924 C C . LEU B 1 130 ? 3.539 -23.938 -14.703 1 97.81 130 LEU B C 1
ATOM 2926 O O . LEU B 1 130 ? 2.412 -23.5 -14.953 1 97.81 130 LEU B O 1
ATOM 2930 N N . GLN B 1 131 ? 4.57 -23.312 -15.164 1 96.38 131 GLN B N 1
ATOM 2931 C CA . GLN B 1 131 ? 4.516 -22.109 -15.984 1 96.38 131 GLN B CA 1
ATOM 2932 C C . GLN B 1 131 ? 3.719 -22.344 -17.266 1 96.38 131 GLN B C 1
ATOM 2934 O O . GLN B 1 131 ? 3.879 -23.375 -17.922 1 96.38 131 GLN B O 1
ATOM 2939 N N . ARG B 1 132 ? 2.826 -21.438 -17.547 1 94.25 132 ARG B N 1
ATOM 2940 C CA . ARG B 1 132 ? 2.023 -21.453 -18.766 1 94.25 132 ARG B CA 1
ATOM 2941 C C . ARG B 1 132 ? 1.181 -22.719 -18.844 1 94.25 132 ARG B C 1
ATOM 2943 O O . ARG B 1 132 ? 1.027 -23.312 -19.922 1 94.25 132 ARG B O 1
ATOM 2950 N N . SER B 1 133 ? 0.773 -23.203 -17.719 1 95.88 133 SER B N 1
ATOM 2951 C CA . SER B 1 133 ? -0.034 -24.422 -17.656 1 95.88 133 SER B CA 1
ATOM 2952 C C . SER B 1 133 ? -1.467 -24.109 -17.234 1 95.88 133 SER B C 1
ATOM 2954 O O . SER B 1 133 ? -1.743 -23.031 -16.703 1 95.88 133 SER B O 1
ATOM 2956 N N . ARG B 1 134 ? -2.371 -25.062 -17.484 1 96.62 134 ARG B N 1
ATOM 2957 C CA . ARG B 1 134 ? -3.74 -25.016 -16.984 1 96.62 134 ARG B CA 1
ATOM 2958 C C . ARG B 1 134 ? -3.762 -25 -15.461 1 96.62 134 ARG B C 1
ATOM 2960 O O . ARG B 1 134 ? -4.59 -24.312 -14.859 1 96.62 134 ARG B O 1
ATOM 2967 N N . GLN B 1 135 ? -2.848 -25.703 -14.812 1 98.06 135 GLN B N 1
ATOM 2968 C CA . GLN B 1 135 ? -2.734 -25.766 -13.359 1 98.06 135 GLN B CA 1
ATOM 2969 C C . GLN B 1 135 ? -2.439 -24.391 -12.773 1 98.06 135 GLN B C 1
ATOM 2971 O O . GLN B 1 135 ? -2.986 -24.031 -11.727 1 98.06 135 GLN B O 1
ATOM 2976 N N . ALA B 1 136 ? -1.604 -23.625 -13.445 1 98.44 136 ALA B N 1
ATOM 2977 C CA . ALA B 1 136 ? -1.254 -22.297 -12.961 1 98.44 136 ALA B CA 1
ATOM 2978 C C . ALA B 1 136 ? -2.482 -21.391 -12.906 1 98.44 136 ALA B C 1
ATOM 2980 O O . ALA B 1 136 ? -2.715 -20.703 -11.906 1 98.44 136 ALA B O 1
ATOM 2981 N N . THR B 1 137 ? -3.248 -21.391 -13.977 1 98.56 137 THR B N 1
ATOM 2982 C CA . THR B 1 137 ? -4.461 -20.578 -14.023 1 98.56 137 THR B CA 1
ATOM 2983 C C . THR B 1 137 ? -5.465 -21.047 -12.969 1 98.56 137 THR B C 1
ATOM 2985 O O . THR B 1 137 ? -6.098 -20.219 -12.305 1 98.56 137 THR B O 1
ATOM 2988 N N . GLU B 1 138 ? -5.625 -22.375 -12.844 1 98.81 138 GLU B N 1
ATOM 2989 C CA . GLU B 1 138 ? -6.559 -22.891 -11.852 1 98.81 138 GLU B CA 1
ATOM 2990 C C . GLU B 1 138 ? -6.141 -22.5 -10.438 1 98.81 138 GLU B C 1
ATOM 2992 O O . GLU B 1 138 ? -6.984 -22.156 -9.609 1 98.81 138 GLU B O 1
ATOM 2997 N N . ALA B 1 139 ? -4.84 -22.547 -10.102 1 98.94 139 ALA B N 1
ATOM 2998 C CA . ALA B 1 139 ? -4.363 -22.141 -8.781 1 98.94 139 ALA B CA 1
ATOM 2999 C C . ALA B 1 139 ? -4.762 -20.703 -8.469 1 98.94 139 ALA B C 1
ATOM 3001 O O . ALA B 1 139 ? -5.258 -20.422 -7.375 1 98.94 139 ALA B O 1
ATOM 3002 N N . MET B 1 140 ? -4.547 -19.781 -9.438 1 98.88 140 MET B N 1
ATOM 3003 C CA . MET B 1 140 ? -4.918 -18.391 -9.25 1 98.88 140 MET B CA 1
ATOM 3004 C C . MET B 1 140 ? -6.426 -18.234 -9.086 1 98.88 140 MET B C 1
ATOM 3006 O O . MET B 1 140 ? -6.895 -17.469 -8.25 1 98.88 140 MET B O 1
ATOM 3010 N N . TYR B 1 141 ? -7.156 -19 -9.891 1 98.94 141 TYR B N 1
ATOM 3011 C CA . TYR B 1 141 ? -8.609 -19.016 -9.789 1 98.94 141 TYR B CA 1
ATOM 3012 C C . TYR B 1 141 ? -9.055 -19.453 -8.406 1 98.94 141 TYR B C 1
ATOM 3014 O O . TYR B 1 141 ? -9.914 -18.812 -7.789 1 98.94 141 TYR B O 1
ATOM 3022 N N . LEU B 1 142 ? -8.508 -20.531 -7.906 1 98.94 142 LEU B N 1
ATOM 3023 C CA . LEU B 1 142 ? -8.875 -21.062 -6.598 1 98.94 142 LEU B CA 1
ATOM 3024 C C . LEU B 1 142 ? -8.617 -20.047 -5.5 1 98.94 142 LEU B C 1
ATOM 3026 O O . LEU B 1 142 ? -9.453 -19.875 -4.605 1 98.94 142 LEU B O 1
ATOM 3030 N N . MET B 1 143 ? -7.52 -19.406 -5.59 1 98.94 143 MET B N 1
ATOM 3031 C CA . MET B 1 143 ? -7.172 -18.406 -4.578 1 98.94 143 MET B CA 1
ATOM 3032 C C . MET B 1 143 ? -8.117 -17.219 -4.645 1 98.94 143 MET B C 1
ATOM 3034 O O . MET B 1 143 ? -8.602 -16.734 -3.611 1 98.94 143 MET B O 1
ATOM 3038 N N . MET B 1 144 ? -8.359 -16.75 -5.828 1 98.81 144 MET B N 1
ATOM 3039 C CA . MET B 1 144 ? -9.305 -15.648 -6.012 1 98.81 144 MET B CA 1
ATOM 3040 C C . MET B 1 144 ? -10.68 -16.016 -5.465 1 98.81 144 MET B C 1
ATOM 3042 O O . MET B 1 144 ? -11.281 -15.227 -4.727 1 98.81 144 MET B O 1
ATOM 3046 N N . ARG B 1 145 ? -11.133 -17.156 -5.891 1 98.88 145 ARG B N 1
ATOM 3047 C CA . ARG B 1 145 ? -12.453 -17.625 -5.477 1 98.88 145 ARG B CA 1
ATOM 3048 C C . ARG B 1 145 ? -12.562 -17.672 -3.955 1 98.88 145 ARG B C 1
ATOM 3050 O O . ARG B 1 145 ? -13.531 -17.172 -3.383 1 98.88 145 ARG B O 1
ATOM 3057 N N . ARG B 1 146 ? -11.602 -18.234 -3.32 1 98.88 146 ARG B N 1
ATOM 3058 C CA . ARG B 1 146 ? -11.625 -18.344 -1.867 1 98.88 146 ARG B CA 1
ATOM 3059 C C . ARG B 1 146 ? -11.656 -16.969 -1.205 1 98.88 146 ARG B C 1
ATOM 3061 O O . ARG B 1 146 ? -12.422 -16.75 -0.266 1 98.88 146 ARG B O 1
ATOM 3068 N N . ALA B 1 147 ? -10.82 -16.047 -1.677 1 98.88 147 ALA B N 1
ATOM 3069 C CA . ALA B 1 147 ? -10.766 -14.703 -1.106 1 98.88 147 ALA B CA 1
ATOM 3070 C C . ALA B 1 147 ? -12.141 -14.031 -1.157 1 98.88 147 ALA B C 1
ATOM 3072 O O . ALA B 1 147 ? -12.602 -13.477 -0.159 1 98.88 147 ALA B O 1
ATOM 3073 N N . PHE B 1 148 ? -12.781 -14.078 -2.312 1 98.81 148 PHE B N 1
ATOM 3074 C CA . PHE B 1 148 ? -14.07 -13.414 -2.457 1 98.81 148 PHE B CA 1
ATOM 3075 C C . PHE B 1 148 ? -15.148 -14.156 -1.665 1 98.81 148 PHE B C 1
ATOM 3077 O O . PHE B 1 148 ? -16.062 -13.531 -1.129 1 98.81 148 PHE B O 1
ATOM 3084 N N . GLU B 1 149 ? -15.055 -15.492 -1.553 1 98.62 149 GLU B N 1
ATOM 3085 C CA . GLU B 1 149 ? -15.969 -16.266 -0.711 1 98.62 149 GLU B CA 1
ATOM 3086 C C . GLU B 1 149 ? -15.852 -15.844 0.752 1 98.62 149 GLU B C 1
ATOM 3088 O O . GLU B 1 149 ? -16.828 -15.914 1.5 1 98.62 149 GLU B O 1
ATOM 3093 N N . LEU B 1 150 ? -14.695 -15.453 1.146 1 98.81 150 LEU B N 1
ATOM 3094 C CA . LEU B 1 150 ? -14.422 -15.078 2.531 1 98.81 150 LEU B CA 1
ATOM 3095 C C . LEU B 1 150 ? -14.883 -13.656 2.812 1 98.81 150 LEU B C 1
ATOM 3097 O O . LEU B 1 150 ? -14.773 -13.172 3.941 1 98.81 150 LEU B O 1
ATOM 3101 N N . GLY B 1 151 ? -15.289 -12.953 1.806 1 98.56 151 GLY B N 1
ATOM 3102 C CA . GLY B 1 151 ? -15.914 -11.656 2.01 1 98.56 151 GLY B CA 1
ATOM 3103 C C . GLY B 1 151 ? -15.031 -10.492 1.599 1 98.56 151 GLY B C 1
ATOM 3104 O O . GLY B 1 151 ? -15.383 -9.336 1.813 1 98.56 151 GLY B O 1
ATOM 3105 N N . TYR B 1 152 ? -13.945 -10.75 1.049 1 98.81 152 TYR B N 1
ATOM 3106 C CA . TYR B 1 152 ? -13.07 -9.656 0.639 1 98.81 152 TYR B CA 1
ATOM 3107 C C . TYR B 1 152 ? -13.688 -8.875 -0.516 1 98.81 152 TYR B C 1
ATOM 3109 O O . TYR B 1 152 ? -14.305 -9.453 -1.412 1 98.81 152 TYR B O 1
ATOM 3117 N N . ARG B 1 153 ? -13.523 -7.566 -0.488 1 98.56 153 ARG B N 1
ATOM 3118 C CA . ARG B 1 153 ? -14.094 -6.66 -1.479 1 98.56 153 ARG B CA 1
ATOM 3119 C C . ARG B 1 153 ? -13.07 -6.289 -2.541 1 98.56 153 ARG B C 1
ATOM 3121 O O . ARG B 1 153 ? -13.422 -5.754 -3.596 1 98.56 153 ARG B O 1
ATOM 3128 N N . ARG B 1 154 ? -11.844 -6.527 -2.225 1 98.75 154 ARG B N 1
ATOM 3129 C CA . ARG B 1 154 ? -10.711 -6.137 -3.055 1 98.75 154 ARG B CA 1
ATOM 3130 C C . ARG B 1 154 ? -9.617 -7.203 -3.027 1 98.75 154 ARG B C 1
ATOM 3132 O O . ARG B 1 154 ? -9.203 -7.645 -1.953 1 98.75 154 ARG B O 1
ATOM 3139 N N . TYR B 1 155 ? -9.211 -7.699 -4.184 1 98.94 155 TYR B N 1
ATOM 3140 C CA . TYR B 1 155 ? -8.141 -8.672 -4.391 1 98.94 155 TYR B CA 1
ATOM 3141 C C . TYR B 1 155 ? -6.996 -8.062 -5.191 1 98.94 155 TYR B C 1
ATOM 3143 O O . TYR B 1 155 ? -7.199 -7.594 -6.316 1 98.94 155 TYR B O 1
ATOM 3151 N N . GLU B 1 156 ? -5.793 -8.062 -4.59 1 98.94 156 GLU B N 1
ATOM 3152 C CA . GLU B 1 156 ? -4.699 -7.266 -5.145 1 98.94 156 GLU B CA 1
ATOM 3153 C C . GLU B 1 156 ? -3.613 -8.156 -5.738 1 98.94 156 GLU B C 1
ATOM 3155 O O . GLU B 1 156 ? -3.479 -9.32 -5.352 1 98.94 156 GLU B O 1
ATOM 3160 N N . TRP B 1 157 ? -2.957 -7.621 -6.676 1 98.88 157 TRP B N 1
ATOM 3161 C CA . TRP B 1 157 ? -1.756 -8.125 -7.332 1 98.88 157 TRP B CA 1
ATOM 3162 C C . TRP B 1 157 ? -0.727 -7.016 -7.512 1 98.88 157 TRP B C 1
ATOM 3164 O O . TRP B 1 157 ? -1.047 -5.941 -8.023 1 98.88 157 TRP B O 1
ATOM 3174 N N . LYS B 1 158 ? 0.467 -7.234 -6.945 1 98.62 158 LYS B N 1
ATOM 3175 C CA . LYS B 1 158 ? 1.577 -6.309 -7.152 1 98.62 158 LYS B CA 1
ATOM 3176 C C . LYS B 1 158 ? 2.793 -7.031 -7.727 1 98.62 158 LYS B C 1
ATOM 3178 O O . LYS B 1 158 ? 3.08 -8.172 -7.352 1 98.62 158 LYS B O 1
ATOM 3183 N N . CYS B 1 159 ? 3.529 -6.301 -8.555 1 98.5 159 CYS B N 1
ATOM 3184 C CA . CYS B 1 159 ? 4.754 -6.898 -9.078 1 98.5 159 CYS B CA 1
ATOM 3185 C C . CYS B 1 159 ? 5.766 -5.82 -9.453 1 98.5 159 CYS B C 1
ATOM 3187 O O . CYS B 1 159 ? 5.426 -4.637 -9.508 1 98.5 159 CYS B O 1
ATOM 3189 N N . ASP B 1 160 ? 7.016 -6.266 -9.57 1 98.31 160 ASP B N 1
ATOM 3190 C CA . ASP B 1 160 ? 8.023 -5.402 -10.18 1 98.31 160 ASP B CA 1
ATOM 3191 C C . ASP B 1 160 ? 7.574 -4.914 -11.555 1 98.31 160 ASP B C 1
ATOM 3193 O O . ASP B 1 160 ? 7.152 -5.715 -12.391 1 98.31 160 ASP B O 1
ATOM 3197 N N . ALA B 1 161 ? 7.664 -3.619 -11.695 1 98.12 161 ALA B N 1
ATOM 3198 C CA . ALA B 1 161 ? 7.188 -3.039 -12.945 1 98.12 161 ALA B CA 1
ATOM 3199 C C . ALA B 1 161 ? 7.969 -3.586 -14.133 1 98.12 161 ALA B C 1
ATOM 3201 O O . ALA B 1 161 ? 7.48 -3.57 -15.266 1 98.12 161 ALA B O 1
ATOM 3202 N N . GLN B 1 162 ? 9.188 -4.074 -13.906 1 97.88 162 GLN B N 1
ATOM 3203 C CA . GLN B 1 162 ? 10.023 -4.633 -14.961 1 97.88 162 GLN B CA 1
ATOM 3204 C C . GLN B 1 162 ? 9.672 -6.094 -15.227 1 97.88 162 GLN B C 1
ATOM 3206 O O . GLN B 1 162 ? 10.172 -6.695 -16.188 1 97.88 162 GLN B O 1
ATOM 3211 N N . ASN B 1 163 ? 8.898 -6.707 -14.352 1 98 163 ASN B N 1
ATOM 3212 C CA . ASN B 1 163 ? 8.492 -8.102 -14.516 1 98 163 ASN B CA 1
ATOM 3213 C C . ASN B 1 163 ? 7.352 -8.242 -15.516 1 98 163 ASN B C 1
ATOM 3215 O O . ASN B 1 163 ? 6.211 -8.508 -15.125 1 98 163 ASN B O 1
ATOM 3219 N N . ALA B 1 164 ? 7.633 -8.156 -16.766 1 97.31 164 ALA B N 1
ATOM 3220 C CA . ALA B 1 164 ? 6.648 -8.133 -17.844 1 97.31 164 ALA B CA 1
ATOM 3221 C C . ALA B 1 164 ? 5.746 -9.359 -17.797 1 97.31 164 ALA B C 1
ATOM 3223 O O . ALA B 1 164 ? 4.527 -9.25 -17.922 1 97.31 164 ALA B O 1
ATOM 3224 N N . PRO B 1 165 ? 6.332 -10.57 -17.578 1 97.38 165 PRO B N 1
ATOM 3225 C CA . PRO B 1 165 ? 5.449 -11.734 -17.484 1 97.38 165 PRO B CA 1
ATOM 3226 C C . PRO B 1 165 ? 4.418 -11.609 -16.375 1 97.38 165 PRO B C 1
ATOM 3228 O O . PRO B 1 165 ? 3.262 -12.008 -16.547 1 97.38 165 PRO B O 1
ATOM 3231 N N . SER B 1 166 ? 4.801 -11.086 -15.258 1 98.31 166 SER B N 1
ATOM 3232 C CA . SER B 1 166 ? 3.873 -10.922 -14.141 1 98.31 166 SER B CA 1
ATOM 3233 C C . SER B 1 166 ? 2.791 -9.898 -14.477 1 98.31 166 SER B C 1
ATOM 3235 O O . SER B 1 166 ? 1.616 -10.102 -14.156 1 98.31 166 SER B O 1
ATOM 3237 N N . VAL B 1 167 ? 3.152 -8.797 -15.07 1 98.5 167 VAL B N 1
ATOM 3238 C CA . VAL B 1 167 ? 2.193 -7.785 -15.508 1 98.5 167 VAL B CA 1
ATOM 3239 C C . VAL B 1 167 ? 1.183 -8.414 -16.469 1 98.5 167 VAL B C 1
ATOM 3241 O O . VAL B 1 167 ? -0.028 -8.242 -16.297 1 98.5 167 VAL B O 1
ATOM 3244 N N . LYS B 1 168 ? 1.659 -9.148 -17.391 1 98.12 168 LYS B N 1
ATOM 3245 C CA . LYS B 1 168 ? 0.799 -9.805 -18.375 1 98.12 168 LYS B CA 1
ATOM 3246 C C . LYS B 1 168 ? -0.149 -10.789 -17.703 1 98.12 168 LYS B C 1
ATOM 3248 O O . LYS B 1 168 ? -1.319 -10.891 -18.078 1 98.12 168 LYS B O 1
ATOM 3253 N N . ALA B 1 169 ? 0.38 -11.531 -16.75 1 98.31 169 ALA B N 1
ATOM 3254 C CA . ALA B 1 169 ? -0.444 -12.5 -16.016 1 98.31 169 ALA B CA 1
ATOM 3255 C C . ALA B 1 169 ? -1.586 -11.797 -15.289 1 98.31 169 ALA B C 1
ATOM 3257 O O . ALA B 1 169 ? -2.732 -12.25 -15.344 1 98.31 169 ALA B O 1
ATOM 3258 N N . ALA B 1 170 ? -1.283 -10.719 -14.594 1 98.62 170 ALA B N 1
ATOM 3259 C CA . ALA B 1 170 ? -2.309 -9.961 -13.875 1 98.62 170 ALA B CA 1
ATOM 3260 C C . ALA B 1 170 ? -3.42 -9.516 -14.82 1 98.62 170 ALA B C 1
ATOM 3262 O O . ALA B 1 170 ? -4.602 -9.734 -14.547 1 98.62 170 ALA B O 1
ATOM 3263 N N . LEU B 1 171 ? -3.033 -8.969 -15.906 1 98.38 171 LEU B N 1
ATOM 3264 C CA . LEU B 1 171 ? -4 -8.469 -16.875 1 98.38 171 LEU B CA 1
ATOM 3265 C C . LEU B 1 171 ? -4.809 -9.617 -17.484 1 98.38 171 LEU B C 1
ATOM 3267 O O . LEU B 1 171 ? -6.031 -9.516 -17.609 1 98.38 171 LEU B O 1
ATOM 3271 N N . ARG B 1 172 ? -4.129 -10.672 -17.828 1 98.06 172 ARG B N 1
ATOM 3272 C CA . ARG B 1 172 ? -4.801 -11.836 -18.391 1 98.06 172 ARG B CA 1
ATOM 3273 C C . ARG B 1 172 ? -5.848 -12.383 -17.422 1 98.06 172 ARG B C 1
ATOM 3275 O O . ARG B 1 172 ? -6.926 -12.812 -17.844 1 98.06 172 ARG B O 1
ATOM 3282 N N . LEU B 1 173 ? -5.52 -12.398 -16.156 1 98.44 173 LEU B N 1
ATOM 3283 C CA . LEU B 1 173 ? -6.379 -12.969 -15.125 1 98.44 173 LEU B CA 1
ATOM 3284 C C . LEU B 1 173 ? -7.543 -12.031 -14.805 1 98.44 173 LEU B C 1
ATOM 3286 O O . LEU B 1 173 ? -8.453 -12.398 -14.055 1 98.44 173 LEU B O 1
ATOM 3290 N N . GLY B 1 174 ? -7.5 -10.797 -15.297 1 98.06 174 GLY B N 1
ATOM 3291 C CA . GLY B 1 174 ? -8.648 -9.914 -15.18 1 98.06 174 GLY B CA 1
ATOM 3292 C C . GLY B 1 174 ? -8.43 -8.766 -14.211 1 98.06 174 GLY B C 1
ATOM 3293 O O . GLY B 1 174 ? -9.359 -8.023 -13.891 1 98.06 174 GLY B O 1
ATOM 3294 N N . PHE B 1 175 ? -7.262 -8.617 -13.758 1 98.75 175 PHE B N 1
ATOM 3295 C CA . PHE B 1 175 ? -6.973 -7.504 -12.867 1 98.75 175 PHE B CA 1
ATOM 3296 C C . PHE B 1 175 ? -6.98 -6.184 -13.625 1 98.75 175 PHE B C 1
ATOM 3298 O O . PHE B 1 175 ? -6.668 -6.148 -14.82 1 98.75 175 PHE B O 1
ATOM 3305 N N . THR B 1 176 ? -7.277 -5.117 -12.906 1 98.44 176 THR B N 1
ATOM 3306 C CA . THR B 1 176 ? -7.219 -3.756 -13.43 1 98.44 176 THR B CA 1
ATOM 3307 C C . THR B 1 176 ? -5.992 -3.025 -12.898 1 98.44 176 THR B C 1
ATOM 3309 O O . THR B 1 176 ? -5.719 -3.057 -11.695 1 98.44 176 THR B O 1
ATOM 3312 N N . PHE B 1 177 ? -5.242 -2.438 -13.773 1 98.69 177 PHE B N 1
ATOM 3313 C CA . PHE B 1 177 ? -4.105 -1.614 -13.375 1 98.69 177 PHE B CA 1
ATOM 3314 C C . PHE B 1 177 ? -4.574 -0.395 -12.586 1 98.69 177 PHE B C 1
ATOM 3316 O O . PHE B 1 177 ? -5.508 0.294 -13 1 98.69 177 PHE B O 1
ATOM 3323 N N . GLU B 1 178 ? -3.889 -0.137 -11.445 1 98.5 178 GLU B N 1
ATOM 3324 C CA . GLU B 1 178 ? -4.363 0.964 -10.609 1 98.5 178 GLU B CA 1
ATOM 3325 C C . GLU B 1 178 ? -3.295 2.041 -10.461 1 98.5 178 GLU B C 1
ATOM 3327 O O . GLU B 1 178 ? -3.596 3.172 -10.07 1 98.5 178 GLU B O 1
ATOM 3332 N N . GLY B 1 179 ? -2.012 1.645 -10.656 1 98.06 179 GLY B N 1
ATOM 3333 C CA . GLY B 1 179 ? -0.986 2.672 -10.562 1 98.06 179 GLY B CA 1
ATOM 3334 C C . GLY B 1 179 ? 0.415 2.104 -10.438 1 98.06 179 GLY B C 1
ATOM 3335 O O . GLY B 1 179 ? 0.586 0.903 -10.219 1 98.06 179 GLY B O 1
ATOM 3336 N N . LEU B 1 180 ? 1.373 2.949 -10.656 1 98.25 180 LEU B N 1
ATOM 3337 C CA . LEU B 1 180 ? 2.797 2.654 -10.539 1 98.25 180 LEU B CA 1
ATOM 3338 C C . LEU B 1 180 ? 3.416 3.408 -9.367 1 98.25 180 LEU B C 1
ATOM 3340 O O . LEU B 1 180 ? 3.412 4.641 -9.344 1 98.25 180 LEU B O 1
ATOM 3344 N N . PHE B 1 181 ? 3.91 2.697 -8.383 1 98.25 181 PHE B N 1
ATOM 3345 C CA . PHE B 1 181 ? 4.633 3.297 -7.266 1 98.25 181 PHE B CA 1
ATOM 3346 C C . PHE B 1 181 ? 6.125 3.369 -7.562 1 98.25 181 PHE B C 1
ATOM 3348 O O . PHE B 1 181 ? 6.805 2.34 -7.621 1 98.25 181 PHE B O 1
ATOM 3355 N N . ARG B 1 182 ? 6.586 4.539 -7.715 1 98.12 182 ARG B N 1
ATOM 3356 C CA . ARG B 1 182 ? 7.984 4.766 -8.062 1 98.12 182 ARG B CA 1
ATOM 3357 C C . ARG B 1 182 ? 8.891 4.574 -6.855 1 98.12 182 ARG B C 1
ATOM 3359 O O . ARG B 1 182 ? 8.547 4.977 -5.742 1 98.12 182 ARG B O 1
ATOM 3366 N N . GLN B 1 183 ? 10.102 3.92 -7.137 1 98.06 183 GLN B N 1
ATOM 3367 C CA . GLN B 1 183 ? 11.086 3.674 -6.086 1 98.06 183 GLN B CA 1
ATOM 3368 C C . GLN B 1 183 ? 10.422 3.08 -4.844 1 98.06 183 GLN B C 1
ATOM 3370 O O . GLN B 1 183 ? 10.711 3.498 -3.721 1 98.06 183 GLN B O 1
ATOM 3375 N N . ALA B 1 184 ? 9.516 2.123 -5.055 1 97.81 184 ALA B N 1
ATOM 3376 C CA . ALA B 1 184 ? 8.703 1.579 -3.969 1 97.81 184 ALA B CA 1
ATOM 3377 C C . ALA B 1 184 ? 9.547 0.723 -3.029 1 97.81 184 ALA B C 1
ATOM 3379 O O . ALA B 1 184 ? 9.289 0.675 -1.824 1 97.81 184 ALA B O 1
ATOM 3380 N N . ARG B 1 185 ? 10.523 0.076 -3.586 1 96.44 185 ARG B N 1
ATOM 3381 C CA . ARG B 1 185 ? 11.352 -0.849 -2.816 1 96.44 185 ARG B CA 1
ATOM 3382 C C . ARG B 1 185 ? 12.758 -0.933 -3.393 1 96.44 185 ARG B C 1
ATOM 3384 O O . ARG B 1 185 ? 13.008 -0.468 -4.508 1 96.44 185 ARG B O 1
ATOM 3391 N N . VAL B 1 186 ? 13.648 -1.432 -2.561 1 96.81 186 VAL B N 1
ATOM 3392 C CA . VAL B 1 186 ? 14.93 -1.956 -3.018 1 96.81 186 VAL B CA 1
ATOM 3393 C C . VAL B 1 186 ? 14.938 -3.479 -2.895 1 96.81 186 VAL B C 1
ATOM 3395 O O . VAL B 1 186 ? 14.742 -4.02 -1.805 1 96.81 186 VAL B O 1
ATOM 3398 N N . ASN B 1 187 ? 15 -4.117 -4.012 1 96.25 187 ASN B N 1
ATOM 3399 C CA . ASN B 1 187 ? 15.023 -5.578 -4.051 1 96.25 187 ASN B CA 1
ATOM 3400 C C . ASN B 1 187 ? 16.344 -6.102 -4.613 1 96.25 187 ASN B C 1
ATOM 3402 O O . ASN B 1 187 ? 16.688 -5.809 -5.758 1 96.25 187 ASN B O 1
ATOM 3406 N N . LYS B 1 188 ? 17.094 -6.914 -3.787 1 95.62 188 LYS B N 1
ATOM 3407 C CA . LYS B 1 188 ? 18.375 -7.465 -4.191 1 95.62 188 LYS B CA 1
ATOM 3408 C C . LYS B 1 188 ? 19.312 -6.371 -4.707 1 95.62 188 LYS B C 1
ATOM 3410 O O . LYS B 1 188 ? 19.938 -6.531 -5.75 1 95.62 188 LYS B O 1
ATOM 3415 N N . GLY B 1 189 ? 19.281 -5.238 -3.994 1 95.88 189 GLY B N 1
ATOM 3416 C CA . GLY B 1 189 ? 20.188 -4.121 -4.25 1 95.88 189 GLY B CA 1
ATOM 3417 C C . GLY B 1 189 ? 19.766 -3.279 -5.441 1 95.88 189 GLY B C 1
ATOM 3418 O O . GLY B 1 189 ? 20.516 -2.406 -5.883 1 95.88 189 GLY B O 1
ATOM 3419 N N . ARG B 1 190 ? 18.547 -3.564 -5.992 1 97.25 190 ARG B N 1
ATOM 3420 C CA . ARG B 1 190 ? 18.109 -2.859 -7.191 1 97.25 190 ARG B CA 1
ATOM 3421 C C . ARG B 1 190 ? 16.797 -2.115 -6.934 1 97.25 190 ARG B C 1
ATOM 3423 O O . ARG B 1 190 ? 15.961 -2.568 -6.148 1 97.25 190 ARG B O 1
ATOM 3430 N N . ASN B 1 191 ? 16.656 -0.977 -7.648 1 97.44 191 ASN B N 1
ATOM 3431 C CA . ASN B 1 191 ? 15.414 -0.206 -7.539 1 97.44 191 ASN B CA 1
ATOM 3432 C C . ASN B 1 191 ? 14.219 -0.98 -8.086 1 97.44 191 ASN B C 1
ATOM 3434 O O . ASN B 1 191 ? 14.312 -1.611 -9.141 1 97.44 191 ASN B O 1
ATOM 3438 N N . ARG B 1 192 ? 13.195 -0.951 -7.383 1 97.56 192 ARG B N 1
ATOM 3439 C CA . ARG B 1 192 ? 11.953 -1.547 -7.867 1 97.56 192 ARG B CA 1
ATOM 3440 C C . ARG B 1 192 ? 10.828 -0.52 -7.898 1 97.56 192 ARG B C 1
ATOM 3442 O O . ARG B 1 192 ? 10.414 -0.007 -6.855 1 97.56 192 ARG B O 1
ATOM 3449 N N . ASP B 1 193 ? 10.367 -0.169 -9.039 1 98.31 193 ASP B N 1
ATOM 3450 C CA . ASP B 1 193 ? 9.016 0.364 -9.195 1 98.31 193 ASP B CA 1
ATOM 3451 C C . ASP B 1 193 ? 7.977 -0.749 -9.117 1 98.31 193 ASP B C 1
ATOM 3453 O O . ASP B 1 193 ? 8.18 -1.843 -9.641 1 98.31 193 ASP B O 1
ATOM 3457 N N . THR B 1 194 ? 6.922 -0.504 -8.445 1 98.38 194 THR B N 1
ATOM 3458 C CA . THR B 1 194 ? 5.922 -1.546 -8.234 1 98.38 194 THR B CA 1
ATOM 3459 C C . THR B 1 194 ? 4.625 -1.208 -8.969 1 98.38 194 THR B C 1
ATOM 3461 O O . THR B 1 194 ? 4.074 -0.118 -8.797 1 98.38 194 THR B O 1
ATOM 3464 N N . ALA B 1 195 ? 4.16 -2.051 -9.812 1 98.56 195 ALA B N 1
ATOM 3465 C CA . ALA B 1 195 ? 2.857 -1.945 -10.461 1 98.56 195 ALA B CA 1
ATOM 3466 C C . ALA B 1 195 ? 1.765 -2.598 -9.617 1 98.56 195 ALA B C 1
ATOM 3468 O O . ALA B 1 195 ? 1.955 -3.691 -9.086 1 98.56 195 ALA B O 1
ATOM 3469 N N . TRP B 1 196 ? 0.662 -1.91 -9.492 1 98.62 196 TRP B N 1
ATOM 3470 C CA . TRP B 1 196 ? -0.435 -2.369 -8.648 1 98.62 196 TRP B CA 1
ATOM 3471 C C . TRP B 1 196 ? -1.681 -2.656 -9.484 1 98.62 196 TRP B C 1
ATOM 3473 O O . TRP B 1 196 ? -2.027 -1.886 -10.375 1 98.62 196 TRP B O 1
ATOM 3483 N N . PHE B 1 197 ? -2.352 -3.77 -9.188 1 98.81 197 PHE B N 1
ATOM 3484 C CA . PHE B 1 197 ? -3.572 -4.219 -9.844 1 98.81 197 PHE B CA 1
ATOM 3485 C C . PHE B 1 197 ? -4.586 -4.719 -8.828 1 98.81 197 PHE B C 1
ATOM 3487 O O . PHE B 1 197 ? -4.215 -5.121 -7.723 1 98.81 197 PHE B O 1
ATOM 3494 N N . SER B 1 198 ? -5.863 -4.711 -9.266 1 98.88 198 SER B N 1
ATOM 3495 C CA . SER B 1 198 ? -6.859 -5.27 -8.359 1 98.88 198 SER B CA 1
ATOM 3496 C C . SER B 1 198 ? -8.055 -5.836 -9.125 1 98.88 198 SER B C 1
ATOM 3498 O O . SER B 1 198 ? -8.227 -5.547 -10.305 1 98.88 198 SER B O 1
ATOM 3500 N N . ILE B 1 199 ? -8.766 -6.691 -8.531 1 98.81 199 ILE B N 1
ATOM 3501 C CA . ILE B 1 199 ? -10.125 -7.105 -8.852 1 98.81 199 ILE B CA 1
ATOM 3502 C C . ILE B 1 199 ? -11.055 -6.789 -7.684 1 98.81 199 ILE B C 1
ATOM 3504 O O . ILE B 1 199 ? -10.727 -7.074 -6.527 1 98.81 199 ILE B O 1
ATOM 3508 N N . LEU B 1 200 ? -12.18 -6.188 -7.961 1 98.5 200 LEU B N 1
ATOM 3509 C CA . LEU B 1 200 ? -13.148 -5.859 -6.926 1 98.5 200 LEU B CA 1
ATOM 3510 C C . LEU B 1 200 ? -14.258 -6.906 -6.867 1 98.5 200 LEU B C 1
ATOM 3512 O O . LEU B 1 200 ? -14.492 -7.621 -7.84 1 98.5 200 LEU B O 1
ATOM 3516 N N . ASP B 1 201 ? -14.898 -6.926 -5.727 1 97.94 201 ASP B N 1
ATOM 3517 C CA . ASP B 1 201 ? -15.969 -7.898 -5.516 1 97.94 201 ASP B CA 1
ATOM 3518 C C . ASP B 1 201 ? -17.062 -7.746 -6.57 1 97.94 201 ASP B C 1
ATOM 3520 O O . ASP B 1 201 ? -17.625 -8.734 -7.047 1 97.94 201 ASP B O 1
ATOM 3524 N N . GLY B 1 202 ? -17.375 -6.523 -6.996 1 97.06 202 GLY B N 1
ATOM 3525 C CA . GLY B 1 202 ? -18.375 -6.297 -8.023 1 97.06 202 GLY B CA 1
ATOM 3526 C C . GLY B 1 202 ? -17.938 -6.766 -9.398 1 97.06 202 GLY B C 1
ATOM 3527 O O . GLY B 1 202 ? -18.781 -6.992 -10.281 1 97.06 202 GLY B O 1
ATOM 3528 N N . GLU B 1 203 ? -16.688 -6.922 -9.594 1 97.94 203 GLU B N 1
ATOM 3529 C CA . GLU B 1 203 ? -16.109 -7.352 -10.867 1 97.94 203 GLU B CA 1
ATOM 3530 C C . GLU B 1 203 ? -15.945 -8.867 -10.914 1 97.94 203 GLU B C 1
ATOM 3532 O O . GLU B 1 203 ? -15.852 -9.453 -11.992 1 97.94 203 GLU B O 1
ATOM 3537 N N . TRP B 1 204 ? -15.922 -9.523 -9.781 1 98.31 204 TRP B N 1
ATOM 3538 C CA . TRP B 1 204 ? -15.516 -10.914 -9.609 1 98.31 204 TRP B CA 1
ATOM 3539 C C . TRP B 1 204 ? -16.469 -11.859 -10.336 1 98.31 204 TRP B C 1
ATOM 3541 O O . TRP B 1 204 ? -16.047 -12.797 -11.008 1 98.31 204 TRP B O 1
ATOM 3551 N N . PRO B 1 205 ? -17.781 -11.617 -10.312 1 98.25 205 PRO B N 1
ATOM 3552 C CA . PRO B 1 205 ? -18.672 -12.586 -10.969 1 98.25 205 PRO B CA 1
ATOM 3553 C C . PRO B 1 205 ? -18.344 -12.773 -12.445 1 98.25 205 PRO B C 1
ATOM 3555 O O . PRO B 1 205 ? -18.297 -13.906 -12.93 1 98.25 205 PRO B O 1
ATOM 3558 N N . ALA B 1 206 ? -18.078 -11.734 -13.141 1 98 206 ALA B N 1
ATOM 3559 C CA . ALA B 1 206 ? -17.734 -11.844 -14.555 1 98 206 ALA B CA 1
ATOM 3560 C C . ALA B 1 206 ? -16.375 -12.508 -14.75 1 98 206 ALA B C 1
ATOM 3562 O O . ALA B 1 206 ? -16.203 -13.32 -15.664 1 98 206 ALA B O 1
ATOM 3563 N N . ARG B 1 207 ? -15.422 -12.141 -13.938 1 98.38 207 ARG B N 1
ATOM 3564 C CA . ARG B 1 207 ? -14.109 -12.766 -14.008 1 98.38 207 ARG B CA 1
ATOM 3565 C C . ARG B 1 207 ? -14.195 -14.258 -13.703 1 98.38 207 ARG B C 1
ATOM 3567 O O . ARG B 1 207 ? -13.57 -15.07 -14.383 1 98.38 207 ARG B O 1
ATOM 3574 N N . ARG B 1 208 ? -14.953 -14.555 -12.656 1 98.5 208 ARG B N 1
ATOM 3575 C CA . ARG B 1 208 ? -15.148 -15.945 -12.281 1 98.5 208 ARG B CA 1
ATOM 3576 C C . ARG B 1 208 ? -15.719 -16.75 -13.438 1 98.5 208 ARG B C 1
ATOM 3578 O O . ARG B 1 208 ? -15.219 -17.828 -13.766 1 98.5 208 ARG B O 1
ATOM 3585 N N . ALA B 1 209 ? -16.734 -16.234 -14.039 1 98.31 209 ALA B N 1
ATOM 3586 C CA . ALA B 1 209 ? -17.375 -16.938 -15.156 1 98.31 209 ALA B CA 1
ATOM 3587 C C . ALA B 1 209 ? -16.391 -17.172 -16.297 1 98.31 209 ALA B C 1
ATOM 3589 O O . ALA B 1 209 ? -16.359 -18.266 -16.875 1 98.31 209 ALA B O 1
ATOM 3590 N N . ALA B 1 210 ? -15.625 -16.188 -16.609 1 98.38 210 ALA B N 1
ATOM 3591 C CA . ALA B 1 210 ? -14.656 -16.297 -17.688 1 98.38 210 ALA B CA 1
ATOM 3592 C C . ALA B 1 210 ? -13.594 -17.344 -17.359 1 98.38 210 ALA B C 1
ATOM 3594 O O . ALA B 1 210 ? -13.227 -18.156 -18.203 1 98.38 210 ALA B O 1
ATOM 3595 N N . LEU B 1 211 ? -13.094 -17.312 -16.172 1 98.56 211 LEU B N 1
ATOM 3596 C CA . LEU B 1 211 ? -12.062 -18.25 -15.75 1 98.56 211 LEU B CA 1
ATOM 3597 C C . LEU B 1 211 ? -12.602 -19.672 -15.734 1 98.56 211 LEU B C 1
ATOM 3599 O O . LEU B 1 211 ? -11.922 -20.609 -16.172 1 98.56 211 LEU B O 1
ATOM 3603 N N . GLU B 1 212 ? -13.805 -19.844 -15.219 1 98.44 212 GLU B N 1
ATOM 3604 C CA . GLU B 1 212 ? -14.422 -21.156 -15.203 1 98.44 212 GLU B CA 1
ATOM 3605 C C . GLU B 1 212 ? -14.641 -21.688 -16.625 1 98.44 212 GLU B C 1
ATOM 3607 O O . GLU B 1 212 ? -14.406 -22.859 -16.891 1 98.44 212 GLU B O 1
ATOM 3612 N N . ALA B 1 213 ? -15.078 -20.812 -17.5 1 97.94 213 ALA B N 1
ATOM 3613 C CA . ALA B 1 213 ? -15.242 -21.203 -18.891 1 97.94 213 ALA B CA 1
ATOM 3614 C C . ALA B 1 213 ? -13.914 -21.609 -19.516 1 97.94 213 ALA B C 1
ATOM 3616 O O . ALA B 1 213 ? -13.844 -22.609 -20.234 1 97.94 213 ALA B O 1
ATOM 3617 N N . TRP B 1 214 ? -12.93 -20.844 -19.266 1 98.12 214 TRP B N 1
ATOM 3618 C CA . TRP B 1 214 ? -11.609 -21.141 -19.812 1 98.12 214 TRP B CA 1
ATOM 3619 C C . TRP B 1 214 ? -11.086 -22.469 -19.25 1 98.12 214 TRP B C 1
ATOM 3621 O O . TRP B 1 214 ? -10.469 -23.25 -19.984 1 98.12 214 TRP B O 1
ATOM 3631 N N . LEU B 1 215 ? -11.32 -22.75 -18 1 98.06 215 LEU B N 1
ATOM 3632 C CA . LEU B 1 215 ? -10.781 -23.922 -17.312 1 98.06 215 LEU B CA 1
ATOM 3633 C C . LEU B 1 215 ? -11.578 -25.172 -17.656 1 98.06 215 LEU B C 1
ATOM 3635 O O . LEU B 1 215 ? -11.156 -26.297 -17.344 1 98.06 215 LEU B O 1
ATOM 3639 N N . ASP B 1 216 ? -12.688 -24.984 -18.25 1 97.44 216 ASP B N 1
ATOM 3640 C CA . ASP B 1 216 ? -13.523 -26.109 -18.625 1 97.44 216 ASP B CA 1
ATOM 3641 C C . ASP B 1 216 ? -12.758 -27.094 -19.516 1 97.44 216 ASP B C 1
ATOM 3643 O O . ASP B 1 216 ? -12.008 -26.672 -20.406 1 97.44 216 ASP B O 1
ATOM 3647 N N . GLU B 1 217 ? -12.914 -28.375 -19.297 1 95.25 217 GLU B N 1
ATOM 3648 C CA . GLU B 1 217 ? -12.203 -29.406 -20.047 1 95.25 217 GLU B CA 1
ATOM 3649 C C . GLU B 1 217 ? -12.484 -29.281 -21.547 1 95.25 217 GLU B C 1
ATOM 3651 O O . GLU B 1 217 ? -11.617 -29.594 -22.375 1 95.25 217 GLU B O 1
ATOM 3656 N N . ASP B 1 218 ? -13.656 -28.859 -21.891 1 95.5 218 ASP B N 1
ATOM 3657 C CA . ASP B 1 218 ? -14.078 -28.766 -23.297 1 95.5 218 ASP B CA 1
ATOM 3658 C C . ASP B 1 218 ? -13.312 -27.656 -24.016 1 95.5 218 ASP B C 1
ATOM 3660 O O . ASP B 1 218 ? -13.328 -27.594 -25.25 1 95.5 218 ASP B O 1
ATOM 3664 N N . ASN B 1 219 ? -12.75 -26.797 -23.25 1 97.06 219 ASN B N 1
ATOM 3665 C CA . ASN B 1 219 ? -11.969 -25.734 -23.875 1 97.06 219 ASN B CA 1
ATOM 3666 C C . ASN B 1 219 ? -10.594 -26.234 -24.312 1 97.06 219 ASN B C 1
ATOM 3668 O O . ASN B 1 219 ? -9.773 -25.453 -24.797 1 97.06 219 ASN B O 1
ATOM 3672 N N . PHE B 1 220 ? -10.289 -27.453 -24.062 1 95.5 220 PHE B N 1
ATOM 3673 C CA . PHE B 1 220 ? -8.992 -28 -24.422 1 95.5 220 PHE B CA 1
ATOM 3674 C C . PHE B 1 220 ? -9.164 -29.234 -25.297 1 95.5 220 PHE B C 1
ATOM 3676 O O . PHE B 1 220 ? -10.055 -30.062 -25.078 1 95.5 220 PHE B O 1
ATOM 3683 N N . ASP B 1 221 ? -8.359 -29.375 -26.266 1 94.44 221 ASP B N 1
ATOM 3684 C CA . ASP B 1 221 ? -8.43 -30.531 -27.156 1 94.44 221 ASP B CA 1
ATOM 3685 C C . ASP B 1 221 ? -7.645 -31.719 -26.578 1 94.44 221 ASP B C 1
ATOM 3687 O O . ASP B 1 221 ? -7.164 -31.641 -25.438 1 94.44 221 ASP B O 1
ATOM 3691 N N . ALA B 1 222 ? -7.539 -32.719 -27.359 1 91.31 222 ALA B N 1
ATOM 3692 C CA . ALA B 1 222 ? -6.93 -33.969 -26.875 1 91.31 222 ALA B CA 1
ATOM 3693 C C . ALA B 1 222 ? -5.438 -33.781 -26.625 1 91.31 222 ALA B C 1
ATOM 3695 O O . ALA B 1 222 ? -4.852 -34.469 -25.797 1 91.31 222 ALA B O 1
ATOM 3696 N N . GLY B 1 223 ? -4.852 -32.781 -27.266 1 89.62 223 GLY B N 1
ATOM 3697 C CA . GLY B 1 223 ? -3.438 -32.5 -27.094 1 89.62 223 GLY B CA 1
ATOM 3698 C C . GLY B 1 223 ? -3.164 -31.516 -25.969 1 89.62 223 GLY B C 1
ATOM 3699 O O . GLY B 1 223 ? -2.01 -31.172 -25.703 1 89.62 223 GLY B O 1
ATOM 3700 N N . GLY B 1 224 ? -4.219 -31 -25.328 1 89.06 224 GLY B N 1
ATOM 3701 C CA . GLY B 1 224 ? -4.055 -30.094 -24.203 1 89.06 224 GLY B CA 1
ATOM 3702 C C . GLY B 1 224 ? -4.016 -28.641 -24.625 1 89.06 224 GLY B C 1
ATOM 3703 O O . GLY B 1 224 ? -3.773 -27.75 -23.797 1 89.06 224 GLY B O 1
ATOM 3704 N N . ARG B 1 225 ? -4.234 -28.453 -25.906 1 92.19 225 ARG B N 1
ATOM 3705 C CA . ARG B 1 225 ? -4.246 -27.094 -26.422 1 92.19 225 ARG B CA 1
ATOM 3706 C C . ARG B 1 225 ? -5.613 -26.453 -26.219 1 92.19 225 ARG B C 1
ATOM 3708 O O . ARG B 1 225 ? -6.645 -27.062 -26.484 1 92.19 225 ARG B O 1
ATOM 3715 N N . GLN B 1 226 ? -5.566 -25.234 -25.75 1 93.88 226 GLN B N 1
ATOM 3716 C CA . GLN B 1 226 ? -6.816 -24.516 -25.516 1 93.88 226 GLN B CA 1
ATOM 3717 C C . GLN B 1 226 ? -7.496 -24.156 -26.844 1 93.88 226 GLN B C 1
ATOM 3719 O O . GLN B 1 226 ? -6.828 -23.797 -27.812 1 93.88 226 GLN B O 1
ATOM 3724 N N . ARG B 1 227 ? -8.805 -24.203 -26.828 1 94.94 227 ARG B N 1
ATOM 3725 C CA . ARG B 1 227 ? -9.602 -23.828 -27.984 1 94.94 227 ARG B CA 1
ATOM 3726 C C . ARG B 1 227 ? -9.844 -22.312 -28.016 1 94.94 227 ARG B C 1
ATOM 3728 O O . ARG B 1 227 ? -9.758 -21.688 -29.078 1 94.94 227 ARG B O 1
ATOM 3735 N N . SER B 1 228 ? -10.18 -21.75 -26.875 1 94.69 228 SER B N 1
ATOM 3736 C CA . SER B 1 228 ? -10.375 -20.312 -26.719 1 94.69 228 SER B CA 1
ATOM 3737 C C . SER B 1 228 ? -9.445 -19.734 -25.672 1 94.69 228 SER B C 1
ATOM 3739 O O . SER B 1 228 ? -9.305 -20.297 -24.578 1 94.69 228 SER B O 1
ATOM 3741 N N . ARG B 1 229 ? -8.891 -18.688 -26.141 1 94.81 229 ARG B N 1
ATOM 3742 C CA . ARG B 1 229 ? -8.086 -17.953 -25.172 1 94.81 229 ARG B CA 1
ATOM 3743 C C . ARG B 1 229 ? -8.977 -17.234 -24.156 1 94.81 229 ARG B C 1
ATOM 3745 O O . ARG B 1 229 ? -10.117 -16.875 -24.469 1 94.81 229 ARG B O 1
ATOM 3752 N N . LEU B 1 230 ? -8.43 -17.047 -22.953 1 95.44 230 LEU B N 1
ATOM 3753 C CA . LEU B 1 230 ? -9.188 -16.375 -21.906 1 95.44 230 LEU B CA 1
ATOM 3754 C C . LEU B 1 230 ? -9.633 -14.992 -22.359 1 95.44 230 LEU B C 1
ATOM 3756 O O . LEU B 1 230 ? -10.781 -14.594 -22.125 1 95.44 230 LEU B O 1
ATOM 3760 N N . SER B 1 231 ? -8.719 -14.219 -23.016 1 93.12 231 SER B N 1
ATOM 3761 C CA . SER B 1 231 ? -9.047 -12.891 -23.516 1 93.12 231 SER B CA 1
ATOM 3762 C C . SER B 1 231 ? -10.234 -12.938 -24.484 1 93.12 231 SER B C 1
ATOM 3764 O O . SER B 1 231 ? -11.055 -12.016 -24.5 1 93.12 231 SER B O 1
ATOM 3766 N N . GLN B 1 232 ? -10.312 -13.969 -25.219 1 93.31 232 GLN B N 1
ATOM 3767 C CA . GLN B 1 232 ? -11.406 -14.141 -26.156 1 93.31 232 GLN B CA 1
ATOM 3768 C C . GLN B 1 232 ? -12.719 -14.414 -25.422 1 93.31 232 GLN B C 1
ATOM 3770 O O . GLN B 1 232 ? -13.773 -13.906 -25.812 1 93.31 232 GLN B O 1
ATOM 3775 N N . ILE B 1 233 ? -12.602 -15.227 -24.469 1 95.12 233 ILE B N 1
ATOM 3776 C CA . ILE B 1 233 ? -13.789 -15.562 -23.688 1 95.12 233 ILE B CA 1
ATOM 3777 C C . ILE B 1 233 ? -14.32 -14.305 -23.016 1 95.12 233 ILE B C 1
ATOM 3779 O O . ILE B 1 233 ? -15.531 -14.055 -23.016 1 95.12 233 ILE B O 1
ATOM 3783 N N . VAL B 1 234 ? -13.453 -13.531 -22.469 1 90.38 234 VAL B N 1
ATOM 3784 C CA . VAL B 1 234 ? -13.82 -12.297 -21.781 1 90.38 234 VAL B CA 1
ATOM 3785 C C . VAL B 1 234 ? -14.484 -11.344 -22.781 1 90.38 234 VAL B C 1
ATOM 3787 O O . VAL B 1 234 ? -15.508 -10.727 -22.469 1 90.38 234 VAL B O 1
ATOM 3790 N N . ALA B 1 235 ? -13.914 -11.188 -23.938 1 88 235 ALA B N 1
ATOM 3791 C CA . ALA B 1 235 ? -14.453 -10.312 -24.969 1 88 235 ALA B CA 1
ATOM 3792 C C . ALA B 1 235 ? -15.852 -10.758 -25.391 1 88 235 ALA B C 1
ATOM 3794 O O . ALA B 1 235 ? -16.703 -9.922 -25.688 1 88 235 ALA B O 1
ATOM 3795 N N . ALA B 1 236 ? -16.078 -11.992 -25.297 1 89 236 ALA B N 1
ATOM 3796 C CA . ALA B 1 236 ? -17.359 -12.555 -25.734 1 89 236 ALA B CA 1
ATOM 3797 C C . ALA B 1 236 ? -18.438 -12.344 -24.672 1 89 236 ALA B C 1
ATOM 3799 O O . ALA B 1 236 ? -19.625 -12.375 -24.984 1 89 236 ALA B O 1
ATOM 3800 N N . GLN B 1 237 ? -18 -12.188 -23.484 1 86.38 237 GLN B N 1
ATOM 3801 C CA . GLN B 1 237 ? -18.938 -12.016 -22.375 1 86.38 237 GLN B CA 1
ATOM 3802 C C . GLN B 1 237 ? -19.25 -10.547 -22.141 1 86.38 237 GLN B C 1
ATOM 3804 O O . GLN B 1 237 ? -20.172 -10.211 -21.375 1 86.38 237 GLN B O 1
ATOM 3809 N N . SER B 1 238 ? -18.391 -9.617 -22.547 1 73.12 238 SER B N 1
ATOM 3810 C CA . SER B 1 238 ? -18.609 -8.18 -22.391 1 73.12 238 SER B CA 1
ATOM 3811 C C . SER B 1 238 ? -19.625 -7.664 -23.406 1 73.12 238 SER B C 1
ATOM 3813 O O . SER B 1 238 ? -19.703 -8.164 -24.531 1 73.12 238 SER B O 1
#

Sequence (476 aa):
MAQPAEANANGQMVGMRVAWPGARHPPRQTLEGRYCRVEPLDRARHGEQLFDELHKIPGGANWTYLSHGPFPCLEDWLQWVSANSLRDDPQFYAIVDQADGAAIGLCSYLRIAPEDGSIEVGFLNFSPRLQRSRQATEAMYLMMRRAFELGYRRYEWKCDAQNAPSVKAALRLGFTFEGLFRQARVNKGRNRDTAWFSILDGEWPARRAALEAWLDEDNFDAGGRQRSRLSQIVAAQSMAQPAEANANGQMVGMRVAWPGARHPPRQTLEGRYCRVEPLDRARHGEQLFDELHKIPGGANWTYLSHGPFPCLEDWLQWVSANSLRDDPQFYAIVDQADGAAIGLCSYLRIAPEDGSIEVGFLNFSPRLQRSRQATEAMYLMMRRAFELGYRRYEWKCDAQNAPSVKAALRLGFTFEGLFRQARVNKGRNRDTAWFSILDGEWPARRAALEAWLDEDNFDAGGRQRSRLSQIVAAQS

InterPro domains:
  IPR000182 GNAT domain [PF13302] (75-176)
  IPR000182 GNAT domain [PS51186] (36-193)
  IPR016181 Acyl-CoA N-acyltransferase [SSF55729] (26-200)
  IPR051908 Ribosomal-protein N-acetyltransferase [PTHR43441] (21-211)

pLDDT: mean 96.81, std 4.89, range [48.16, 98.94]